Protein AF-A0A1V5PI95-F1 (afdb_monomer_lite)

Sequence (466 aa):
MKISHLKFEYKPSQKPQGKLAYKEPEDIFRPSEDRKYDDPVSNIKKLRQMSNSKKRETVKSINMDGYMIPANKGKITHLCLTYGISGYGPVKENYQKVFKTFLQNMPDARFTVLTSDDKNRKELQSIVDELASSGIKNNPERIKIVNTGQEVSIWAQDSTLVIGNKVIVPEREYIPDEGDKAVARKITRLNPSLKFENIEGLFIDGGNQLATEDKIFLGSDTVNFMMKDMKKYPSKYDRITGELNIKEAEKLSQEELCKLMLTRTFPHQKLVFIGDIGEGEKQPEAHIDLFMTPLGKVDPETGKEVITVGDPFLACKILDKLKENDPEKYAKYEEMIKNKIPNCHERHPLNTITNFIFEEIFLMGYKVNFDKAAKKLEEEGYKVERIPYLTHSSLNNLPNITYNNGLIDGDNFFMPAFNIPELDEIASEVYRKYGYNVIPVEMTSISSQRGALNCITKVLEREYES

Foldseek 3Di:
DDPDDDDDDDDDDDDDDDDDDDDDDPDDDDDDPDDPDPPLVNVVVVVVVCQPDPDFDKDKLLQQALAFPAQQAFFFQEKEFEAFPVDDPLLNVLVLLLVLLCCLPRQRHAYEYEYQDDVSLVVSVVSLVVCVVVVRNRPSVSYHYDHPVFGDDLQLQQLWTAGNQETEGADEPDDDGPNSVCSSVVVCVVPVSHHYDYDPLQHAGRLQWHDRQAAIEGELVRLQVSLVVCVVCVVSLVVLCVVLVPPPLVVDDSSRSSLVSVCSSRVNHHYDYAWDHDPPTGALAPGPLQFKAFNNFADPVQRFGEMEGEAAVVQLVLLVVCCVPPVPVSVVLQVVLQVSQPPDPDPRLVCVLSVVSVCCVPPVVSRVNRVVRQVVVVVVPHDYDYAHWRDHPPQASFAGDGQSNWGDGHQEIATEDAPPCSRRVRSVVVSVSRRHPYDYRHFSHVRSVVHGDNSSMDRSMGIHGD

Structure (mmCIF, N/CA/C/O backbone):
data_AF-A0A1V5PI95-F1
#
_entry.id   AF-A0A1V5PI95-F1
#
loop_
_atom_site.group_PDB
_atom_site.id
_atom_site.type_symbol
_atom_site.label_atom_id
_atom_site.label_alt_id
_atom_site.label_comp_id
_atom_site.label_asym_id
_atom_site.label_entity_id
_atom_site.label_seq_id
_atom_site.pdbx_PDB_ins_code
_atom_site.Cartn_x
_atom_site.Cartn_y
_atom_site.Cartn_z
_atom_site.occupancy
_atom_site.B_iso_or_equiv
_atom_site.auth_seq_id
_atom_site.auth_comp_id
_atom_site.auth_asym_id
_atom_site.auth_atom_id
_atom_site.pdbx_PDB_model_num
ATOM 1 N N . MET A 1 1 ? 30.296 -6.978 2.917 1.00 39.75 1 MET A N 1
ATOM 2 C CA . MET A 1 1 ? 31.017 -5.766 3.374 1.00 39.75 1 MET A CA 1
ATOM 3 C C . MET A 1 1 ? 30.449 -5.412 4.751 1.00 39.75 1 MET A C 1
ATOM 5 O O . MET A 1 1 ? 29.255 -5.176 4.826 1.00 39.75 1 MET A O 1
ATOM 9 N N . LYS A 1 2 ? 31.206 -5.518 5.858 1.00 26.95 2 LYS A N 1
ATOM 10 C CA . LYS A 1 2 ? 30.660 -5.314 7.222 1.00 26.95 2 LYS A CA 1
ATOM 11 C C . LYS A 1 2 ? 30.598 -3.817 7.561 1.00 26.95 2 LYS A C 1
ATOM 13 O O . LYS A 1 2 ? 31.636 -3.175 7.693 1.00 26.95 2 LYS A O 1
ATOM 18 N N . ILE A 1 3 ? 29.389 -3.273 7.701 1.00 35.72 3 ILE A N 1
ATOM 19 C CA . ILE A 1 3 ? 29.111 -1.870 8.055 1.00 35.72 3 ILE A CA 1
ATOM 20 C C . ILE A 1 3 ? 29.088 -1.737 9.589 1.00 35.72 3 ILE A C 1
ATOM 22 O O . ILE A 1 3 ? 28.030 -1.585 10.185 1.00 35.72 3 ILE A O 1
ATOM 26 N N . SER A 1 4 ? 30.236 -1.861 10.263 1.00 30.42 4 SER A N 1
ATOM 27 C CA . SER A 1 4 ? 30.283 -1.823 11.742 1.00 30.42 4 SER A CA 1
ATOM 28 C C . SER A 1 4 ? 31.185 -0.747 12.358 1.00 30.42 4 SER A C 1
ATOM 30 O O . SER A 1 4 ? 31.371 -0.757 13.571 1.00 30.42 4 SER A O 1
ATOM 32 N N . HIS A 1 5 ? 31.735 0.206 11.589 1.00 30.06 5 HIS A N 1
ATOM 33 C CA . HIS A 1 5 ? 32.756 1.134 12.123 1.00 30.06 5 HIS A CA 1
ATOM 34 C C . HIS A 1 5 ? 32.587 2.633 11.821 1.00 30.06 5 HIS A C 1
ATOM 36 O O . HIS A 1 5 ? 33.546 3.385 11.957 1.00 30.06 5 HIS A O 1
ATOM 42 N N . LEU A 1 6 ? 31.387 3.122 11.502 1.00 31.58 6 LEU A N 1
ATOM 43 C CA . LEU A 1 6 ? 31.155 4.572 11.408 1.00 31.58 6 LEU A CA 1
ATOM 44 C C . LEU A 1 6 ? 30.496 5.102 12.689 1.00 31.58 6 LEU A C 1
ATOM 46 O O . LEU A 1 6 ? 29.276 5.116 12.809 1.00 31.58 6 LEU A O 1
ATOM 50 N N . LYS A 1 7 ? 31.317 5.557 13.644 1.00 31.33 7 LYS A N 1
ATOM 51 C CA . LYS A 1 7 ? 30.894 6.508 14.684 1.00 31.33 7 LYS A CA 1
ATOM 52 C C . LYS A 1 7 ? 31.285 7.908 14.218 1.00 31.33 7 LYS A C 1
ATOM 54 O O . LYS A 1 7 ? 32.466 8.158 14.007 1.00 31.33 7 LYS A O 1
ATOM 59 N N . PHE A 1 8 ? 30.311 8.799 14.064 1.00 36.69 8 PHE A N 1
ATOM 60 C CA . PHE A 1 8 ? 30.561 10.225 13.859 1.00 36.69 8 PHE A CA 1
ATOM 61 C C . PHE A 1 8 ? 29.947 11.018 15.008 1.00 36.69 8 PHE A C 1
ATOM 63 O O . PHE A 1 8 ? 28.764 10.873 15.315 1.00 36.69 8 PHE A O 1
ATOM 70 N N . GLU A 1 9 ? 30.773 11.849 15.640 1.00 30.14 9 GLU A N 1
ATOM 71 C CA . GLU A 1 9 ? 30.340 12.844 16.613 1.00 30.14 9 GLU A CA 1
ATOM 72 C C . GLU A 1 9 ? 29.707 14.023 15.873 1.00 30.14 9 GLU A C 1
ATOM 74 O O . GLU A 1 9 ? 30.382 14.820 15.223 1.00 30.14 9 GLU A O 1
ATOM 79 N N . TYR A 1 10 ? 28.387 14.127 15.970 1.00 37.00 10 TYR A N 1
ATOM 80 C CA . TYR A 1 10 ? 27.649 15.311 15.559 1.00 37.00 10 TYR A CA 1
ATOM 81 C C . TYR A 1 10 ? 27.739 16.359 16.675 1.00 37.00 10 TYR A C 1
ATOM 83 O O . TYR A 1 10 ? 27.281 16.113 17.791 1.00 37.00 10 TYR A O 1
ATOM 91 N N . LYS A 1 11 ? 28.324 17.530 16.391 1.00 31.64 11 LYS A N 1
ATOM 92 C CA . LYS A 1 11 ? 28.243 18.702 17.276 1.00 31.64 11 LYS A CA 1
ATOM 93 C C . LYS A 1 11 ? 27.059 19.569 16.834 1.00 31.64 11 LYS A C 1
ATOM 95 O O . LYS A 1 11 ? 27.144 20.173 15.765 1.00 31.64 11 LYS A O 1
ATOM 100 N N . PRO A 1 12 ? 25.970 19.656 17.619 1.00 32.94 12 PRO A N 1
ATOM 101 C CA . PRO A 1 12 ? 24.851 20.521 17.281 1.00 32.94 12 PRO A CA 1
ATOM 102 C C . PRO A 1 12 ? 25.258 21.992 17.403 1.00 32.94 12 PRO A C 1
ATOM 104 O O . PRO A 1 12 ? 25.894 22.393 18.381 1.00 32.94 12 PRO A O 1
ATOM 107 N N . SER A 1 13 ? 24.846 22.812 16.436 1.00 32.88 13 SER A N 1
ATOM 108 C CA . SER A 1 13 ? 24.889 24.268 16.557 1.00 32.88 13 SER A CA 1
ATOM 109 C C . SER A 1 13 ? 23.978 24.723 17.700 1.00 32.88 13 SER A C 1
ATOM 111 O O . SER A 1 13 ? 22.841 24.258 17.822 1.00 32.88 13 SER A O 1
ATOM 113 N N . GLN A 1 14 ? 24.481 25.629 18.539 1.00 33.12 14 GLN A N 1
ATOM 114 C CA . GLN A 1 14 ? 23.783 26.159 19.710 1.00 33.12 14 GLN A CA 1
ATOM 115 C C . GLN A 1 14 ? 22.410 26.741 19.334 1.00 33.12 14 GLN A C 1
ATOM 117 O O . GLN A 1 14 ? 22.317 27.691 18.561 1.00 33.12 14 GLN A O 1
ATOM 122 N N . LYS A 1 15 ? 21.341 26.171 19.906 1.00 36.97 15 LYS A N 1
ATOM 123 C CA . LYS A 1 15 ? 19.991 26.749 19.871 1.00 36.97 15 LYS A CA 1
ATOM 124 C C . LYS A 1 15 ? 19.909 27.967 20.807 1.00 36.97 15 LYS A C 1
ATOM 126 O O . LYS A 1 15 ? 20.529 27.943 21.873 1.00 36.97 15 LYS A O 1
ATOM 131 N N . PRO A 1 16 ? 19.106 28.991 20.472 1.00 32.72 16 PRO A N 1
ATOM 132 C CA . PRO A 1 16 ? 18.822 30.094 21.382 1.00 32.72 16 PRO A CA 1
ATOM 133 C C . PRO A 1 16 ? 18.086 29.584 22.631 1.00 32.72 16 PRO A C 1
ATOM 135 O O . PRO A 1 16 ? 17.097 28.856 22.544 1.00 32.72 16 PRO A O 1
ATOM 138 N N . GLN A 1 17 ? 18.596 29.957 23.807 1.00 33.69 17 GLN A N 1
ATOM 139 C CA . GLN A 1 17 ? 17.990 29.656 25.103 1.00 33.69 17 GLN A CA 1
ATOM 140 C C . GLN A 1 17 ? 16.764 30.550 25.332 1.00 33.69 17 GLN A C 1
ATOM 142 O O . GLN A 1 17 ? 16.888 31.687 25.774 1.00 33.69 17 GLN A O 1
ATOM 147 N N . GLY A 1 18 ? 15.574 30.012 25.072 1.00 35.69 18 GLY A N 1
ATOM 148 C CA . GLY A 1 18 ? 14.311 30.519 25.606 1.00 35.69 18 GLY A CA 1
ATOM 149 C C . GLY A 1 18 ? 13.681 29.452 26.496 1.00 35.69 18 GLY A C 1
ATOM 150 O O . GLY A 1 18 ? 13.218 28.431 25.998 1.00 35.69 18 GLY A O 1
ATOM 151 N N . LYS A 1 19 ? 13.700 29.649 27.820 1.00 34.75 19 LYS A N 1
ATOM 152 C CA . LYS A 1 19 ? 13.011 28.772 28.779 1.00 34.75 19 LYS A CA 1
ATOM 153 C C . LYS A 1 19 ? 11.502 29.015 28.690 1.00 34.75 19 LYS A C 1
ATOM 155 O O . LYS A 1 19 ? 11.019 30.005 29.229 1.00 34.75 19 LYS A O 1
ATOM 160 N N . LEU A 1 20 ? 10.764 28.093 28.080 1.00 31.72 20 LEU A N 1
ATOM 161 C CA . LEU A 1 20 ? 9.333 27.918 28.331 1.00 31.72 20 LEU A CA 1
ATOM 162 C C . LEU A 1 20 ? 9.168 26.673 29.200 1.00 31.72 20 LEU A C 1
ATOM 164 O O . LEU A 1 20 ? 9.467 25.559 28.778 1.00 31.72 20 LEU A O 1
ATOM 168 N N . ALA A 1 21 ? 8.762 26.888 30.449 1.00 31.06 21 ALA A N 1
ATOM 169 C CA . ALA A 1 21 ? 8.417 25.822 31.373 1.00 31.06 21 ALA A CA 1
ATOM 170 C C . ALA A 1 21 ? 7.052 25.248 30.970 1.00 31.06 21 ALA A C 1
ATOM 172 O O . ALA A 1 21 ? 6.019 25.841 31.270 1.00 31.06 21 ALA A O 1
ATOM 173 N N . TYR A 1 22 ? 7.057 24.107 30.284 1.00 27.44 22 TYR A N 1
ATOM 174 C CA . TYR A 1 22 ? 5.869 23.275 30.137 1.00 27.44 22 TYR A CA 1
ATOM 175 C C . TYR A 1 22 ? 5.742 22.393 31.382 1.00 27.44 22 TYR A C 1
ATOM 177 O O . TYR A 1 22 ? 6.636 21.607 31.688 1.00 27.44 22 TYR A O 1
ATOM 185 N N . LYS A 1 23 ? 4.648 22.570 32.126 1.00 29.38 23 LYS A N 1
ATOM 186 C CA . LYS A 1 23 ? 4.162 21.571 33.081 1.00 29.38 23 LYS A CA 1
ATOM 187 C C . LYS A 1 23 ? 3.323 20.570 32.293 1.00 29.38 23 LYS A C 1
ATOM 189 O O . LYS A 1 23 ? 2.362 20.978 31.647 1.00 29.38 23 LYS A O 1
ATOM 194 N N . GLU A 1 24 ? 3.689 19.298 32.353 1.00 29.20 24 GLU A N 1
ATOM 195 C CA . GLU A 1 24 ? 2.832 18.206 31.888 1.00 29.20 24 GLU A CA 1
ATOM 196 C C . GLU A 1 24 ? 1.605 18.087 32.810 1.00 29.20 24 GLU A C 1
ATOM 198 O O . GLU A 1 24 ? 1.763 18.169 34.034 1.00 29.20 24 GLU A O 1
ATOM 203 N N . PRO A 1 25 ? 0.385 17.912 32.275 1.00 29.12 25 PRO A N 1
ATOM 204 C CA . PRO A 1 25 ? -0.729 17.406 33.056 1.00 29.12 25 PRO A CA 1
ATOM 205 C C . PRO A 1 25 ? -0.623 15.879 33.152 1.00 29.12 25 PRO A C 1
ATOM 207 O O . PRO A 1 25 ? -0.723 15.166 32.154 1.00 29.12 25 PRO A O 1
ATOM 210 N N . GLU A 1 26 ? -0.423 15.381 34.371 1.00 32.28 26 GLU A N 1
ATOM 211 C CA . GLU A 1 26 ? -0.622 13.976 34.722 1.00 32.28 26 GLU A CA 1
ATOM 212 C C . GLU A 1 26 ? -2.130 13.665 34.745 1.00 32.28 26 GLU A C 1
ATOM 214 O O . GLU A 1 26 ? -2.749 13.697 35.804 1.00 32.28 26 GLU A O 1
ATOM 219 N N . ASP A 1 27 ? -2.730 13.354 33.595 1.00 29.19 27 ASP A N 1
ATOM 220 C CA . ASP A 1 27 ? -4.070 12.753 33.546 1.00 29.19 27 ASP A CA 1
ATOM 221 C C . ASP A 1 27 ? -3.969 11.276 33.154 1.00 29.19 27 ASP A C 1
ATOM 223 O O . ASP A 1 27 ? -3.977 10.870 31.991 1.00 29.19 27 ASP A O 1
ATOM 227 N N . ILE A 1 28 ? -3.853 10.446 34.192 1.00 31.77 28 ILE A N 1
ATOM 228 C CA . ILE A 1 28 ? -3.978 8.992 34.117 1.00 31.77 28 ILE A CA 1
ATOM 229 C C . ILE A 1 28 ? -5.455 8.665 33.875 1.00 31.77 28 ILE A C 1
ATOM 231 O O . ILE A 1 28 ? -6.275 8.666 34.795 1.00 31.77 28 ILE A O 1
ATOM 235 N N . PHE A 1 29 ? -5.790 8.351 32.627 1.00 32.88 29 PHE A N 1
ATOM 236 C CA . PHE A 1 29 ? -7.097 7.831 32.238 1.00 32.88 29 PHE A CA 1
ATOM 237 C C . PHE A 1 29 ? -7.372 6.489 32.939 1.00 32.88 29 PHE A C 1
ATOM 239 O O . PHE A 1 29 ? -6.682 5.494 32.706 1.00 32.88 29 PHE A O 1
ATOM 246 N N . ARG A 1 30 ? -8.401 6.447 33.793 1.00 29.66 30 ARG A N 1
ATOM 247 C CA . ARG A 1 30 ? -8.999 5.201 34.296 1.00 29.66 30 ARG A CA 1
ATOM 248 C C . ARG A 1 30 ? -10.269 4.913 33.487 1.00 29.66 30 ARG A C 1
ATOM 250 O O . ARG A 1 30 ? -11.192 5.724 33.549 1.00 29.66 30 ARG A O 1
ATOM 257 N N . PRO A 1 31 ? -10.354 3.795 32.744 1.00 32.31 31 PRO A N 1
ATOM 258 C CA . PRO A 1 31 ? -11.584 3.415 32.059 1.00 32.31 31 PRO A CA 1
ATOM 259 C C . PRO A 1 31 ? -12.702 3.168 33.075 1.00 32.31 31 PRO A C 1
ATOM 261 O O . PRO A 1 31 ? -12.471 2.534 34.105 1.00 32.31 31 PRO A O 1
ATOM 264 N N . SER A 1 32 ? -13.910 3.649 32.781 1.00 35.12 32 SER A N 1
ATOM 265 C CA . SER A 1 32 ? -15.086 3.366 33.597 1.00 35.12 32 SER A CA 1
ATOM 266 C C . SER A 1 32 ? -15.500 1.899 33.456 1.00 35.12 32 SER A C 1
ATOM 268 O O . SER A 1 32 ? -15.834 1.403 32.376 1.00 35.12 32 SER A O 1
ATOM 270 N N . GLU A 1 33 ? -15.460 1.200 34.585 1.00 38.50 33 GLU A N 1
ATOM 271 C CA . GLU A 1 33 ? -16.100 -0.090 34.797 1.00 38.50 33 GLU A CA 1
ATOM 272 C C . GLU A 1 33 ? -17.614 0.115 34.692 1.00 38.50 33 GLU A C 1
ATOM 274 O O . GLU A 1 33 ? -18.209 0.646 35.615 1.00 38.50 33 GLU A O 1
ATOM 279 N N . ASP A 1 34 ? -18.221 -0.188 33.539 1.00 38.53 34 ASP A N 1
ATOM 280 C CA . ASP A 1 34 ? -19.590 -0.730 33.450 1.00 38.53 34 ASP A CA 1
ATOM 281 C C . ASP A 1 34 ? -20.055 -0.865 31.991 1.00 38.53 34 ASP A C 1
ATOM 283 O O . ASP A 1 34 ? -20.846 -0.081 31.455 1.00 38.53 34 ASP A O 1
ATOM 287 N N . ARG A 1 35 ? -19.563 -1.918 31.328 1.00 37.78 35 ARG A N 1
ATOM 288 C CA . ARG A 1 35 ? -20.328 -2.735 30.369 1.00 37.78 35 ARG A CA 1
ATOM 289 C C . ARG A 1 35 ? -19.506 -3.972 29.999 1.00 37.78 35 ARG A C 1
ATOM 291 O O . ARG A 1 35 ? -18.359 -3.846 29.584 1.00 37.78 35 ARG A O 1
ATOM 298 N N . LYS A 1 36 ? -20.110 -5.162 30.114 1.00 33.12 36 LYS A N 1
ATOM 299 C CA . LYS A 1 36 ? -19.559 -6.431 29.606 1.00 33.12 36 LYS A CA 1
ATOM 300 C C . LYS A 1 36 ? -19.543 -6.407 28.073 1.00 33.12 36 LYS A C 1
ATOM 302 O O . LYS A 1 36 ? -20.447 -6.930 27.433 1.00 33.12 36 LYS A O 1
ATOM 307 N N . TYR A 1 37 ? -18.550 -5.746 27.498 1.00 44.50 37 TYR A N 1
ATOM 308 C CA . TYR A 1 37 ? -18.040 -6.123 26.187 1.00 44.50 37 TYR A CA 1
ATOM 309 C C . TYR A 1 37 ? -17.169 -7.359 26.398 1.00 44.50 37 TYR A C 1
ATOM 311 O O . TYR A 1 37 ? -16.485 -7.443 27.422 1.00 44.50 37 TYR A O 1
ATOM 319 N N . ASP A 1 38 ? -17.227 -8.333 25.489 1.00 40.16 38 ASP A N 1
ATOM 320 C CA . ASP A 1 38 ? -16.274 -9.438 25.522 1.00 40.16 38 ASP A CA 1
ATOM 321 C C . ASP A 1 38 ? -14.867 -8.838 25.540 1.00 40.16 38 ASP A C 1
ATOM 323 O O . ASP A 1 38 ? -14.485 -8.095 24.637 1.00 40.16 38 ASP A O 1
ATOM 327 N N . ASP A 1 39 ? -14.142 -9.115 26.621 1.00 45.69 39 ASP A N 1
ATOM 328 C CA . ASP A 1 39 ? -12.777 -8.663 26.853 1.00 45.69 39 ASP A CA 1
ATOM 329 C C . ASP A 1 39 ? -11.950 -8.863 25.561 1.00 45.69 39 ASP A C 1
ATOM 331 O O . ASP A 1 39 ? -11.958 -9.961 25.001 1.00 45.69 39 ASP A O 1
ATOM 335 N N . PRO A 1 40 ? -11.233 -7.863 25.026 1.00 45.28 40 PRO A N 1
ATOM 336 C CA . PRO A 1 40 ? -10.304 -8.083 23.916 1.00 45.28 40 PRO A CA 1
ATOM 337 C C . PRO A 1 40 ? -9.337 -9.250 24.194 1.00 45.28 40 PRO A C 1
ATOM 339 O O . PRO A 1 40 ? -8.988 -10.008 23.287 1.00 45.28 40 PRO A O 1
ATOM 342 N N . VAL A 1 41 ? -8.999 -9.493 25.470 1.00 46.81 41 VAL A N 1
ATOM 343 C CA . VAL A 1 41 ? -8.240 -10.669 25.918 1.00 46.81 41 VAL A CA 1
ATOM 344 C C . VAL A 1 41 ? -9.028 -11.973 25.733 1.00 46.81 41 VAL A C 1
ATOM 346 O O . VAL A 1 41 ? -8.407 -12.998 25.476 1.00 46.81 41 VAL A O 1
ATOM 349 N N . SER A 1 42 ? -10.363 -11.975 25.805 1.00 47.56 42 SER A N 1
ATOM 350 C CA . SER A 1 42 ? -11.233 -13.110 25.442 1.00 47.56 42 SER A CA 1
ATOM 351 C C . SER A 1 42 ? -11.142 -13.444 23.946 1.00 47.56 42 SER A C 1
ATOM 353 O O . SER A 1 42 ? -11.018 -14.617 23.606 1.00 47.56 42 SER A O 1
ATOM 355 N N . ASN A 1 43 ? -11.074 -12.453 23.050 1.00 50.81 43 ASN A N 1
ATOM 356 C CA . ASN A 1 43 ? -10.944 -12.686 21.601 1.00 50.81 43 ASN A CA 1
ATOM 357 C C . ASN A 1 43 ? -9.525 -13.112 21.184 1.00 50.81 43 ASN A C 1
ATOM 359 O O . ASN A 1 43 ? -9.367 -14.056 20.409 1.00 50.81 43 ASN A O 1
ATOM 363 N N . ILE A 1 44 ? -8.488 -12.520 21.788 1.00 54.09 44 ILE A N 1
ATOM 364 C CA . ILE A 1 44 ? -7.099 -12.997 21.661 1.00 54.09 44 ILE A CA 1
ATOM 365 C C . ILE A 1 44 ? -6.965 -14.403 22.255 1.00 54.09 44 ILE A C 1
ATOM 367 O O . ILE A 1 44 ? -6.301 -15.260 21.673 1.00 54.09 44 ILE A O 1
ATOM 371 N N . LYS A 1 45 ? -7.623 -14.685 23.390 1.00 53.38 45 LYS A N 1
ATOM 372 C CA . LYS A 1 45 ? -7.734 -16.044 23.931 1.00 53.38 45 LYS A CA 1
ATOM 373 C C . LYS A 1 45 ? -8.499 -16.952 22.990 1.00 53.38 45 LYS A C 1
ATOM 375 O O . LYS A 1 45 ? -8.109 -18.096 22.928 1.00 53.38 45 LYS A O 1
ATOM 380 N N . LYS A 1 46 ? -9.504 -16.495 22.245 1.00 55.66 46 LYS A N 1
ATOM 381 C CA . LYS A 1 46 ? -10.252 -17.316 21.284 1.00 55.66 46 LYS A CA 1
ATOM 382 C C . LYS A 1 46 ? -9.375 -17.706 20.095 1.00 55.66 46 LYS A C 1
ATOM 384 O O . LYS A 1 46 ? -9.279 -18.891 19.810 1.00 55.66 46 LYS A O 1
ATOM 389 N N . LEU A 1 47 ? -8.624 -16.770 19.506 1.00 55.59 47 LEU A N 1
ATOM 390 C CA . LEU A 1 47 ? -7.608 -17.085 18.487 1.00 55.59 47 LEU A CA 1
ATOM 391 C C . LEU A 1 47 ? -6.500 -17.997 19.049 1.00 55.59 47 LEU A C 1
ATOM 393 O O . LEU A 1 47 ? -6.168 -19.016 18.447 1.00 55.59 47 LEU A O 1
ATOM 397 N N . ARG A 1 48 ? -5.987 -17.710 20.256 1.00 56.00 48 ARG A N 1
ATOM 398 C CA . ARG A 1 48 ? -4.999 -18.567 20.943 1.00 56.00 48 ARG A CA 1
ATOM 399 C C . ARG A 1 48 ? -5.566 -19.923 21.393 1.00 56.00 48 ARG A C 1
ATOM 401 O O . ARG A 1 48 ? -4.812 -20.879 21.502 1.00 56.00 48 ARG A O 1
ATOM 408 N N . GLN A 1 49 ? -6.854 -20.046 21.695 1.00 54.19 49 GLN A N 1
ATOM 409 C CA . GLN A 1 49 ? -7.514 -21.293 22.115 1.00 54.19 49 GLN A CA 1
ATOM 410 C C . GLN A 1 49 ? -7.862 -22.156 20.905 1.00 54.19 49 GLN A C 1
ATOM 412 O O . GLN A 1 49 ? -7.717 -23.371 20.992 1.00 54.19 49 GLN A O 1
ATOM 417 N N . MET A 1 50 ? -8.235 -21.541 19.780 1.00 50.28 50 MET A N 1
ATOM 418 C CA . MET A 1 50 ? -8.350 -22.217 18.484 1.00 50.28 50 MET A CA 1
ATOM 419 C C . MET A 1 50 ? -6.986 -22.787 18.048 1.00 50.28 50 MET A C 1
ATOM 421 O O . MET A 1 50 ? -6.910 -23.936 17.632 1.00 50.28 50 MET A O 1
ATOM 425 N N . SER A 1 51 ? -5.900 -22.041 18.287 1.00 46.34 51 SER A N 1
ATOM 426 C CA . SER A 1 51 ? -4.497 -22.464 18.098 1.00 46.34 51 SER A CA 1
ATOM 427 C C . SER A 1 51 ? -4.015 -23.573 19.041 1.00 46.34 51 SER A C 1
ATOM 429 O O . SER A 1 51 ? -3.282 -24.469 18.632 1.00 46.34 51 SER A O 1
ATOM 431 N N . ASN A 1 52 ? -4.463 -23.583 20.299 1.00 44.94 52 ASN A N 1
ATOM 432 C CA . ASN A 1 52 ? -4.049 -24.591 21.283 1.00 44.94 52 ASN A CA 1
ATOM 433 C C . ASN A 1 52 ? -4.848 -25.909 21.219 1.00 44.94 52 ASN A C 1
ATOM 435 O O . ASN A 1 52 ? -4.595 -26.826 22.010 1.00 44.94 52 ASN A O 1
ATOM 439 N N . SER A 1 53 ? -5.805 -26.041 20.297 1.00 48.06 53 SER A N 1
ATOM 440 C CA . SER A 1 53 ? -6.436 -27.328 20.016 1.00 48.06 53 SER A CA 1
ATOM 441 C C . SER A 1 53 ? -5.425 -28.217 19.271 1.00 48.06 53 SER A C 1
ATOM 443 O O . SER A 1 53 ? -4.765 -27.789 18.333 1.00 48.06 53 SER A O 1
ATOM 445 N N . LYS A 1 54 ? -5.261 -29.485 19.671 1.00 50.41 54 LYS A N 1
ATOM 446 C CA . LYS A 1 54 ? -4.275 -30.417 19.073 1.00 50.41 54 LYS A CA 1
ATOM 447 C C . LYS A 1 54 ? -4.517 -30.741 17.582 1.00 50.41 54 LYS A C 1
ATOM 449 O O . LYS A 1 54 ? -3.788 -31.554 17.014 1.00 50.41 54 LYS A O 1
ATOM 454 N N . LYS A 1 55 ? -5.526 -30.142 16.947 1.00 58.72 55 LYS A N 1
ATOM 455 C CA . LYS A 1 55 ? -5.700 -30.115 15.495 1.00 58.72 55 LYS A CA 1
ATOM 456 C C . LYS A 1 55 ? -5.387 -28.699 15.025 1.00 58.72 55 LYS A C 1
ATOM 458 O O . LYS A 1 55 ? -6.007 -27.766 15.512 1.00 58.72 55 LYS A O 1
ATOM 463 N N . ARG A 1 56 ? -4.464 -28.561 14.067 1.00 61.53 56 ARG A N 1
ATOM 464 C CA . ARG A 1 56 ? -4.278 -27.307 13.323 1.00 61.53 56 ARG A CA 1
ATOM 465 C C . ARG A 1 56 ? -5.628 -26.929 12.710 1.00 61.53 56 ARG A C 1
ATOM 467 O O . ARG A 1 56 ? -6.056 -27.583 11.759 1.00 61.53 56 ARG A O 1
ATOM 474 N N . GLU A 1 57 ? -6.317 -25.954 13.286 1.00 74.69 57 GLU A N 1
ATOM 475 C CA . GLU A 1 57 ? -7.572 -25.438 12.751 1.00 74.69 57 GLU A CA 1
ATOM 476 C C . GLU A 1 57 ? -7.252 -24.192 11.932 1.00 74.69 57 GLU A C 1
ATOM 478 O O . GLU A 1 57 ? -6.781 -23.185 12.444 1.00 74.69 57 GLU A O 1
ATOM 483 N N . THR A 1 58 ? -7.491 -24.250 10.629 1.00 83.31 58 THR A N 1
ATOM 484 C CA . THR A 1 58 ? -7.321 -23.092 9.750 1.00 83.31 58 THR A CA 1
ATOM 485 C C . THR A 1 58 ? -8.421 -22.066 10.016 1.00 83.31 58 THR A C 1
ATOM 487 O O . THR A 1 58 ? -9.609 -22.382 9.892 1.00 83.31 58 THR A O 1
ATOM 490 N N . VAL A 1 59 ? -8.045 -20.827 10.337 1.00 87.31 59 VAL A N 1
ATOM 491 C CA . VAL A 1 59 ? -8.994 -19.719 10.534 1.00 87.31 59 VAL A CA 1
ATOM 492 C C . VAL A 1 59 ? -9.061 -18.880 9.266 1.00 87.31 59 VAL A C 1
ATOM 494 O O . VAL A 1 59 ? -8.037 -18.426 8.765 1.00 87.31 59 VAL A O 1
ATOM 497 N N . LYS A 1 60 ? -10.271 -18.640 8.753 1.00 91.12 60 LYS A N 1
ATOM 498 C CA . LYS A 1 60 ? -10.498 -17.781 7.582 1.00 91.12 60 LYS A CA 1
ATOM 499 C C . LYS A 1 60 ? -10.961 -16.394 7.998 1.00 91.12 60 LYS A C 1
ATOM 501 O O . LYS A 1 60 ? -11.886 -16.277 8.801 1.00 91.12 60 LYS A O 1
ATOM 506 N N . SER A 1 61 ? -10.385 -15.355 7.397 1.00 89.88 61 SER A N 1
ATOM 507 C CA . SER A 1 61 ? -10.683 -13.958 7.742 1.00 89.88 61 SER A CA 1
ATOM 508 C C . SER A 1 61 ? -12.151 -13.579 7.533 1.00 89.88 61 SER A C 1
ATOM 510 O O . SER A 1 61 ? -12.698 -12.795 8.299 1.00 89.88 61 SER A O 1
ATOM 512 N N . ILE A 1 62 ? -12.832 -14.188 6.558 1.00 90.50 62 ILE A N 1
ATOM 513 C CA . ILE A 1 62 ? -14.269 -13.974 6.313 1.00 90.50 62 ILE A CA 1
ATOM 514 C C . ILE A 1 62 ? -15.159 -14.371 7.502 1.00 90.50 62 ILE A C 1
ATOM 516 O O . ILE A 1 62 ? -16.306 -13.940 7.578 1.00 90.50 62 ILE A O 1
ATOM 520 N N . ASN A 1 63 ? -14.643 -15.172 8.437 1.00 88.44 63 ASN A N 1
ATOM 521 C CA . ASN A 1 63 ? -15.354 -15.579 9.647 1.00 88.44 63 ASN A CA 1
ATOM 522 C C . ASN A 1 63 ? -15.016 -14.691 10.861 1.00 88.44 63 ASN A C 1
ATOM 524 O O . ASN A 1 63 ? -15.494 -14.963 11.961 1.00 88.44 63 ASN A O 1
ATOM 528 N N . MET A 1 64 ? -14.192 -13.653 10.685 1.00 87.81 64 MET A N 1
ATOM 529 C CA . MET A 1 64 ? -13.780 -12.724 11.739 1.00 87.81 64 MET A CA 1
ATOM 530 C C . MET A 1 64 ? -14.656 -11.465 11.692 1.00 87.81 64 MET A C 1
ATOM 532 O O . MET A 1 64 ? -14.259 -10.436 11.150 1.00 87.81 64 MET A O 1
ATOM 536 N N . ASP A 1 65 ? -15.881 -11.552 12.210 1.00 86.12 65 ASP A N 1
ATOM 537 C CA . ASP A 1 65 ? -16.773 -10.385 12.272 1.00 86.12 65 ASP A CA 1
ATOM 538 C C . ASP A 1 65 ? -16.149 -9.254 13.108 1.00 86.12 65 ASP A C 1
ATOM 540 O O . ASP A 1 65 ? -15.439 -9.513 14.078 1.00 86.12 65 ASP A O 1
ATOM 544 N N . GLY A 1 66 ? -16.360 -8.002 12.697 1.00 85.31 66 GLY A N 1
ATOM 545 C CA . GLY A 1 66 ? -15.791 -6.822 13.363 1.00 85.31 66 GLY A CA 1
ATOM 546 C C . GLY A 1 66 ? -14.258 -6.682 13.309 1.00 85.31 66 GLY A C 1
ATOM 547 O O . GLY A 1 66 ? -13.720 -5.793 13.968 1.00 85.31 66 GLY A O 1
ATOM 548 N N . TYR A 1 67 ? -13.550 -7.528 12.551 1.00 92.25 67 TYR A N 1
ATOM 549 C CA . TYR A 1 67 ? -12.098 -7.445 12.354 1.00 92.25 67 TYR A CA 1
ATOM 550 C C . TYR A 1 67 ? -11.744 -6.872 10.982 1.00 92.25 67 TYR A C 1
ATOM 552 O O . TYR A 1 67 ? -12.156 -7.412 9.955 1.00 92.25 67 TYR A O 1
ATOM 560 N N . MET A 1 68 ? -10.894 -5.847 10.947 1.00 94.62 68 MET A N 1
ATOM 561 C CA . MET A 1 68 ? -10.165 -5.491 9.729 1.00 94.62 68 MET A CA 1
ATOM 562 C C . MET A 1 68 ? -9.142 -6.593 9.447 1.00 94.62 68 MET A C 1
ATOM 564 O O . MET A 1 68 ? -8.375 -6.948 10.344 1.00 94.62 68 MET A O 1
ATOM 568 N N . ILE A 1 69 ? -9.126 -7.135 8.224 1.00 93.69 69 ILE A N 1
ATOM 569 C CA . ILE A 1 69 ? -8.289 -8.297 7.876 1.00 93.69 69 ILE A CA 1
ATOM 570 C C . ILE A 1 69 ? -6.808 -8.010 8.198 1.00 93.69 69 ILE A C 1
ATOM 572 O O . ILE A 1 69 ? -6.226 -7.132 7.556 1.00 93.69 69 ILE A O 1
ATOM 576 N N . PRO A 1 70 ? -6.170 -8.763 9.122 1.00 92.44 70 PRO A N 1
ATOM 577 C CA . PRO A 1 70 ? -4.744 -8.617 9.408 1.00 92.44 70 PRO A CA 1
ATOM 578 C C . PRO A 1 70 ? -3.896 -8.743 8.140 1.00 92.44 70 PRO A C 1
ATOM 580 O O . PRO A 1 70 ? -3.922 -9.779 7.474 1.00 92.44 70 PRO A O 1
ATOM 583 N N . ALA A 1 71 ? -3.147 -7.695 7.804 1.00 92.12 71 ALA A N 1
ATOM 584 C CA . ALA A 1 71 ? -2.361 -7.597 6.576 1.00 92.12 71 ALA A CA 1
ATOM 585 C C . ALA A 1 71 ? -0.947 -8.183 6.717 1.00 92.12 71 ALA A C 1
ATOM 587 O O . ALA A 1 71 ? -0.308 -8.488 5.715 1.00 92.12 71 ALA A O 1
ATOM 588 N N . ASN A 1 72 ? -0.471 -8.358 7.950 1.00 91.06 72 ASN A N 1
ATOM 589 C CA . ASN A 1 72 ? 0.907 -8.723 8.278 1.00 91.06 72 ASN A CA 1
ATOM 590 C C . ASN A 1 72 ? 1.145 -10.228 8.508 1.00 91.06 72 ASN A C 1
ATOM 592 O O . ASN A 1 72 ? 2.239 -10.617 8.910 1.00 91.06 72 ASN A O 1
ATOM 596 N N . LYS A 1 73 ? 0.125 -11.074 8.323 1.00 92.50 73 LYS A N 1
ATOM 597 C CA . LYS A 1 73 ? 0.203 -12.523 8.557 1.00 92.50 73 LYS A CA 1
ATOM 598 C C . LYS A 1 73 ? -0.820 -13.278 7.706 1.00 92.50 73 LYS A C 1
ATOM 600 O O . LYS A 1 73 ? -1.742 -12.686 7.145 1.00 92.50 73 LYS A O 1
ATOM 605 N N . GLY A 1 74 ? -0.670 -14.599 7.645 1.00 94.44 74 GLY A N 1
ATOM 606 C CA . GLY A 1 74 ? -1.581 -15.503 6.947 1.00 94.44 74 GLY A CA 1
ATOM 607 C C . GLY A 1 74 ? -1.363 -15.502 5.437 1.00 94.44 74 GLY A C 1
ATOM 608 O O . GLY A 1 74 ? -0.721 -14.606 4.884 1.00 94.44 74 GLY A O 1
ATOM 609 N N . LYS A 1 75 ? -1.902 -16.522 4.776 1.00 97.06 75 LYS A N 1
ATOM 610 C CA . LYS A 1 75 ? -1.857 -16.665 3.319 1.00 97.06 75 LYS A CA 1
ATOM 611 C C . LYS A 1 75 ? -3.061 -15.986 2.692 1.00 97.06 75 LYS A C 1
ATOM 613 O O . LYS A 1 75 ? -4.174 -16.107 3.201 1.00 97.06 75 LYS A O 1
ATOM 618 N N . ILE A 1 76 ? -2.851 -15.275 1.596 1.00 97.94 76 ILE A N 1
ATOM 619 C CA . ILE A 1 76 ? -3.917 -14.671 0.805 1.00 97.94 76 ILE A CA 1
ATOM 620 C C . ILE A 1 76 ? -4.631 -15.789 0.049 1.00 97.94 76 ILE A C 1
ATOM 622 O O . ILE A 1 76 ? -4.035 -16.494 -0.757 1.00 97.94 76 ILE A O 1
ATOM 626 N N . THR A 1 77 ? -5.934 -15.930 0.274 1.00 97.25 77 THR A N 1
ATOM 627 C CA . THR A 1 77 ? -6.771 -16.902 -0.448 1.00 97.25 77 THR A CA 1
ATOM 628 C C . THR A 1 77 ? -7.692 -16.225 -1.458 1.00 97.25 77 THR A C 1
ATOM 630 O O . THR A 1 77 ? -8.220 -16.880 -2.362 1.00 97.25 77 THR A O 1
ATOM 633 N N . HIS A 1 78 ? -7.865 -14.902 -1.358 1.00 98.06 78 HIS A N 1
ATOM 634 C CA . HIS A 1 78 ? -8.618 -14.120 -2.331 1.00 98.06 78 HIS A CA 1
ATOM 635 C C . HIS A 1 78 ? -8.094 -12.688 -2.445 1.00 98.06 78 HIS A C 1
ATOM 637 O O . HIS A 1 78 ? -8.149 -11.915 -1.487 1.00 98.06 78 HIS A O 1
ATOM 643 N N . LEU A 1 79 ? -7.631 -12.328 -3.640 1.00 98.19 79 LEU A N 1
ATOM 644 C CA . LEU A 1 79 ? -7.160 -10.993 -3.992 1.00 98.19 79 LEU A CA 1
ATOM 645 C C . LEU A 1 79 ? -8.109 -10.331 -4.998 1.00 98.19 79 LEU A C 1
ATOM 647 O O . LEU A 1 79 ? -8.640 -10.977 -5.905 1.00 98.19 79 LEU A O 1
ATOM 651 N N . CYS A 1 80 ? -8.310 -9.029 -4.852 1.00 98.31 80 CYS A N 1
ATOM 652 C CA . CYS A 1 80 ? -9.013 -8.184 -5.800 1.00 98.31 80 CYS A CA 1
ATOM 653 C C . CYS A 1 80 ? -8.066 -7.162 -6.423 1.00 98.31 80 CYS A C 1
ATOM 655 O O . CYS A 1 80 ? -7.216 -6.590 -5.743 1.00 98.31 80 CYS A O 1
ATOM 657 N N . LEU A 1 81 ? -8.259 -6.924 -7.715 1.00 97.75 81 LEU A N 1
ATOM 658 C CA . LEU A 1 81 ? -7.527 -5.968 -8.533 1.00 97.75 81 LEU A CA 1
ATOM 659 C C . LEU A 1 81 ? -8.524 -5.156 -9.366 1.00 97.75 81 LEU A C 1
ATOM 661 O O . LEU A 1 81 ? -9.553 -5.683 -9.803 1.00 97.75 81 LEU A O 1
ATOM 665 N N . THR A 1 82 ? -8.212 -3.892 -9.622 1.00 96.44 82 THR A N 1
ATOM 666 C CA . THR A 1 82 ? -8.943 -3.054 -10.577 1.00 96.44 82 THR A CA 1
ATOM 667 C C . THR A 1 82 ? -8.007 -2.656 -11.714 1.00 96.44 82 THR A C 1
ATOM 669 O O . THR A 1 82 ? -6.856 -2.287 -11.491 1.00 96.44 82 THR A O 1
ATOM 672 N N . TYR A 1 83 ? -8.481 -2.782 -12.950 1.00 94.31 83 TYR A N 1
ATOM 673 C CA . TYR A 1 83 ? -7.705 -2.548 -14.163 1.00 94.31 83 TYR A CA 1
ATOM 674 C C . TYR A 1 83 ? -8.407 -1.504 -15.031 1.00 94.31 83 TYR A C 1
ATOM 676 O O . TYR A 1 83 ? -9.307 -1.801 -15.827 1.00 94.31 83 TYR A O 1
ATOM 684 N N . GLY A 1 84 ? -8.012 -0.262 -14.762 1.00 86.56 84 GLY A N 1
ATOM 685 C CA . GLY A 1 84 ? -8.643 0.969 -15.210 1.00 86.56 84 GLY A CA 1
ATOM 686 C C . GLY A 1 84 ? -8.050 1.635 -16.448 1.00 86.56 8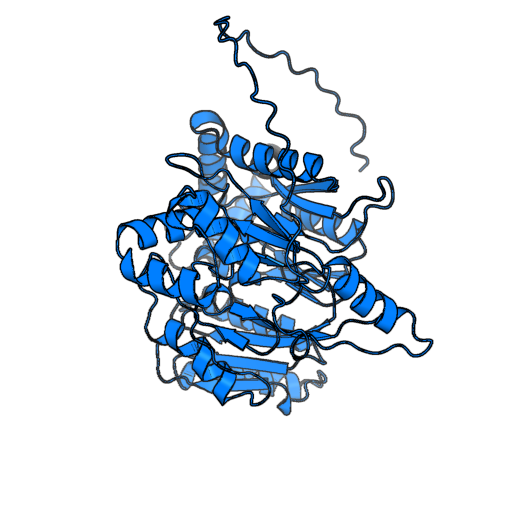4 GLY A C 1
ATOM 687 O O . GLY A 1 84 ? -7.081 1.155 -17.033 1.00 86.56 84 GLY A O 1
ATOM 688 N N . ILE A 1 85 ? -8.607 2.799 -16.810 1.00 67.12 85 ILE A N 1
ATOM 689 C CA . ILE A 1 85 ? -8.149 3.630 -17.946 1.00 67.12 85 ILE A CA 1
ATOM 690 C C . ILE A 1 85 ? -6.858 4.404 -17.615 1.00 67.12 85 ILE A C 1
ATOM 692 O O . ILE A 1 85 ? -6.162 4.858 -18.523 1.00 67.12 85 ILE A O 1
ATOM 696 N N . SER A 1 86 ? -6.448 4.465 -16.343 1.00 58.31 86 SER A N 1
ATOM 697 C CA . SER A 1 86 ? -5.233 5.162 -15.888 1.00 58.31 86 SER A CA 1
ATOM 698 C C . SER A 1 86 ? -3.901 4.578 -16.400 1.00 58.31 86 SER A C 1
ATOM 700 O O . SER A 1 86 ? -2.834 5.032 -15.994 1.00 58.31 86 SER A O 1
ATOM 702 N N . GLY A 1 87 ? -3.919 3.612 -17.322 1.00 55.31 87 GLY A N 1
ATOM 703 C CA . GLY A 1 87 ? -2.725 3.100 -17.984 1.00 55.31 87 GLY A CA 1
ATOM 704 C C . GLY A 1 87 ? -2.898 3.008 -19.494 1.00 55.31 87 GLY A C 1
ATOM 705 O O . GLY A 1 87 ? -3.298 1.969 -20.013 1.00 55.31 87 GLY A O 1
ATOM 706 N N . TYR A 1 88 ? -2.519 4.057 -20.220 1.00 66.44 88 TYR A N 1
ATOM 707 C CA . TYR A 1 88 ? -2.029 3.894 -21.590 1.00 66.44 88 TYR A CA 1
ATOM 708 C C . TYR A 1 88 ? -0.499 3.795 -21.556 1.00 66.44 88 TYR A C 1
ATOM 710 O O . TYR A 1 88 ? 0.160 4.439 -20.739 1.00 66.44 88 TYR A O 1
ATOM 718 N N . GLY A 1 89 ? 0.074 2.977 -22.439 1.00 85.56 89 GLY A N 1
ATOM 719 C CA . GLY A 1 89 ? 1.526 2.837 -22.563 1.00 85.56 89 GLY A CA 1
ATOM 720 C C . GLY A 1 89 ? 2.182 2.112 -21.372 1.00 85.56 89 GLY A C 1
ATOM 721 O O . GLY A 1 89 ? 1.634 1.108 -20.910 1.00 85.56 89 GLY A O 1
ATOM 722 N N . PRO A 1 90 ? 3.337 2.588 -20.865 1.00 91.00 90 PRO A N 1
ATOM 723 C CA . PRO A 1 90 ? 4.177 1.848 -19.914 1.00 91.00 90 PRO A CA 1
ATOM 724 C C . PRO A 1 90 ? 3.475 1.354 -18.640 1.00 91.00 90 PRO A C 1
ATOM 726 O O . PRO A 1 90 ? 3.718 0.227 -18.212 1.00 91.00 90 PRO A O 1
ATOM 729 N N . VAL A 1 91 ? 2.557 2.146 -18.070 1.00 92.62 91 VAL A N 1
ATOM 730 C CA . VAL A 1 91 ? 1.796 1.776 -16.855 1.00 92.62 91 VAL A CA 1
ATOM 731 C C . VAL A 1 91 ? 0.988 0.503 -17.079 1.00 92.62 91 VAL A C 1
ATOM 733 O O . VAL A 1 91 ? 0.942 -0.379 -16.222 1.00 92.62 91 VAL A O 1
ATOM 736 N N . LYS A 1 92 ? 0.383 0.377 -18.263 1.00 93.06 92 LYS A N 1
ATOM 737 C CA . LYS A 1 92 ? -0.430 -0.776 -18.644 1.00 93.06 92 LYS A CA 1
ATOM 738 C C . LYS A 1 92 ? 0.396 -2.052 -18.708 1.00 93.06 92 LYS A C 1
ATOM 740 O O . LYS A 1 92 ? 0.006 -3.075 -18.147 1.00 93.06 92 LYS A O 1
ATOM 745 N N . GLU A 1 93 ? 1.533 -1.976 -19.392 1.00 94.38 93 GLU A N 1
ATOM 746 C CA . GLU A 1 93 ? 2.460 -3.095 -19.564 1.00 94.38 93 GLU A CA 1
ATOM 747 C C . GLU A 1 93 ? 3.060 -3.516 -18.223 1.00 94.38 93 GLU A C 1
ATOM 749 O O . GLU A 1 93 ? 3.178 -4.706 -17.927 1.00 94.38 93 GLU A O 1
ATOM 754 N N . ASN A 1 94 ? 3.413 -2.545 -17.381 1.00 95.44 94 ASN A N 1
ATOM 755 C CA . ASN A 1 94 ? 3.899 -2.812 -16.040 1.00 95.44 94 ASN A CA 1
ATOM 756 C C . ASN A 1 94 ? 2.822 -3.500 -15.195 1.00 95.44 94 ASN A C 1
ATOM 758 O O . ASN A 1 94 ? 3.129 -4.514 -14.575 1.00 95.44 94 ASN A O 1
ATOM 762 N N . TYR A 1 95 ? 1.570 -3.035 -15.227 1.00 96.31 95 TYR A N 1
ATOM 763 C CA . TYR A 1 95 ? 0.470 -3.668 -14.494 1.00 96.31 95 TYR A CA 1
ATOM 764 C C . TYR A 1 95 ? 0.258 -5.122 -14.927 1.00 96.31 95 TYR A C 1
ATOM 766 O O . TYR A 1 95 ? 0.114 -6.013 -14.093 1.00 96.31 95 TYR A O 1
ATOM 774 N N . GLN A 1 96 ? 0.294 -5.394 -16.233 1.00 96.12 96 GLN A N 1
ATOM 775 C CA . GLN A 1 96 ? 0.193 -6.753 -16.770 1.00 96.12 96 GLN A CA 1
ATOM 776 C C . GLN A 1 96 ? 1.322 -7.663 -16.259 1.00 96.12 96 GLN A C 1
ATOM 778 O O . GLN A 1 96 ? 1.072 -8.823 -15.924 1.00 96.12 96 GLN A O 1
ATOM 783 N N . LYS A 1 97 ? 2.550 -7.138 -16.134 1.00 97.06 97 LYS A N 1
ATOM 784 C CA . LYS A 1 97 ? 3.675 -7.862 -15.518 1.00 97.06 97 LYS A CA 1
ATOM 785 C C . LYS A 1 97 ? 3.420 -8.141 -14.038 1.00 97.06 97 LYS A C 1
ATOM 787 O O . LYS A 1 97 ? 3.624 -9.273 -13.615 1.00 97.06 97 LYS A O 1
ATOM 792 N N . VAL A 1 98 ? 2.921 -7.163 -13.275 1.00 97.56 98 VAL A N 1
ATOM 793 C CA . VAL A 1 98 ? 2.541 -7.367 -11.864 1.00 97.56 98 VAL A CA 1
ATOM 794 C C . VAL A 1 98 ? 1.487 -8.467 -11.738 1.00 97.56 98 VAL A C 1
ATOM 796 O O . VAL A 1 98 ? 1.646 -9.395 -10.945 1.00 97.56 98 VAL A O 1
ATOM 799 N N . PHE A 1 99 ? 0.443 -8.414 -12.567 1.00 97.25 99 PHE A N 1
ATOM 800 C CA . PHE A 1 99 ? -0.608 -9.425 -12.586 1.00 97.25 99 PHE A CA 1
ATOM 801 C C . PHE A 1 99 ? -0.043 -10.824 -12.876 1.00 97.25 99 PHE A C 1
ATOM 803 O O . PHE A 1 99 ? -0.331 -11.766 -12.138 1.00 97.25 99 PHE A O 1
ATOM 810 N N . LYS A 1 100 ? 0.840 -10.959 -13.878 1.00 96.56 100 LYS A N 1
ATOM 811 C CA . LYS A 1 100 ? 1.550 -12.214 -14.180 1.00 96.56 100 LYS A CA 1
ATOM 812 C C . LYS A 1 100 ? 2.374 -12.709 -12.986 1.00 96.56 100 LYS A C 1
ATOM 814 O O . LYS A 1 100 ? 2.284 -13.892 -12.656 1.00 96.56 100 LYS A O 1
ATOM 819 N N . THR A 1 101 ? 3.094 -11.822 -12.296 1.00 97.12 101 THR A N 1
ATOM 820 C CA . THR A 1 101 ? 3.860 -12.162 -11.086 1.00 97.12 101 THR A CA 1
ATOM 821 C C . THR A 1 101 ? 2.965 -12.727 -9.984 1.00 97.12 101 THR A C 1
ATOM 823 O O . THR A 1 101 ? 3.311 -13.756 -9.401 1.00 97.12 101 THR A O 1
ATOM 826 N N . PHE A 1 102 ? 1.799 -12.126 -9.721 1.00 97.06 102 PHE A N 1
ATOM 827 C CA . PHE A 1 102 ? 0.859 -12.666 -8.733 1.00 97.06 102 PHE A CA 1
ATOM 828 C C . PHE A 1 102 ? 0.330 -14.041 -9.128 1.00 97.06 102 PHE A C 1
ATOM 830 O O . PHE A 1 102 ? 0.334 -14.955 -8.306 1.00 97.06 102 PHE A O 1
ATOM 837 N N . LEU A 1 103 ? -0.064 -14.231 -10.390 1.00 95.25 103 LEU A N 1
ATOM 838 C CA . LEU A 1 103 ? -0.561 -15.530 -10.842 1.00 95.25 103 LEU A CA 1
ATOM 839 C C . LEU A 1 103 ? 0.488 -16.639 -10.677 1.00 95.25 103 LEU A C 1
ATOM 841 O O . LEU A 1 103 ? 0.134 -17.746 -10.283 1.00 95.25 103 LEU A O 1
ATOM 845 N N . GLN A 1 104 ? 1.763 -16.340 -10.929 1.00 93.69 104 GLN A N 1
ATOM 846 C CA . GLN A 1 104 ? 2.861 -17.305 -10.819 1.00 93.69 104 GLN A CA 1
ATOM 847 C C . GLN A 1 104 ? 3.244 -17.645 -9.373 1.00 93.69 104 GLN A C 1
ATOM 849 O O . GLN A 1 104 ? 3.660 -18.771 -9.111 1.00 93.69 104 GLN A O 1
ATOM 854 N N . ASN A 1 105 ? 3.114 -16.693 -8.446 1.00 95.50 105 ASN A N 1
ATOM 855 C CA . ASN A 1 105 ? 3.603 -16.844 -7.071 1.00 95.50 105 ASN A CA 1
ATOM 856 C C . ASN A 1 105 ? 2.493 -17.087 -6.036 1.00 95.50 105 ASN A C 1
ATOM 858 O O . ASN A 1 105 ? 2.799 -17.430 -4.900 1.00 95.50 105 ASN A O 1
ATOM 862 N N . MET A 1 106 ? 1.221 -16.955 -6.423 1.00 95.19 106 MET A N 1
ATOM 863 C CA . MET A 1 106 ? 0.055 -17.235 -5.576 1.00 95.19 106 MET A CA 1
ATOM 864 C C . MET A 1 106 ? -0.833 -18.313 -6.224 1.00 95.19 106 MET A C 1
ATOM 866 O O . MET A 1 106 ? -1.943 -18.002 -6.668 1.00 95.19 106 MET A O 1
ATOM 870 N N . PRO A 1 107 ? -0.371 -19.571 -6.357 1.00 92.12 107 PRO A N 1
ATOM 871 C CA . PRO A 1 107 ? -1.098 -20.607 -7.099 1.00 92.12 107 PRO A CA 1
ATOM 872 C C . PRO A 1 107 ? -2.456 -20.969 -6.474 1.00 92.12 107 PRO A C 1
ATOM 874 O O . PRO A 1 107 ? -3.391 -21.298 -7.204 1.00 92.12 107 PRO A O 1
ATOM 877 N N . ASP A 1 108 ? -2.580 -20.841 -5.151 1.00 92.38 108 ASP A N 1
ATOM 878 C CA . ASP A 1 108 ? -3.779 -21.229 -4.395 1.00 92.38 108 ASP A CA 1
ATOM 879 C C . ASP A 1 108 ? -4.784 -20.078 -4.214 1.00 92.38 108 ASP A C 1
ATOM 881 O O . ASP A 1 108 ? -5.940 -20.301 -3.847 1.00 92.38 108 ASP A O 1
ATOM 885 N N . ALA A 1 109 ? -4.373 -18.837 -4.491 1.00 95.88 109 ALA A N 1
ATOM 886 C CA . ALA A 1 109 ? -5.236 -17.675 -4.332 1.00 95.88 109 ALA A CA 1
ATOM 887 C C . ALA A 1 109 ? -6.264 -17.569 -5.468 1.00 95.88 109 ALA A C 1
ATOM 889 O O . ALA A 1 109 ? -5.987 -17.851 -6.640 1.00 95.88 109 ALA A O 1
ATOM 890 N N . ARG A 1 110 ? -7.460 -17.092 -5.126 1.00 96.75 110 ARG A N 1
ATOM 891 C CA . ARG A 1 110 ? -8.475 -16.653 -6.088 1.00 96.75 110 ARG A CA 1
ATOM 892 C C . ARG A 1 110 ? -8.271 -15.184 -6.438 1.00 96.75 110 ARG A C 1
ATOM 894 O O . ARG A 1 110 ? -7.829 -14.400 -5.603 1.00 96.75 110 ARG A O 1
ATOM 901 N N . PHE A 1 111 ? -8.666 -14.799 -7.644 1.00 98.06 111 PHE A N 1
ATOM 902 C CA . PHE A 1 111 ? -8.520 -13.445 -8.165 1.00 98.06 111 PHE A CA 1
ATOM 903 C C . PHE A 1 111 ? -9.869 -12.917 -8.655 1.00 98.06 111 PHE A C 1
ATOM 905 O O . PHE A 1 111 ? -10.478 -13.507 -9.543 1.00 98.06 111 PHE A O 1
ATOM 912 N N . THR A 1 112 ? -10.324 -11.788 -8.110 1.00 98.31 112 THR A N 1
ATOM 913 C CA . THR A 1 112 ? -11.388 -10.970 -8.716 1.00 98.31 112 THR A CA 1
ATOM 914 C C . THR A 1 112 ? -10.728 -9.784 -9.404 1.00 98.31 112 THR A C 1
ATOM 916 O O . THR A 1 112 ? -10.106 -8.967 -8.736 1.00 98.31 112 THR A O 1
ATOM 919 N N . VAL A 1 113 ? -10.866 -9.658 -10.720 1.00 98.00 113 VAL A N 1
ATOM 920 C CA . VAL A 1 113 ? -10.308 -8.527 -11.466 1.00 98.00 113 VAL A CA 1
ATOM 921 C C . VAL A 1 113 ? -11.436 -7.752 -12.125 1.00 98.00 113 VAL A C 1
ATOM 923 O O . VAL A 1 113 ? -12.188 -8.304 -12.929 1.00 98.00 113 VAL A O 1
ATOM 926 N N . LEU A 1 114 ? -11.575 -6.480 -11.770 1.00 97.62 114 LEU A N 1
ATOM 927 C CA . LEU A 1 114 ? -12.581 -5.589 -12.337 1.00 97.62 114 LEU A CA 1
ATOM 928 C C . LEU A 1 114 ? -11.937 -4.703 -13.401 1.00 97.62 114 LEU A C 1
ATOM 930 O O . LEU A 1 114 ? -10.982 -3.996 -13.100 1.00 97.62 114 LEU A O 1
ATOM 934 N N . THR A 1 115 ? -12.449 -4.726 -14.628 1.00 96.44 115 THR A N 1
ATOM 935 C CA . THR A 1 115 ? -11.927 -3.920 -15.743 1.00 96.44 115 THR A CA 1
ATOM 936 C C . THR A 1 115 ? -12.932 -2.861 -16.171 1.00 96.44 115 THR A C 1
ATOM 938 O O . THR A 1 115 ? -14.138 -3.098 -16.081 1.00 96.44 115 THR A O 1
ATOM 941 N N . SER A 1 116 ? -12.459 -1.720 -16.682 1.00 94.25 116 SER A N 1
ATOM 942 C CA . SER A 1 116 ? -13.367 -0.655 -17.146 1.00 94.25 116 SER A CA 1
ATOM 943 C C . SER A 1 116 ? -14.207 -1.051 -18.362 1.00 94.25 116 SER A C 1
ATOM 945 O O . SER A 1 116 ? -15.353 -0.627 -18.504 1.00 94.25 116 SER A O 1
ATOM 947 N N . ASP A 1 117 ? -13.628 -1.864 -19.249 1.00 93.94 117 ASP A N 1
ATOM 948 C CA . ASP A 1 117 ? -14.229 -2.246 -20.523 1.00 93.94 117 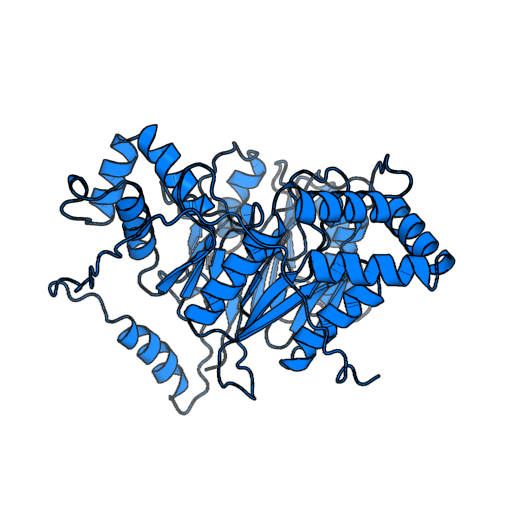ASP A CA 1
ATOM 949 C C . ASP A 1 117 ? -13.848 -3.676 -20.949 1.00 93.94 117 ASP A C 1
ATOM 951 O O . ASP A 1 117 ? -13.059 -4.379 -20.302 1.00 93.94 117 ASP A O 1
ATOM 955 N N . ASP A 1 118 ? -14.439 -4.113 -22.063 1.00 95.31 118 ASP A N 1
ATOM 956 C CA . ASP A 1 118 ? -14.300 -5.469 -22.590 1.00 95.31 118 ASP A CA 1
ATOM 957 C C . ASP A 1 118 ? -12.974 -5.709 -23.321 1.00 95.31 118 ASP A C 1
ATOM 959 O O . ASP A 1 118 ? -12.544 -6.856 -23.449 1.00 95.31 118 ASP A O 1
ATOM 963 N N . LYS A 1 119 ? -12.306 -4.648 -23.789 1.00 94.38 119 LYS A N 1
ATOM 964 C CA . LYS A 1 119 ? -10.972 -4.743 -24.390 1.00 94.38 119 LYS A CA 1
ATOM 965 C C . LYS A 1 119 ? -9.956 -5.078 -23.301 1.00 94.38 119 LYS A C 1
ATOM 967 O O . LYS A 1 119 ? -9.260 -6.082 -23.414 1.00 94.38 119 LYS A O 1
ATOM 972 N N . ASN A 1 120 ? -9.959 -4.308 -22.219 1.00 93.94 120 ASN A N 1
ATOM 973 C CA . ASN A 1 120 ? -9.128 -4.522 -21.039 1.00 93.94 120 ASN A CA 1
ATOM 974 C C . ASN A 1 120 ? -9.380 -5.907 -20.410 1.00 93.94 120 ASN A C 1
ATOM 976 O O . ASN A 1 120 ? -8.435 -6.609 -20.050 1.00 93.94 120 ASN A O 1
ATOM 980 N N . ARG A 1 121 ? -10.645 -6.360 -20.366 1.00 96.12 121 ARG A N 1
ATOM 981 C CA . ARG A 1 121 ? -10.998 -7.732 -19.949 1.00 96.12 121 ARG A CA 1
ATOM 982 C C . ARG A 1 121 ? -10.311 -8.793 -20.811 1.00 96.12 121 ARG A C 1
ATOM 984 O O . ARG A 1 121 ? -9.722 -9.726 -20.272 1.00 96.12 121 ARG A O 1
ATOM 991 N N . LYS A 1 122 ? -10.408 -8.673 -22.140 1.00 96.12 122 LYS A N 1
ATOM 992 C CA . LYS A 1 122 ? -9.837 -9.642 -23.093 1.00 96.12 122 LYS A CA 1
ATOM 993 C C . LYS A 1 122 ? -8.314 -9.677 -23.039 1.00 96.12 122 LYS A C 1
ATOM 995 O O . LYS A 1 122 ? -7.736 -10.753 -23.128 1.00 96.12 122 LYS A O 1
ATOM 1000 N N . GLU A 1 123 ? -7.674 -8.527 -22.869 1.00 95.12 123 GLU A N 1
ATOM 1001 C CA . GLU A 1 123 ? -6.220 -8.452 -22.725 1.00 95.12 123 GLU A CA 1
ATOM 1002 C C . GLU A 1 123 ? -5.746 -9.198 -21.474 1.00 95.12 123 GLU A C 1
ATOM 1004 O O . GLU A 1 123 ? -4.893 -10.074 -21.585 1.00 95.12 123 GLU A O 1
ATOM 1009 N N . LEU A 1 124 ? -6.334 -8.945 -20.298 1.00 95.88 124 LEU A N 1
ATOM 1010 C CA . LEU A 1 124 ? -5.956 -9.700 -19.100 1.00 95.88 124 LEU A CA 1
ATOM 1011 C C . LEU A 1 124 ? -6.303 -11.189 -19.209 1.00 95.88 124 LEU A C 1
ATOM 1013 O O . LEU A 1 124 ? -5.531 -12.022 -18.738 1.00 95.88 124 LEU A O 1
ATOM 1017 N N . GLN A 1 125 ? -7.415 -11.538 -19.864 1.00 96.44 125 GLN A N 1
ATOM 1018 C CA . GLN A 1 125 ? -7.762 -12.937 -20.122 1.00 96.44 125 GLN A CA 1
ATOM 1019 C C . GLN A 1 125 ? -6.700 -13.637 -20.979 1.00 96.44 125 GLN A C 1
ATOM 1021 O O . GLN A 1 125 ? -6.303 -14.748 -20.648 1.00 96.44 125 GLN A O 1
ATOM 1026 N N . SER A 1 126 ? -6.162 -12.975 -22.010 1.00 95.62 126 SER A N 1
ATOM 1027 C CA . SER A 1 126 ? -5.095 -13.562 -22.833 1.00 95.62 126 SER A CA 1
ATOM 1028 C C . SER A 1 126 ? -3.830 -13.898 -22.037 1.00 95.62 126 SER A C 1
ATOM 1030 O O . SER A 1 126 ? -3.199 -14.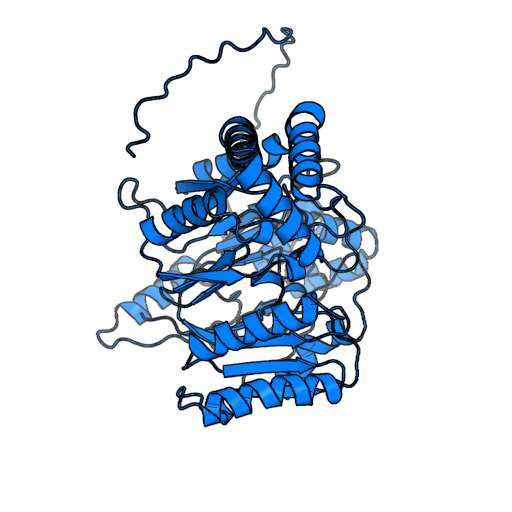913 -22.313 1.00 95.62 126 SER A O 1
ATOM 1032 N N . ILE A 1 127 ? -3.500 -13.118 -20.999 1.00 95.31 127 ILE A N 1
ATOM 1033 C CA . ILE A 1 127 ? -2.384 -13.429 -20.088 1.00 95.31 127 ILE A CA 1
ATOM 1034 C C . ILE A 1 127 ? -2.680 -14.709 -19.300 1.00 95.31 127 ILE A C 1
ATOM 1036 O O . ILE A 1 127 ? -1.804 -15.559 -19.149 1.00 95.31 127 ILE A O 1
ATOM 1040 N N . VAL A 1 128 ? -3.910 -14.867 -18.801 1.00 94.75 128 VAL A N 1
ATOM 1041 C CA . VAL A 1 128 ? -4.330 -16.087 -18.094 1.00 94.75 128 VAL A CA 1
ATOM 1042 C C . VAL A 1 128 ? -4.225 -17.306 -19.011 1.00 94.75 128 VAL A C 1
ATOM 1044 O O . VAL A 1 128 ? -3.655 -18.323 -18.608 1.00 94.75 128 VAL A O 1
ATOM 1047 N N . ASP A 1 129 ? -4.716 -17.182 -20.244 1.00 93.69 129 ASP A N 1
ATOM 1048 C CA . ASP A 1 129 ? -4.735 -18.257 -21.239 1.00 93.69 129 ASP A CA 1
ATOM 1049 C C . ASP A 1 129 ? -3.312 -18.642 -21.696 1.00 93.69 129 ASP A C 1
ATOM 1051 O O . ASP A 1 129 ? -2.994 -19.831 -21.810 1.00 93.69 129 ASP A O 1
ATOM 1055 N N . GLU A 1 130 ? -2.424 -17.658 -21.896 1.00 92.62 130 GLU A N 1
ATOM 1056 C CA . GLU A 1 130 ? -0.998 -17.866 -22.195 1.00 92.62 130 GLU A CA 1
ATOM 1057 C C . GLU A 1 130 ? -0.319 -18.656 -21.071 1.00 92.62 130 GLU A C 1
ATOM 1059 O O . GLU A 1 130 ? 0.337 -19.672 -21.317 1.00 92.62 130 GLU A O 1
ATOM 1064 N N . LEU A 1 131 ? -0.504 -18.220 -19.820 1.00 90.44 131 LEU A N 1
ATOM 1065 C CA . LEU A 1 131 ? 0.110 -18.877 -18.672 1.00 90.44 131 LEU A CA 1
ATOM 1066 C C . LEU A 1 131 ? -0.391 -20.315 -18.505 1.00 90.44 131 LEU A C 1
ATOM 1068 O O . LEU A 1 131 ? 0.423 -21.210 -18.281 1.00 90.44 131 LEU A O 1
ATOM 1072 N N . ALA A 1 132 ? -1.696 -20.548 -18.659 1.00 88.12 132 ALA A N 1
ATOM 1073 C CA . ALA A 1 132 ? -2.272 -21.891 -18.626 1.00 88.12 132 ALA A CA 1
ATOM 1074 C C . ALA A 1 132 ? -1.683 -22.795 -19.726 1.00 88.12 132 ALA A C 1
ATOM 1076 O O . ALA A 1 132 ? -1.315 -23.940 -19.460 1.00 88.12 132 ALA A O 1
ATOM 1077 N N . SER A 1 133 ? -1.512 -22.262 -20.940 1.00 87.75 133 SER A N 1
ATOM 1078 C CA . SER A 1 133 ? -0.932 -22.993 -22.077 1.00 87.75 133 SER A CA 1
ATOM 1079 C C . SER A 1 133 ? 0.552 -23.329 -21.880 1.00 87.75 133 SER A C 1
ATOM 1081 O O . SER A 1 133 ? 1.034 -24.335 -22.394 1.00 87.75 133 SER A O 1
ATOM 1083 N N . SER A 1 134 ? 1.281 -22.517 -21.108 1.00 85.62 134 SER A N 1
ATOM 1084 C CA . SER A 1 134 ? 2.706 -22.719 -20.803 1.00 85.62 134 SER A CA 1
ATOM 1085 C C . SER A 1 134 ? 2.996 -23.768 -19.714 1.00 85.62 134 SER A C 1
ATOM 1087 O O . SER A 1 134 ? 4.151 -23.965 -19.341 1.00 85.62 134 SER A O 1
ATOM 1089 N N . GLY A 1 135 ? 1.972 -24.447 -19.183 1.00 74.19 135 GLY A N 1
ATOM 1090 C CA . GLY A 1 135 ? 2.136 -25.492 -18.165 1.00 74.19 135 GLY A CA 1
ATOM 1091 C C . GLY A 1 135 ? 2.415 -24.972 -16.751 1.00 74.19 135 GLY A C 1
ATOM 1092 O O . GLY A 1 135 ? 2.600 -25.770 -15.829 1.00 74.19 135 GLY A O 1
ATOM 1093 N N . ILE A 1 136 ? 2.396 -23.650 -16.542 1.00 73.19 136 ILE A N 1
ATOM 1094 C CA . ILE A 1 136 ? 2.275 -23.087 -15.195 1.00 73.19 136 ILE A CA 1
ATOM 1095 C C . ILE A 1 136 ? 0.917 -23.546 -14.669 1.00 73.19 136 ILE A C 1
ATOM 1097 O O . ILE A 1 136 ? -0.095 -23.295 -15.322 1.00 73.19 136 ILE A O 1
ATOM 1101 N N . LYS A 1 137 ? 0.899 -24.250 -13.524 1.00 62.50 137 LYS A N 1
ATOM 1102 C CA . LYS A 1 137 ? -0.317 -24.725 -12.838 1.00 62.50 137 LYS A CA 1
ATOM 1103 C C . LYS A 1 137 ? -1.193 -23.540 -12.409 1.00 62.50 137 LYS A C 1
ATOM 1105 O O . LYS A 1 137 ? -1.301 -23.213 -11.235 1.00 62.50 137 LYS A O 1
ATOM 1110 N N . ASN A 1 138 ? -1.830 -22.899 -13.371 1.00 64.69 138 ASN A N 1
ATOM 1111 C CA . ASN A 1 138 ? -2.892 -21.946 -13.170 1.00 64.69 138 ASN A CA 1
ATOM 1112 C C . ASN A 1 138 ? -4.181 -22.714 -13.383 1.00 64.69 138 ASN A C 1
ATOM 1114 O O . ASN A 1 138 ? -4.479 -23.092 -14.507 1.00 64.69 138 ASN A O 1
ATOM 1118 N N . ASN A 1 139 ? -4.929 -22.960 -12.308 1.00 77.00 139 ASN A N 1
ATOM 1119 C CA . ASN A 1 139 ? -6.335 -23.320 -12.432 1.00 77.00 139 ASN A CA 1
ATOM 1120 C C . ASN A 1 139 ? -7.083 -22.058 -12.901 1.00 77.00 139 ASN A C 1
ATOM 1122 O O . ASN A 1 139 ? -7.268 -21.168 -12.069 1.00 77.00 139 ASN A O 1
ATOM 1126 N N . PRO A 1 140 ? -7.483 -21.912 -14.181 1.00 80.81 140 PRO A N 1
ATOM 1127 C CA . PRO A 1 140 ? -8.060 -20.660 -14.672 1.00 80.81 140 PRO A CA 1
ATOM 1128 C C . PRO A 1 140 ? -9.369 -20.309 -13.956 1.00 80.81 140 PRO A C 1
ATOM 1130 O O . PRO A 1 140 ? -9.700 -19.136 -13.825 1.00 80.81 140 PRO A O 1
ATOM 1133 N N . GLU A 1 141 ? -10.066 -21.308 -13.402 1.00 85.25 141 GLU A N 1
ATOM 1134 C CA . GLU A 1 141 ? -11.307 -21.136 -12.640 1.00 85.25 141 GLU A CA 1
ATOM 1135 C C . GLU A 1 141 ? -11.120 -20.305 -11.362 1.00 85.25 141 GLU A C 1
ATOM 1137 O O . GLU A 1 141 ? -12.083 -19.744 -10.837 1.00 85.25 141 GLU A O 1
ATOM 1142 N N . ARG A 1 142 ? -9.881 -20.176 -10.861 1.00 92.88 142 ARG A N 1
ATOM 1143 C CA . ARG A 1 142 ? -9.573 -19.318 -9.708 1.00 92.88 142 ARG A CA 1
ATOM 1144 C C . ARG A 1 142 ? -9.551 -17.829 -10.069 1.00 92.88 142 ARG A C 1
ATOM 1146 O O . ARG A 1 142 ? -9.493 -17.003 -9.162 1.00 92.88 142 ARG A O 1
ATOM 1153 N N . ILE A 1 143 ? -9.566 -17.471 -11.357 1.00 95.69 143 ILE A N 1
ATOM 1154 C CA . ILE A 1 143 ? -9.438 -16.092 -11.840 1.00 95.69 143 ILE A CA 1
ATOM 1155 C C . ILE A 1 143 ? -10.748 -15.659 -12.493 1.00 95.69 143 ILE A C 1
ATOM 1157 O O . ILE A 1 143 ? -11.216 -16.242 -13.466 1.00 95.69 143 ILE A O 1
ATOM 1161 N N . LYS A 1 144 ? -11.331 -14.581 -11.976 1.00 96.81 144 LYS A N 1
ATOM 1162 C CA . LYS A 1 144 ? -12.589 -14.016 -12.451 1.00 96.81 144 LYS A CA 1
ATOM 1163 C C . LYS A 1 144 ? -12.374 -12.580 -12.908 1.00 96.81 144 LYS A C 1
ATOM 1165 O O . LYS A 1 144 ? -12.318 -11.670 -12.085 1.00 96.81 144 LYS A O 1
ATOM 1170 N N . ILE A 1 145 ? -12.276 -12.388 -14.223 1.00 97.44 145 ILE A N 1
ATOM 1171 C CA . ILE A 1 145 ? -12.077 -11.076 -14.855 1.00 97.44 145 ILE A CA 1
ATOM 1172 C C . ILE A 1 145 ? -13.415 -10.579 -15.403 1.00 97.44 145 ILE A C 1
ATOM 1174 O O . ILE A 1 145 ? -14.021 -11.219 -16.265 1.00 97.44 145 ILE A O 1
ATOM 1178 N N . VAL A 1 146 ? -13.897 -9.443 -14.901 1.00 96.94 146 VAL A N 1
ATOM 1179 C CA . VAL A 1 146 ? -15.226 -8.912 -15.222 1.00 96.94 146 VAL A CA 1
ATOM 1180 C C . VAL A 1 146 ? -15.135 -7.455 -15.642 1.00 96.94 146 VAL A C 1
ATOM 1182 O O . VAL A 1 146 ? -14.573 -6.625 -14.936 1.00 96.94 146 VAL A O 1
ATOM 1185 N N . ASN A 1 147 ? -15.774 -7.149 -16.766 1.00 95.38 147 ASN A N 1
ATOM 1186 C CA . ASN A 1 147 ? -16.007 -5.788 -17.221 1.00 95.38 147 ASN A CA 1
ATOM 1187 C C . ASN A 1 147 ? -17.117 -5.141 -16.374 1.00 95.38 147 ASN A C 1
ATOM 1189 O O . ASN A 1 147 ? -18.225 -5.677 -16.259 1.00 95.38 147 ASN A O 1
ATOM 1193 N N . THR A 1 148 ? -16.825 -3.998 -15.761 1.00 94.50 148 THR A N 1
ATOM 1194 C CA . THR A 1 148 ? -17.774 -3.263 -14.918 1.00 94.50 148 THR A CA 1
ATOM 1195 C C . THR A 1 148 ? -18.753 -2.417 -15.730 1.00 94.50 148 THR A C 1
ATOM 1197 O O . THR A 1 148 ? -19.854 -2.158 -15.225 1.00 94.50 148 THR A O 1
ATOM 1200 N N . GLY A 1 149 ? -18.375 -2.029 -16.955 1.00 92.81 149 GLY A N 1
ATOM 1201 C CA . GLY A 1 149 ? -19.036 -1.029 -17.792 1.00 92.81 149 GLY A CA 1
ATOM 1202 C C . GLY A 1 149 ? -18.842 0.407 -17.294 1.00 92.81 149 GLY A C 1
ATOM 1203 O O . GLY A 1 149 ? -19.601 1.288 -17.687 1.00 92.81 149 GLY A O 1
ATOM 1204 N N . GLN A 1 150 ? -17.900 0.627 -16.374 1.00 92.69 150 GLN A N 1
ATOM 1205 C CA . GLN A 1 150 ? -17.649 1.899 -15.698 1.00 92.69 150 GLN A CA 1
ATOM 1206 C C . GLN A 1 150 ? -16.146 2.125 -15.585 1.00 92.69 150 GLN A C 1
ATOM 1208 O O . GLN A 1 150 ? -15.395 1.178 -15.373 1.00 92.69 150 GLN A O 1
ATOM 1213 N N . GLU A 1 151 ? -15.709 3.375 -15.663 1.00 92.19 151 GLU A N 1
ATOM 1214 C CA . GLU A 1 151 ? -14.303 3.717 -15.470 1.00 92.19 151 GLU A CA 1
ATOM 1215 C C . GLU A 1 151 ? -13.885 3.479 -14.015 1.00 92.19 151 GLU A C 1
ATOM 1217 O O . GLU A 1 151 ? -14.307 4.202 -13.117 1.00 92.19 151 GLU A O 1
ATOM 1222 N N . VAL A 1 152 ? -13.098 2.425 -13.788 1.00 93.12 152 VAL A N 1
ATOM 1223 C CA . VAL A 1 152 ? -12.441 2.148 -12.504 1.00 93.12 152 VAL A CA 1
ATOM 1224 C C . VAL A 1 152 ? -11.012 2.679 -12.551 1.00 93.12 152 VAL A C 1
ATOM 1226 O O . VAL A 1 152 ? -10.387 2.657 -13.613 1.00 93.12 152 VAL A O 1
ATOM 1229 N N . SER A 1 153 ? -10.473 3.128 -11.422 1.00 93.38 153 SER A N 1
ATOM 1230 C CA . SER A 1 153 ? -9.042 3.385 -11.267 1.00 93.38 153 SER A CA 1
ATOM 1231 C C . SER A 1 153 ? -8.280 2.071 -11.059 1.00 93.38 153 SER A C 1
ATOM 1233 O O . SER A 1 153 ? -8.872 0.994 -10.942 1.00 93.38 153 SER A O 1
ATOM 1235 N N . ILE A 1 154 ? -6.947 2.124 -11.001 1.00 94.38 154 ILE A N 1
ATOM 1236 C CA . ILE A 1 154 ? -6.128 0.961 -10.611 1.00 94.38 154 ILE A CA 1
ATOM 1237 C C . ILE A 1 154 ? -6.032 0.774 -9.087 1.00 94.38 154 ILE A C 1
ATOM 1239 O O . ILE A 1 154 ? -5.436 -0.200 -8.641 1.00 94.38 154 ILE A O 1
ATOM 1243 N N . TRP A 1 155 ? -6.620 1.671 -8.286 1.00 94.50 155 TRP A N 1
ATOM 1244 C CA . TRP A 1 155 ? -6.442 1.741 -6.831 1.00 94.50 155 TRP A CA 1
ATOM 1245 C C . TRP A 1 155 ? -7.482 0.906 -6.079 1.00 94.50 155 TRP A C 1
ATOM 1247 O O . TRP A 1 155 ? -8.373 1.414 -5.385 1.00 94.50 155 TRP A O 1
ATOM 1257 N N . ALA A 1 156 ? -7.386 -0.416 -6.231 1.00 95.44 156 ALA A N 1
ATOM 1258 C CA . ALA A 1 156 ? -8.283 -1.356 -5.562 1.00 95.44 156 ALA A CA 1
ATOM 1259 C C . ALA A 1 156 ? -8.232 -1.226 -4.030 1.00 95.44 156 ALA A C 1
ATOM 1261 O O . ALA A 1 156 ? -9.262 -1.415 -3.369 1.00 95.44 156 ALA A O 1
ATOM 1262 N N . GLN A 1 157 ? -7.060 -0.886 -3.474 1.00 96.00 157 GLN A N 1
ATOM 1263 C CA . GLN A 1 157 ? -6.872 -0.720 -2.037 1.00 96.00 157 GLN A CA 1
ATOM 1264 C C . GLN A 1 157 ? -7.776 0.379 -1.496 1.00 96.00 157 GLN A C 1
ATOM 1266 O O . GLN A 1 157 ? -8.510 0.147 -0.541 1.00 96.00 157 GLN A O 1
ATOM 1271 N N . ASP A 1 158 ? -7.788 1.545 -2.128 1.00 92.81 158 ASP A N 1
ATOM 1272 C CA . ASP A 1 158 ? -8.540 2.683 -1.607 1.00 92.81 158 ASP A CA 1
ATOM 1273 C C . ASP A 1 158 ? -10.028 2.555 -1.892 1.00 92.81 158 ASP A C 1
ATOM 1275 O O . ASP A 1 158 ? -10.858 3.018 -1.112 1.00 92.81 158 ASP A O 1
ATOM 1279 N N . SER A 1 159 ? -10.391 1.892 -2.994 1.00 92.50 159 SER A N 1
ATOM 1280 C CA . SER A 1 159 ? -11.779 1.694 -3.442 1.00 92.50 159 SER A CA 1
ATOM 1281 C C . SER A 1 159 ? -12.675 0.989 -2.429 1.00 92.50 159 SER A C 1
ATOM 1283 O O . SER A 1 159 ? -13.895 1.137 -2.494 1.00 92.50 159 SER A O 1
ATOM 1285 N N . THR A 1 160 ? -12.105 0.216 -1.500 1.00 93.44 160 THR A N 1
ATOM 1286 C CA . THR A 1 160 ? -12.887 -0.591 -0.558 1.00 93.44 160 THR A CA 1
ATOM 1287 C C . THR A 1 160 ? -12.195 -0.782 0.790 1.00 93.44 160 THR A C 1
ATOM 1289 O O . THR A 1 160 ? -10.974 -0.744 0.894 1.00 93.44 160 THR A O 1
ATOM 1292 N N . LEU A 1 161 ? -12.977 -1.081 1.823 1.00 94.94 161 LEU A N 1
ATOM 1293 C CA . LEU A 1 161 ? -12.510 -1.660 3.086 1.00 94.94 161 LEU A CA 1
ATOM 1294 C C . LEU A 1 161 ? -13.083 -3.065 3.244 1.00 94.94 161 LEU A C 1
ATOM 1296 O O . LEU A 1 161 ? -14.157 -3.356 2.714 1.00 94.94 161 LEU A O 1
ATOM 1300 N N . VAL A 1 162 ? -12.381 -3.928 3.981 1.00 95.94 162 VAL A N 1
ATOM 1301 C CA . VAL A 1 162 ? -12.846 -5.293 4.253 1.00 95.94 162 VAL A CA 1
ATOM 1302 C C . VAL A 1 162 ? -12.792 -5.574 5.749 1.00 95.94 162 VAL A C 1
ATOM 1304 O O . VAL A 1 162 ? -11.714 -5.612 6.341 1.00 95.94 162 VAL A O 1
ATOM 1307 N N . ILE A 1 163 ? -13.969 -5.780 6.341 1.00 94.62 163 ILE A N 1
ATOM 1308 C CA . ILE A 1 163 ? -14.153 -6.084 7.764 1.00 94.62 163 ILE A CA 1
ATOM 1309 C C . ILE A 1 163 ? -14.848 -7.443 7.863 1.00 94.62 163 ILE A C 1
ATOM 1311 O O . ILE A 1 163 ? -16.035 -7.565 7.559 1.00 94.62 163 ILE A O 1
ATOM 1315 N N . GLY A 1 164 ? -14.110 -8.486 8.235 1.00 92.56 164 GLY A N 1
ATOM 1316 C CA . GLY A 1 164 ? -14.593 -9.863 8.171 1.00 92.56 164 GLY A CA 1
ATOM 1317 C C . GLY A 1 164 ? -15.017 -10.242 6.750 1.00 92.56 164 GLY A C 1
ATOM 1318 O O . GLY A 1 164 ? -14.202 -10.257 5.830 1.00 92.56 164 GLY A O 1
ATOM 1319 N N . ASN A 1 165 ? -16.307 -10.531 6.554 1.00 95.12 165 ASN A N 1
ATOM 1320 C CA . ASN A 1 165 ? -16.894 -10.765 5.228 1.00 95.12 165 ASN A CA 1
ATOM 1321 C C . ASN A 1 165 ? -17.570 -9.532 4.606 1.00 95.12 165 ASN A C 1
ATOM 1323 O O . ASN A 1 165 ? -18.168 -9.645 3.533 1.00 95.12 165 ASN A O 1
ATOM 1327 N N . LYS A 1 166 ? -17.522 -8.373 5.262 1.00 96.88 166 LYS A N 1
ATOM 1328 C CA . LYS A 1 166 ? -18.153 -7.138 4.792 1.00 96.88 166 LYS A CA 1
ATOM 1329 C C . LYS A 1 166 ? -17.184 -6.373 3.901 1.00 96.88 166 LYS A C 1
ATOM 1331 O O . LYS A 1 166 ? -16.053 -6.117 4.300 1.00 96.88 166 LYS A O 1
ATOM 1336 N N . VAL A 1 167 ? -17.637 -5.980 2.715 1.00 97.00 167 VAL A N 1
ATOM 1337 C CA . VAL A 1 167 ? -16.913 -5.098 1.791 1.00 97.00 167 VAL A CA 1
ATOM 1338 C C . VAL A 1 167 ? -17.624 -3.754 1.771 1.00 97.00 167 VAL A C 1
ATOM 1340 O O . VAL A 1 167 ? -18.797 -3.668 1.392 1.00 97.00 167 VAL A O 1
ATOM 1343 N N . ILE A 1 168 ? -16.906 -2.720 2.189 1.00 94.81 168 ILE A N 1
ATOM 1344 C CA . ILE A 1 168 ? -17.441 -1.388 2.474 1.00 94.81 168 ILE A CA 1
ATOM 1345 C C . ILE A 1 168 ? -16.848 -0.379 1.495 1.00 94.81 168 ILE A C 1
ATOM 1347 O O . ILE A 1 168 ? -15.686 -0.498 1.107 1.00 94.81 168 ILE A O 1
ATOM 1351 N N . VAL A 1 169 ? -17.646 0.609 1.091 1.00 92.75 169 VAL A N 1
ATOM 1352 C CA . VAL A 1 169 ? -17.144 1.800 0.390 1.00 92.75 169 VAL A CA 1
ATOM 1353 C C . VAL A 1 169 ? -16.754 2.818 1.456 1.00 92.75 169 VAL A C 1
ATOM 1355 O O . VAL A 1 169 ? -17.639 3.226 2.208 1.00 92.75 169 VAL A O 1
ATOM 1358 N N . PRO A 1 170 ? -15.472 3.202 1.567 1.00 90.44 170 PRO A N 1
ATOM 1359 C CA . PRO A 1 170 ? -15.080 4.235 2.511 1.00 90.44 170 PRO A CA 1
ATOM 1360 C C . PRO A 1 170 ? -15.621 5.598 2.079 1.00 90.44 170 PRO A C 1
ATOM 1362 O O . PRO A 1 170 ? -15.749 5.884 0.883 1.00 90.44 170 PRO A O 1
ATOM 1365 N N . GLU A 1 171 ? -15.909 6.453 3.054 1.00 89.88 171 GLU A N 1
ATOM 1366 C CA . GLU A 1 171 ? -16.125 7.867 2.775 1.00 89.88 171 GLU A CA 1
ATOM 1367 C C . GLU A 1 171 ? -14.790 8.571 2.527 1.00 89.88 171 GLU A C 1
ATOM 1369 O O . GLU A 1 171 ? -13.755 8.173 3.061 1.00 89.88 171 GLU A O 1
ATOM 1374 N N . ARG A 1 172 ? -14.806 9.616 1.694 1.00 85.31 172 ARG A N 1
ATOM 1375 C CA . ARG A 1 172 ? -13.597 10.319 1.254 1.00 85.31 172 ARG A CA 1
ATOM 1376 C C . ARG A 1 172 ? -13.804 11.822 1.227 1.00 85.31 172 ARG A C 1
ATOM 1378 O O . ARG A 1 172 ? -14.915 12.302 1.012 1.00 85.31 172 ARG A O 1
ATOM 1385 N N . GLU A 1 173 ? -12.714 12.564 1.407 1.00 79.75 173 GLU A N 1
ATOM 1386 C CA . GLU A 1 173 ? -12.729 14.027 1.291 1.00 79.75 173 GLU A CA 1
ATOM 1387 C C . GLU A 1 173 ? -12.875 14.492 -0.170 1.00 79.75 173 GLU A C 1
ATOM 1389 O O . GLU A 1 173 ? -13.452 15.546 -0.445 1.00 79.75 173 GLU A O 1
ATOM 1394 N N . TYR A 1 174 ? -12.389 13.691 -1.119 1.00 79.25 174 TYR A N 1
ATOM 1395 C CA . TYR A 1 174 ? -12.583 13.907 -2.549 1.00 79.25 174 TYR A CA 1
ATOM 1396 C C . TYR A 1 174 ? -13.763 13.088 -3.073 1.00 79.25 174 TYR A C 1
ATOM 1398 O O . TYR A 1 174 ? -14.186 12.114 -2.457 1.00 79.25 174 TYR A O 1
ATOM 1406 N N . ILE A 1 175 ? -14.302 13.477 -4.228 1.00 70.50 175 ILE A N 1
ATOM 1407 C CA . ILE A 1 175 ? -15.362 12.725 -4.903 1.00 70.50 175 ILE A CA 1
ATOM 1408 C C . ILE A 1 175 ? -14.678 11.631 -5.731 1.00 70.50 175 ILE A C 1
ATOM 1410 O O . ILE A 1 175 ? -14.057 11.975 -6.735 1.00 70.50 175 ILE A O 1
ATOM 1414 N N . PRO A 1 176 ? -14.745 10.343 -5.339 1.00 77.31 176 PRO A N 1
ATOM 1415 C CA . PRO A 1 176 ? -14.219 9.284 -6.186 1.00 77.31 176 PRO A CA 1
ATOM 1416 C C . PRO A 1 176 ? -15.078 9.144 -7.442 1.00 77.31 176 PRO A C 1
ATOM 1418 O O . PRO A 1 176 ? -16.278 9.451 -7.424 1.00 77.31 176 PRO A O 1
ATOM 1421 N N . ASP A 1 177 ? -14.475 8.631 -8.509 1.00 83.62 177 ASP A N 1
ATOM 1422 C CA . ASP A 1 177 ? -15.197 8.320 -9.736 1.00 83.62 177 ASP A CA 1
ATOM 1423 C C . ASP A 1 177 ? -16.278 7.260 -9.482 1.00 83.62 177 ASP A C 1
ATOM 1425 O O . ASP A 1 177 ? -16.179 6.410 -8.589 1.00 83.62 177 ASP A O 1
ATOM 1429 N N . GLU A 1 178 ? -17.348 7.296 -10.278 1.00 88.00 178 GLU A N 1
ATOM 1430 C CA . GLU A 1 178 ? -18.491 6.391 -10.100 1.00 88.00 178 GLU A CA 1
ATOM 1431 C C . GLU A 1 178 ? -18.108 4.909 -10.232 1.00 88.00 178 GLU A C 1
ATOM 1433 O O . GLU A 1 178 ? -18.733 4.057 -9.593 1.00 88.00 178 GLU A O 1
ATOM 1438 N N . GLY A 1 179 ? -17.074 4.580 -11.016 1.00 90.81 179 GLY A N 1
ATOM 1439 C CA . GLY A 1 179 ? -16.579 3.207 -11.088 1.00 90.81 179 GLY A CA 1
ATOM 1440 C C . GLY A 1 179 ? -15.886 2.760 -9.803 1.00 90.81 179 GLY A C 1
ATOM 1441 O O . GLY A 1 179 ? -16.163 1.649 -9.348 1.00 90.81 179 GLY A O 1
ATOM 1442 N N . ASP A 1 180 ? -15.092 3.619 -9.157 1.00 91.44 180 ASP A N 1
ATOM 1443 C CA . ASP A 1 180 ? -14.440 3.307 -7.876 1.00 91.44 180 ASP A CA 1
ATOM 1444 C C . ASP A 1 180 ? -15.472 3.088 -6.762 1.00 91.44 180 ASP A C 1
ATOM 1446 O O . ASP A 1 180 ? -15.394 2.106 -6.019 1.00 91.44 180 ASP A O 1
ATOM 1450 N N . LYS A 1 181 ? -16.531 3.910 -6.715 1.00 90.62 181 LYS A N 1
ATOM 1451 C CA . LYS A 1 181 ? -17.669 3.701 -5.793 1.00 90.62 181 LYS A CA 1
ATOM 1452 C C . LYS A 1 181 ? -18.377 2.364 -6.016 1.00 90.62 181 LYS A C 1
ATOM 1454 O O . LYS A 1 181 ? -18.968 1.798 -5.092 1.00 90.62 181 LYS A O 1
ATOM 1459 N N . ALA A 1 182 ? -18.366 1.850 -7.245 1.00 92.44 182 ALA A N 1
ATOM 1460 C CA . ALA A 1 182 ? -19.045 0.610 -7.591 1.00 92.44 182 ALA A CA 1
ATOM 1461 C C . ALA A 1 182 ? -18.238 -0.651 -7.240 1.00 92.44 182 ALA A C 1
ATOM 1463 O O . ALA A 1 182 ? -18.837 -1.732 -7.161 1.00 92.44 182 ALA A O 1
ATOM 1464 N N . VAL A 1 183 ? -16.925 -0.538 -6.998 1.00 95.31 183 VAL A N 1
ATOM 1465 C CA . VAL A 1 183 ? -16.013 -1.675 -6.775 1.00 95.31 183 VAL A CA 1
ATOM 1466 C C . VAL A 1 183 ? -16.534 -2.614 -5.680 1.00 95.31 183 VAL A C 1
ATOM 1468 O O . VAL A 1 183 ? -16.734 -3.799 -5.950 1.00 95.31 183 VAL A O 1
ATOM 1471 N N . ALA A 1 184 ? -16.870 -2.105 -4.488 1.00 95.69 184 ALA A N 1
ATOM 1472 C CA . ALA A 1 184 ? -17.373 -2.926 -3.374 1.00 95.69 184 ALA A CA 1
ATOM 1473 C C . ALA A 1 184 ? -18.627 -3.745 -3.740 1.00 95.69 184 ALA A C 1
ATOM 1475 O O . ALA A 1 184 ? -18.729 -4.946 -3.461 1.00 95.69 184 ALA A O 1
ATOM 1476 N N . ARG A 1 185 ? -19.596 -3.110 -4.412 1.00 95.81 185 ARG A N 1
ATOM 1477 C CA . ARG A 1 185 ? -20.840 -3.772 -4.845 1.00 95.81 185 ARG A CA 1
ATOM 1478 C C . ARG A 1 185 ? -20.581 -4.807 -5.932 1.00 95.81 185 ARG A C 1
ATOM 1480 O O . ARG A 1 185 ? -21.249 -5.838 -5.973 1.00 95.81 185 ARG A O 1
ATOM 1487 N N . LYS A 1 186 ? -19.640 -4.543 -6.841 1.00 96.88 186 LYS A N 1
ATOM 1488 C CA . LYS A 1 186 ? -19.266 -5.497 -7.891 1.00 96.88 186 LYS A CA 1
ATOM 1489 C C . LYS A 1 186 ? -18.567 -6.708 -7.276 1.00 96.88 186 LYS A C 1
ATOM 1491 O O . LYS A 1 186 ? -18.986 -7.823 -7.563 1.00 96.88 186 LYS A O 1
ATOM 1496 N N . ILE A 1 187 ? -17.605 -6.510 -6.372 1.00 97.25 187 ILE A N 1
ATOM 1497 C CA . ILE A 1 187 ? -16.916 -7.599 -5.658 1.00 97.25 187 ILE A CA 1
ATOM 1498 C C . ILE A 1 187 ? -17.921 -8.540 -4.991 1.00 97.25 187 ILE A C 1
ATOM 1500 O O . ILE A 1 187 ? -17.874 -9.746 -5.218 1.00 97.25 187 ILE A O 1
ATOM 1504 N N . THR A 1 188 ? -18.854 -8.004 -4.209 1.00 97.12 188 THR A N 1
ATOM 1505 C CA . THR A 1 188 ? -19.812 -8.804 -3.422 1.00 97.12 188 THR A CA 1
ATOM 1506 C C . THR A 1 188 ? -20.822 -9.549 -4.294 1.00 97.12 188 THR A C 1
ATOM 1508 O O . THR A 1 188 ? -21.119 -10.711 -4.038 1.00 97.12 188 THR A O 1
ATOM 1511 N N . ARG A 1 189 ? -21.278 -8.956 -5.407 1.00 96.88 189 ARG A N 1
ATOM 1512 C CA . ARG A 1 189 ? -22.109 -9.666 -6.402 1.00 96.88 189 ARG A CA 1
ATOM 1513 C C . ARG A 1 189 ? -21.390 -10.848 -7.041 1.00 96.88 189 ARG A C 1
ATOM 1515 O O . ARG A 1 189 ? -22.024 -11.841 -7.388 1.00 96.88 189 ARG A O 1
ATOM 1522 N N . LEU A 1 190 ? -20.081 -10.731 -7.248 1.00 96.38 190 LEU A N 1
ATOM 1523 C CA . LEU A 1 190 ? -19.288 -11.788 -7.866 1.00 96.38 190 LEU A CA 1
ATOM 1524 C C . LEU A 1 190 ? -18.880 -12.878 -6.872 1.00 96.38 190 LEU A C 1
ATOM 1526 O O . LEU A 1 190 ? -18.501 -13.954 -7.336 1.00 96.38 190 LEU A O 1
ATOM 1530 N N . ASN A 1 191 ? -18.971 -12.607 -5.567 1.00 96.12 191 ASN A N 1
ATOM 1531 C CA . ASN A 1 191 ? -18.431 -13.432 -4.492 1.00 96.12 191 ASN A CA 1
ATOM 1532 C C . ASN A 1 191 ? -19.458 -13.572 -3.352 1.00 96.12 191 ASN A C 1
ATOM 1534 O O . ASN A 1 191 ? -19.425 -12.788 -2.407 1.00 96.12 191 ASN A O 1
ATOM 1538 N N . PRO A 1 192 ? -20.352 -14.580 -3.410 1.00 94.00 192 PRO A N 1
ATOM 1539 C CA . PRO A 1 192 ? -21.490 -14.709 -2.489 1.00 94.00 192 PRO A CA 1
ATOM 1540 C C . PRO A 1 192 ? -21.139 -14.886 -1.005 1.00 94.00 192 PRO A C 1
ATOM 1542 O O . PRO A 1 192 ? -22.003 -14.719 -0.150 1.00 94.00 192 PRO A O 1
ATOM 1545 N N . SER A 1 193 ? -19.891 -15.243 -0.683 1.00 94.44 193 SER A N 1
ATOM 1546 C CA . SER A 1 193 ? -19.399 -15.310 0.699 1.00 94.44 193 SER A CA 1
ATOM 1547 C C . SER A 1 193 ? -19.169 -13.930 1.322 1.00 94.44 193 SER A C 1
ATOM 1549 O O . SER A 1 193 ? -19.017 -13.838 2.537 1.00 94.44 193 SER A O 1
ATOM 1551 N N . LEU A 1 194 ? -19.128 -12.875 0.504 1.00 96.81 194 LEU A N 1
ATOM 1552 C CA . LEU A 1 194 ? -18.920 -11.494 0.919 1.00 96.81 194 LEU A CA 1
ATOM 1553 C C . LEU A 1 194 ? -20.240 -10.719 0.896 1.00 96.81 194 LEU A C 1
ATOM 1555 O O . LEU A 1 194 ? -21.111 -10.959 0.059 1.00 96.81 194 LEU A O 1
ATOM 1559 N N . LYS A 1 195 ? -20.373 -9.745 1.793 1.00 97.12 195 LYS A N 1
ATOM 1560 C CA . LYS A 1 195 ? -21.563 -8.902 1.935 1.00 97.12 195 LYS A CA 1
ATOM 1561 C C . LYS A 1 195 ? -21.210 -7.448 1.688 1.00 97.12 195 LYS A C 1
ATOM 1563 O O . LYS A 1 195 ? -20.189 -6.965 2.160 1.00 97.12 195 LYS A O 1
ATOM 1568 N N . PHE A 1 196 ? -22.055 -6.751 0.941 1.00 96.88 196 PHE A N 1
ATOM 1569 C CA . PHE A 1 196 ? -21.920 -5.309 0.786 1.00 96.88 196 PHE A CA 1
ATOM 1570 C C . PHE A 1 196 ? -22.506 -4.609 2.007 1.00 96.88 196 PHE A C 1
ATOM 1572 O O . PHE A 1 196 ? -23.631 -4.920 2.399 1.00 96.88 196 PHE A O 1
ATOM 1579 N N . GLU A 1 197 ? -21.779 -3.641 2.549 1.00 94.12 197 GLU A N 1
ATOM 1580 C CA . GLU A 1 197 ? -22.262 -2.787 3.629 1.00 94.12 197 GLU A CA 1
ATOM 1581 C C . GLU A 1 197 ? -21.867 -1.338 3.354 1.00 94.12 197 GLU A C 1
ATOM 1583 O O . GLU A 1 197 ? -20.793 -1.062 2.820 1.00 94.12 197 GLU A O 1
ATOM 1588 N N . ASN A 1 198 ? -22.759 -0.410 3.685 1.00 90.25 198 ASN A N 1
ATOM 1589 C CA . ASN A 1 198 ? -22.468 1.014 3.635 1.00 90.25 198 ASN A CA 1
ATOM 1590 C C . ASN A 1 198 ? -22.402 1.520 5.073 1.00 90.25 198 ASN A C 1
ATOM 1592 O O . ASN A 1 198 ? -23.420 1.474 5.762 1.00 90.25 198 ASN A O 1
ATOM 1596 N N . ILE A 1 199 ? -21.224 1.959 5.513 1.00 89.88 199 ILE A N 1
ATOM 1597 C CA . ILE A 1 199 ? -21.013 2.487 6.863 1.00 89.88 199 ILE A CA 1
ATOM 1598 C C . ILE A 1 199 ? -20.730 3.975 6.733 1.00 89.88 199 ILE A C 1
ATOM 1600 O O . ILE A 1 199 ? -19.728 4.373 6.144 1.00 89.88 199 ILE A O 1
ATOM 1604 N N . GLU A 1 200 ? -21.627 4.788 7.274 1.00 90.88 200 GLU A N 1
ATOM 1605 C CA . GLU A 1 200 ? -21.481 6.236 7.227 1.00 90.88 200 GLU A CA 1
ATOM 1606 C C . GLU A 1 200 ? -20.453 6.755 8.235 1.00 90.88 200 GLU A C 1
ATOM 1608 O O . GLU A 1 200 ? -20.246 6.184 9.306 1.00 90.88 200 GLU A O 1
ATOM 1613 N N . GLY A 1 201 ? -19.825 7.877 7.889 1.00 90.25 201 GLY A N 1
ATOM 1614 C CA . GLY A 1 201 ? -18.831 8.567 8.711 1.00 90.25 201 GLY A CA 1
ATOM 1615 C C . GLY A 1 201 ? -17.498 7.831 8.850 1.00 90.25 201 GLY A C 1
ATOM 1616 O O . GLY A 1 201 ? -16.674 8.235 9.670 1.00 90.25 201 GLY A O 1
ATOM 1617 N N . LEU A 1 202 ? -17.265 6.771 8.068 1.00 91.56 202 LEU A N 1
ATOM 1618 C CA . LEU A 1 202 ? -16.020 6.005 8.077 1.00 91.56 202 LEU A CA 1
ATOM 1619 C C . LEU A 1 202 ? -15.054 6.516 6.994 1.00 91.56 202 LEU A C 1
ATOM 1621 O O . LEU A 1 202 ? -15.034 6.005 5.874 1.00 91.56 202 LEU A O 1
ATOM 1625 N N . PHE A 1 203 ? -14.233 7.510 7.346 1.00 93.19 203 PHE A N 1
ATOM 1626 C CA . PHE A 1 203 ? -13.219 8.110 6.463 1.00 93.19 203 PHE A CA 1
ATOM 1627 C C . PHE A 1 203 ? -11.874 7.381 6.531 1.00 93.19 203 PHE A C 1
ATOM 1629 O O . PHE A 1 203 ? -10.856 7.960 6.902 1.00 93.19 203 PHE A O 1
ATOM 1636 N N . ILE A 1 204 ? -11.869 6.088 6.210 1.00 93.06 204 ILE A N 1
ATOM 1637 C CA . ILE A 1 204 ? -10.635 5.297 6.151 1.00 93.06 204 ILE A CA 1
ATOM 1638 C C . ILE A 1 204 ? -10.377 4.922 4.698 1.00 93.06 204 ILE A C 1
ATOM 1640 O O . ILE A 1 204 ? -10.962 3.970 4.186 1.00 93.06 204 ILE A O 1
ATOM 1644 N N . ASP A 1 205 ? -9.470 5.637 4.042 1.00 89.62 205 ASP A N 1
ATOM 1645 C CA . ASP A 1 205 ? -8.899 5.147 2.790 1.00 89.62 205 ASP A CA 1
ATOM 1646 C C . ASP A 1 205 ? -8.125 3.852 3.060 1.00 89.62 205 ASP A C 1
ATOM 1648 O O . ASP A 1 205 ? -7.491 3.687 4.106 1.00 89.62 205 ASP A O 1
ATOM 1652 N N . GLY A 1 206 ? -8.161 2.913 2.116 1.00 87.69 206 GLY A N 1
ATOM 1653 C CA . GLY A 1 206 ? -7.508 1.620 2.294 1.00 87.69 206 GLY A CA 1
ATOM 1654 C C . GLY A 1 206 ? -6.003 1.727 2.539 1.00 87.69 206 GLY A C 1
ATOM 1655 O O . GLY A 1 206 ? -5.484 0.951 3.344 1.00 87.69 206 GLY A O 1
ATOM 1656 N N . GLY A 1 207 ? -5.313 2.666 1.886 1.00 92.81 207 GLY A N 1
ATOM 1657 C CA . GLY A 1 207 ? -3.897 2.949 2.131 1.00 92.81 207 GLY A CA 1
ATOM 1658 C C . GLY A 1 207 ? -3.627 3.616 3.484 1.00 92.81 207 GLY A C 1
ATOM 1659 O O . GLY A 1 207 ? -2.512 3.570 4.006 1.00 92.81 207 GLY A O 1
ATOM 1660 N N . ASN A 1 208 ? -4.658 4.177 4.125 1.00 94.88 208 ASN A N 1
ATOM 1661 C CA . ASN A 1 208 ? -4.537 4.834 5.423 1.00 94.88 208 ASN A CA 1
ATOM 1662 C C . ASN A 1 208 ? -4.798 3.915 6.628 1.00 94.88 208 ASN A C 1
ATOM 1664 O O . ASN A 1 208 ? -4.965 4.397 7.753 1.00 94.88 208 ASN A O 1
ATOM 1668 N N . GLN A 1 209 ? -4.810 2.598 6.404 1.00 95.69 209 GLN A N 1
ATOM 1669 C CA . GLN A 1 209 ? -4.909 1.592 7.454 1.00 95.69 209 GLN A CA 1
ATOM 1670 C C . GLN A 1 209 ? -3.931 0.436 7.237 1.00 95.69 209 GLN A C 1
ATOM 1672 O O . GLN A 1 209 ? -3.728 -0.027 6.115 1.00 95.69 209 GLN A O 1
ATOM 1677 N N . LEU A 1 210 ? -3.359 -0.064 8.331 1.00 97.50 210 LEU A N 1
ATOM 1678 C CA . LEU A 1 210 ? -2.542 -1.276 8.357 1.00 97.50 210 LEU A CA 1
ATOM 1679 C C . LEU A 1 210 ? -2.972 -2.117 9.561 1.00 97.50 210 LEU A C 1
ATOM 1681 O O . LEU A 1 210 ? -2.668 -1.788 10.706 1.00 97.50 210 LEU A O 1
ATOM 1685 N N . ALA A 1 211 ? -3.715 -3.192 9.312 1.00 96.56 211 ALA A N 1
ATOM 1686 C CA . ALA A 1 211 ? -4.218 -4.071 10.363 1.00 96.56 211 ALA A CA 1
ATOM 1687 C C . ALA A 1 211 ? -3.232 -5.199 10.714 1.00 96.56 211 ALA A C 1
ATOM 1689 O O . ALA A 1 211 ? -2.633 -5.821 9.833 1.00 96.56 211 ALA A O 1
ATOM 1690 N N . THR A 1 212 ? -3.120 -5.504 12.004 1.00 95.38 212 THR A N 1
ATOM 1691 C CA . THR A 1 212 ? -2.495 -6.710 12.568 1.00 95.38 212 THR A CA 1
ATOM 1692 C C . THR A 1 212 ? -3.554 -7.558 13.274 1.00 95.38 212 THR A C 1
ATOM 1694 O O . THR A 1 212 ? -4.728 -7.192 13.312 1.00 95.38 212 THR A O 1
ATOM 1697 N N . GLU A 1 213 ? -3.168 -8.706 13.838 1.00 91.06 213 GLU A N 1
ATOM 1698 C CA . GLU A 1 213 ? -4.099 -9.570 14.582 1.00 91.06 213 GLU A CA 1
ATOM 1699 C C . GLU A 1 213 ? -4.777 -8.860 15.762 1.00 91.06 213 GLU A C 1
ATOM 1701 O O . GLU A 1 213 ? -5.914 -9.177 16.095 1.00 91.06 213 GLU A O 1
ATOM 1706 N N . ASP A 1 214 ? -4.099 -7.906 16.393 1.00 92.31 214 ASP A N 1
ATOM 1707 C CA . ASP A 1 214 ? -4.540 -7.266 17.630 1.00 92.31 214 ASP A CA 1
ATOM 1708 C C . ASP A 1 214 ? -4.656 -5.740 17.528 1.00 92.31 214 ASP A C 1
ATOM 1710 O O . ASP A 1 214 ? -5.143 -5.105 18.467 1.00 92.31 214 ASP A O 1
ATOM 1714 N N . LYS A 1 215 ? -4.221 -5.133 16.417 1.00 96.56 215 LYS A N 1
ATOM 1715 C CA . LYS A 1 215 ? -4.192 -3.678 16.238 1.00 96.56 215 LYS A CA 1
ATOM 1716 C C . LYS A 1 215 ? -4.622 -3.247 14.843 1.00 96.56 215 LYS A C 1
ATOM 1718 O O . LYS A 1 215 ? -4.536 -4.006 13.883 1.00 96.56 215 LYS A O 1
ATOM 1723 N N . ILE A 1 216 ? -5.040 -1.992 14.729 1.00 97.56 216 ILE A N 1
ATOM 1724 C CA . ILE A 1 216 ? -5.154 -1.288 13.451 1.00 97.56 216 ILE A CA 1
ATOM 1725 C C . ILE A 1 216 ? -4.361 0.004 13.582 1.00 97.56 216 ILE A C 1
ATOM 1727 O O . ILE A 1 216 ? -4.696 0.868 14.396 1.00 97.56 216 ILE A O 1
ATOM 1731 N N . PHE A 1 217 ? -3.311 0.136 12.779 1.00 97.69 217 PHE A N 1
ATOM 1732 C CA . PHE A 1 217 ? -2.649 1.417 12.592 1.00 97.69 217 PHE A CA 1
ATOM 1733 C C . PHE A 1 217 ? -3.497 2.254 11.641 1.00 97.69 217 PHE A C 1
ATOM 1735 O O . PHE A 1 217 ? -3.846 1.779 10.562 1.00 97.69 217 PHE A O 1
ATOM 1742 N N . LEU A 1 218 ? -3.842 3.471 12.048 1.00 96.69 218 LEU A N 1
ATOM 1743 C CA . LEU A 1 218 ? -4.635 4.415 11.265 1.00 96.69 218 LEU A CA 1
ATOM 1744 C C . LEU A 1 218 ? -3.861 5.715 11.117 1.00 96.69 218 LEU A C 1
ATOM 1746 O O . LEU A 1 218 ? -3.363 6.250 12.107 1.00 96.69 218 LEU A O 1
ATOM 1750 N N . GLY A 1 219 ? -3.779 6.243 9.903 1.00 95.69 219 GLY A N 1
ATOM 1751 C CA . GLY A 1 219 ? -3.221 7.574 9.696 1.00 95.69 219 GLY A CA 1
ATOM 1752 C C . GLY A 1 219 ? -4.105 8.659 10.315 1.00 95.69 219 GLY A C 1
ATOM 1753 O O . GLY A 1 219 ? -5.337 8.541 10.309 1.00 95.69 219 GLY A O 1
ATOM 1754 N N . SER A 1 220 ? -3.491 9.710 10.864 1.00 94.00 220 SER A N 1
ATOM 1755 C CA . SER A 1 220 ? -4.194 10.821 11.515 1.00 94.00 220 SER A CA 1
ATOM 1756 C C . SER A 1 220 ? -5.155 11.560 10.580 1.00 94.00 220 SER A C 1
ATOM 1758 O O . SER A 1 220 ? -6.164 12.090 11.054 1.00 94.00 220 SER A O 1
ATOM 1760 N N . ASP A 1 221 ? -4.937 11.489 9.263 1.00 92.50 221 ASP A N 1
ATOM 1761 C CA . ASP A 1 221 ? -5.846 12.047 8.256 1.00 92.50 221 ASP A CA 1
ATOM 1762 C C . ASP A 1 221 ? -7.258 11.456 8.350 1.00 92.50 221 ASP A C 1
ATOM 1764 O O . ASP A 1 221 ? -8.235 12.178 8.173 1.00 92.50 221 ASP A O 1
ATOM 1768 N N . THR A 1 222 ? -7.389 10.191 8.767 1.00 93.88 222 THR A N 1
ATOM 1769 C CA . THR A 1 222 ? -8.687 9.555 9.059 1.00 93.88 222 THR A CA 1
ATOM 1770 C C . THR A 1 222 ? -9.506 10.398 10.039 1.00 93.88 222 THR A C 1
ATOM 1772 O O . THR A 1 222 ? -10.670 10.715 9.798 1.00 93.88 222 THR A O 1
ATOM 1775 N N . VAL A 1 223 ? -8.888 10.794 11.156 1.00 94.69 223 VAL A N 1
ATOM 1776 C CA . VAL A 1 223 ? -9.556 11.559 12.217 1.00 94.69 223 VAL A CA 1
ATOM 1777 C C . VAL A 1 223 ? -9.788 12.997 11.762 1.00 94.69 223 VAL A C 1
ATOM 1779 O O . VAL A 1 223 ? -10.873 13.536 11.972 1.00 94.69 223 VAL A O 1
ATOM 1782 N N . ASN A 1 224 ? -8.812 13.602 11.080 1.00 92.94 224 ASN A N 1
ATOM 1783 C CA . ASN A 1 224 ? -8.931 14.959 10.547 1.00 92.94 224 ASN A CA 1
ATOM 1784 C C . ASN A 1 224 ? -10.110 15.091 9.566 1.00 92.94 224 ASN A C 1
ATOM 1786 O O . ASN A 1 224 ? -10.893 16.041 9.664 1.00 92.94 224 ASN A O 1
ATOM 1790 N N . PHE A 1 225 ? -10.288 14.122 8.664 1.00 93.25 225 PHE A N 1
ATOM 1791 C CA . PHE A 1 225 ? -11.398 14.116 7.712 1.00 93.25 225 PHE A CA 1
ATOM 1792 C C . PHE A 1 225 ? -12.743 13.892 8.396 1.00 93.25 225 PHE A C 1
ATOM 1794 O O . PHE A 1 225 ? -13.685 14.634 8.116 1.00 93.25 225 PHE A O 1
ATOM 1801 N N . MET A 1 226 ? -12.823 12.964 9.358 1.00 95.12 226 MET A N 1
ATOM 1802 C CA . MET A 1 226 ? -14.037 12.783 10.160 1.00 95.12 226 MET A CA 1
ATOM 1803 C C . MET A 1 226 ? -14.423 14.063 10.908 1.00 95.12 226 MET A C 1
ATOM 1805 O O . MET A 1 226 ? -15.587 14.450 10.887 1.00 95.12 226 MET A O 1
ATOM 1809 N N . MET A 1 227 ? -13.469 14.761 11.533 1.00 94.50 227 MET A N 1
ATOM 1810 C CA . MET A 1 227 ? -13.748 16.022 12.230 1.00 94.50 227 MET A CA 1
ATOM 1811 C C . MET A 1 227 ? -14.244 17.107 11.266 1.00 94.50 227 MET A C 1
ATOM 1813 O O . MET A 1 227 ? -15.165 17.860 11.591 1.00 94.50 227 MET A O 1
ATOM 1817 N N . LYS A 1 228 ? -13.658 17.197 10.066 1.00 93.81 228 LYS A N 1
ATOM 1818 C CA . LYS A 1 228 ? -14.090 18.149 9.036 1.00 93.81 228 LYS A CA 1
ATOM 1819 C C . LYS A 1 228 ? -15.507 17.847 8.540 1.00 93.81 228 LYS A C 1
ATOM 1821 O O . LYS A 1 228 ? -16.310 18.773 8.416 1.00 93.81 228 LYS A O 1
ATOM 1826 N N . ASP A 1 229 ? -15.823 16.580 8.289 1.00 94.94 229 ASP A N 1
ATOM 1827 C CA . ASP A 1 229 ? -17.160 16.152 7.870 1.00 94.94 229 ASP A CA 1
ATOM 1828 C C . ASP A 1 229 ? -18.192 16.352 8.989 1.00 94.94 229 ASP A C 1
ATOM 1830 O O . ASP A 1 229 ? -19.271 16.886 8.743 1.00 94.94 229 ASP A O 1
ATOM 1834 N N . MET A 1 230 ? -17.822 16.065 10.241 1.00 95.38 230 MET A N 1
ATOM 1835 C CA . MET A 1 230 ? -18.650 16.300 11.429 1.00 95.38 230 MET A CA 1
ATOM 1836 C C . MET A 1 230 ? -19.031 17.768 11.599 1.00 95.38 230 MET A C 1
ATOM 1838 O O . MET A 1 230 ? -20.190 18.072 11.877 1.00 95.38 230 MET A O 1
ATOM 1842 N N . LYS A 1 231 ? -18.094 18.696 11.368 1.00 94.62 231 LYS A N 1
ATOM 1843 C CA . LYS A 1 231 ? -18.394 20.139 11.359 1.00 94.62 231 LYS A CA 1
ATOM 1844 C C . LYS A 1 231 ? -19.405 20.510 10.270 1.00 94.62 231 LYS A C 1
ATOM 1846 O O . LYS A 1 231 ? -20.200 21.426 10.466 1.00 94.62 231 LYS A O 1
ATOM 1851 N N . LYS A 1 232 ? -19.370 19.828 9.122 1.00 95.25 232 LYS A N 1
ATOM 1852 C CA . LYS A 1 232 ? -20.239 20.110 7.972 1.00 95.25 232 LYS A CA 1
ATOM 1853 C C . LYS A 1 232 ? -21.627 19.474 8.107 1.00 95.25 232 LYS A C 1
ATOM 1855 O O . LYS A 1 232 ? -22.604 20.070 7.655 1.00 95.25 232 LYS A O 1
ATOM 1860 N N . TYR A 1 233 ? -21.721 18.299 8.727 1.00 95.75 233 TYR A N 1
ATOM 1861 C CA . TYR A 1 233 ? -22.950 17.509 8.826 1.00 95.75 233 TYR A CA 1
ATOM 1862 C C . TYR A 1 233 ? -23.194 16.989 10.256 1.00 95.75 233 TYR A C 1
ATOM 1864 O O . TYR A 1 233 ? -23.199 15.779 10.477 1.00 95.75 233 TYR A O 1
ATOM 1872 N N . PRO A 1 234 ? -23.445 17.861 11.246 1.00 94.94 234 PRO A N 1
ATOM 1873 C CA . PRO A 1 234 ? -23.581 17.447 12.648 1.00 94.94 234 PRO A CA 1
ATOM 1874 C C . PRO A 1 234 ? -24.684 16.397 12.875 1.00 94.94 234 PRO A C 1
ATOM 1876 O O . PRO A 1 234 ? -24.449 15.396 13.546 1.00 94.94 234 PRO A O 1
ATOM 1879 N N . SER A 1 235 ? -25.842 16.534 12.217 1.00 95.94 235 SER A N 1
ATOM 1880 C CA . SER A 1 235 ? -26.966 15.590 12.356 1.00 95.94 235 SER A CA 1
ATOM 1881 C C . SER A 1 235 ? -26.647 14.164 11.891 1.00 95.94 235 SER A C 1
ATOM 1883 O O . SER A 1 235 ? -27.230 13.199 12.386 1.00 95.94 235 SER A O 1
ATOM 1885 N N . LYS A 1 236 ? -25.708 14.009 10.948 1.00 95.44 236 LYS A N 1
ATOM 1886 C CA . LYS A 1 236 ? -25.198 12.699 10.531 1.00 95.44 236 LYS A CA 1
ATOM 1887 C C . LYS A 1 236 ? -24.467 12.022 11.691 1.00 95.44 236 LYS A C 1
ATOM 1889 O O . LYS A 1 236 ? -24.691 10.843 11.947 1.00 95.44 236 LYS A O 1
ATOM 1894 N N . TYR A 1 237 ? -23.642 12.768 12.421 1.00 95.38 237 TYR A N 1
ATOM 1895 C CA . TYR A 1 237 ? -22.869 12.242 13.545 1.00 95.38 237 TYR A CA 1
ATOM 1896 C C . TYR A 1 237 ? -23.722 12.028 14.798 1.00 95.38 237 TYR A C 1
ATOM 1898 O O . TYR A 1 237 ? -23.490 11.053 15.509 1.00 95.38 237 TYR A O 1
ATOM 1906 N N . ASP A 1 238 ? -24.773 12.820 15.019 1.00 94.19 238 ASP A N 1
ATOM 1907 C CA . ASP A 1 238 ? -25.775 12.529 16.058 1.00 94.19 238 ASP A CA 1
ATOM 1908 C C . ASP A 1 238 ? -26.419 11.150 15.840 1.00 94.19 238 ASP A C 1
ATOM 1910 O O . ASP A 1 238 ? -26.576 10.356 16.769 1.00 94.19 238 ASP A O 1
ATOM 1914 N N . ARG A 1 239 ? -26.737 10.815 14.582 1.00 95.88 239 ARG A N 1
ATOM 1915 C CA . ARG A 1 239 ? -27.255 9.488 14.237 1.00 95.88 239 ARG A CA 1
ATOM 1916 C C . ARG A 1 239 ? -26.220 8.389 14.468 1.00 95.88 239 ARG A C 1
ATOM 1918 O O . ARG A 1 239 ? -26.535 7.412 15.143 1.00 95.88 239 ARG A O 1
ATOM 1925 N N . ILE A 1 240 ? -25.002 8.545 13.941 1.00 94.44 240 ILE A N 1
ATOM 1926 C CA . ILE A 1 240 ? -23.954 7.516 14.062 1.00 94.44 240 ILE A CA 1
ATOM 1927 C C . ILE A 1 240 ? -23.615 7.256 15.537 1.00 94.44 240 ILE A C 1
ATOM 1929 O O . ILE A 1 240 ? -23.482 6.110 15.959 1.00 94.44 240 ILE A O 1
ATOM 1933 N N . THR A 1 241 ? -23.506 8.303 16.354 1.00 94.56 241 THR A N 1
ATOM 1934 C CA . THR A 1 241 ? -23.229 8.161 17.793 1.00 94.56 241 THR A CA 1
ATOM 1935 C C . THR A 1 241 ? -24.360 7.448 18.534 1.00 94.56 241 THR A C 1
ATOM 1937 O O . THR A 1 241 ? -24.081 6.614 19.402 1.00 94.56 241 THR A O 1
ATOM 1940 N N . GLY A 1 242 ? -25.616 7.695 18.145 1.00 92.94 242 GLY A N 1
ATOM 1941 C CA . GLY A 1 242 ? -26.780 6.936 18.602 1.00 92.94 242 GLY A CA 1
ATOM 1942 C C . GLY A 1 242 ? -26.709 5.452 18.226 1.00 92.94 242 GLY A C 1
ATOM 1943 O O . GLY A 1 242 ? -26.854 4.595 19.098 1.00 92.94 242 GLY A O 1
ATOM 1944 N N . GLU A 1 243 ? -26.413 5.136 16.961 1.00 93.56 243 GLU A N 1
ATOM 1945 C CA . GLU A 1 243 ? -26.250 3.759 16.462 1.00 93.56 243 GLU A CA 1
ATOM 1946 C C . GLU A 1 243 ? -25.112 3.015 17.192 1.00 93.56 243 GLU A C 1
ATOM 1948 O O . GLU A 1 243 ? -25.258 1.851 17.576 1.00 93.56 243 GLU A O 1
ATOM 1953 N N . LEU A 1 244 ? -24.004 3.708 17.479 1.00 92.69 244 LEU A N 1
ATOM 1954 C CA . LEU A 1 244 ? -22.857 3.181 18.230 1.00 92.69 244 LEU A CA 1
ATOM 1955 C C . LEU A 1 244 ? -23.050 3.191 19.758 1.00 92.69 244 LEU A C 1
ATOM 1957 O O . LEU A 1 244 ? -22.161 2.758 20.497 1.00 92.69 244 LEU A O 1
ATOM 1961 N N . ASN A 1 245 ? -24.206 3.646 20.253 1.00 94.94 245 ASN A N 1
ATOM 1962 C CA . ASN A 1 245 ? -24.544 3.730 21.677 1.00 94.94 245 ASN A CA 1
ATOM 1963 C C . ASN A 1 245 ? -23.510 4.508 22.522 1.00 94.94 245 ASN A C 1
ATOM 1965 O O . ASN A 1 245 ? -23.219 4.132 23.672 1.00 94.94 245 ASN A O 1
ATOM 1969 N N . ILE A 1 246 ? -22.951 5.585 21.961 1.00 94.44 246 ILE A N 1
ATOM 1970 C CA . ILE A 1 246 ? -22.017 6.482 22.648 1.00 94.44 246 ILE A CA 1
ATOM 1971 C C . ILE A 1 246 ? -22.829 7.419 23.547 1.00 94.44 246 ILE A C 1
ATOM 1973 O O . ILE A 1 246 ? -23.521 8.316 23.077 1.00 94.44 246 ILE A O 1
ATOM 1977 N N . LYS A 1 247 ? -22.772 7.178 24.860 1.00 94.25 247 LYS A N 1
ATOM 1978 C CA . LYS A 1 247 ? -23.414 8.041 25.858 1.00 94.25 247 LYS A CA 1
ATOM 1979 C C . LYS A 1 247 ? -22.560 9.285 26.088 1.00 94.25 247 LYS A C 1
ATOM 1981 O O . LYS A 1 247 ? -21.339 9.170 26.096 1.00 94.25 247 LYS A O 1
ATOM 1986 N N . GLU A 1 248 ? -23.215 10.412 26.349 1.00 93.88 248 GLU A N 1
ATOM 1987 C CA . GLU A 1 248 ? -22.565 11.690 26.671 1.00 93.88 248 GLU A CA 1
ATOM 1988 C C . GLU A 1 248 ? -21.622 12.199 25.563 1.00 93.88 248 GLU A C 1
ATOM 1990 O O . GLU A 1 248 ? -20.592 12.813 25.842 1.00 93.88 248 GLU A O 1
ATOM 1995 N N . ALA A 1 249 ? -21.956 11.921 24.295 1.00 94.19 249 ALA A N 1
ATOM 1996 C CA . ALA A 1 249 ? -21.168 12.345 23.137 1.00 94.19 249 ALA A CA 1
ATOM 1997 C C . ALA A 1 249 ? -20.956 13.869 23.105 1.00 94.19 249 ALA A C 1
ATOM 1999 O O . ALA A 1 249 ? -19.909 14.336 22.669 1.00 94.19 249 ALA A O 1
ATOM 2000 N N . GLU A 1 250 ? -21.914 14.634 23.632 1.00 94.12 250 GLU A N 1
ATOM 2001 C CA . GLU A 1 250 ? -21.870 16.091 23.753 1.00 94.12 250 GLU A CA 1
ATOM 2002 C C . GLU A 1 250 ? -20.783 16.616 24.704 1.00 94.12 250 GLU A C 1
ATOM 2004 O O . GLU A 1 250 ? -20.458 17.802 24.659 1.00 94.12 250 GLU A O 1
ATOM 2009 N N . LYS A 1 251 ? -20.230 15.760 25.575 1.00 96.50 251 LYS A N 1
ATOM 2010 C CA . LYS A 1 251 ? -19.156 16.125 26.513 1.00 96.50 251 LYS A CA 1
ATOM 2011 C C . LYS A 1 251 ? -17.757 15.873 25.954 1.00 96.50 251 LYS A C 1
ATOM 2013 O O . LYS A 1 251 ? -16.784 16.293 26.574 1.00 96.50 251 LYS A O 1
ATOM 2018 N N . LEU A 1 252 ? -17.650 15.166 24.831 1.00 96.50 252 LEU A N 1
ATOM 2019 C CA . LEU A 1 252 ? -16.378 14.823 24.204 1.00 96.50 252 LEU A CA 1
ATOM 2020 C C . LEU A 1 252 ? -15.954 15.920 23.227 1.00 96.50 252 LEU A C 1
ATOM 2022 O O . LEU A 1 252 ? -16.783 16.522 22.541 1.00 96.50 252 LEU A O 1
ATOM 2026 N N . SER A 1 253 ? -14.647 16.145 23.102 1.00 95.50 253 SER A N 1
ATOM 2027 C CA . SER A 1 253 ? -14.123 16.883 21.954 1.00 95.50 253 SER A CA 1
ATOM 2028 C C . SER A 1 253 ? -14.404 16.122 20.650 1.00 95.50 253 SER A C 1
ATOM 2030 O O . SER A 1 253 ? -14.601 14.904 20.641 1.00 95.50 253 SER A O 1
ATOM 2032 N N . GLN A 1 254 ? -14.395 16.826 19.513 1.00 94.38 254 GLN A N 1
ATOM 2033 C CA . GLN A 1 254 ? -14.622 16.193 18.205 1.00 94.38 254 GLN A CA 1
ATOM 2034 C C . GLN A 1 254 ? -13.603 15.087 17.912 1.00 94.38 254 GLN A C 1
ATOM 2036 O O . GLN A 1 254 ? -13.959 14.052 17.350 1.00 94.38 254 GLN A O 1
ATOM 2041 N N . GLU A 1 255 ? -12.350 15.290 18.318 1.00 95.00 255 GLU A N 1
ATOM 2042 C CA . GLU A 1 255 ? -11.289 14.299 18.171 1.00 95.00 255 GLU A CA 1
ATOM 2043 C C . GLU A 1 255 ? -11.574 13.044 19.004 1.00 95.00 255 GLU A C 1
ATOM 2045 O O . GLU A 1 255 ? -11.544 11.931 18.473 1.00 95.00 255 GLU A O 1
ATOM 2050 N N . GLU A 1 256 ? -11.882 13.210 20.294 1.00 95.88 256 GLU A N 1
ATOM 2051 C CA . GLU A 1 256 ? -12.218 12.098 21.191 1.00 95.88 256 GLU A CA 1
ATOM 2052 C C . GLU A 1 256 ? -13.435 11.327 20.685 1.00 95.88 256 GLU A C 1
ATOM 2054 O O . GLU A 1 256 ? -13.429 10.095 20.686 1.00 95.88 256 GLU A O 1
ATOM 2059 N N . LEU A 1 257 ? -14.451 12.039 20.190 1.00 96.62 257 LEU A N 1
ATOM 2060 C CA . LEU A 1 257 ? -15.641 11.430 19.619 1.00 96.62 257 LEU A CA 1
ATOM 2061 C C . LEU A 1 257 ? -15.304 10.603 18.372 1.00 96.62 257 LEU A C 1
ATOM 2063 O O . LEU A 1 257 ? -15.709 9.446 18.291 1.00 96.62 257 LEU A O 1
ATOM 2067 N N . CYS A 1 258 ? -14.510 11.139 17.438 1.00 96.12 258 CYS A N 1
ATOM 2068 C CA . CYS A 1 258 ? -14.074 10.403 16.246 1.00 96.12 258 CYS A CA 1
ATOM 2069 C C . CYS A 1 258 ? -13.273 9.144 16.616 1.00 96.12 258 CYS A C 1
ATOM 2071 O O . CYS A 1 258 ? -13.552 8.055 16.108 1.00 96.12 258 CYS A O 1
ATOM 2073 N N . LYS A 1 259 ? -12.312 9.260 17.542 1.00 96.06 259 LYS A N 1
ATOM 2074 C CA . LYS A 1 259 ? -11.516 8.121 18.029 1.00 96.06 259 LYS A CA 1
ATOM 2075 C C . LYS A 1 259 ? -12.383 7.063 18.708 1.00 96.06 259 LYS A C 1
ATOM 2077 O O . LYS A 1 259 ? -12.183 5.866 18.486 1.00 96.06 259 LYS A O 1
ATOM 2082 N N . LEU A 1 260 ? -13.356 7.484 19.515 1.00 96.25 260 LEU A N 1
ATOM 2083 C CA . LEU A 1 260 ? -14.287 6.580 20.181 1.00 96.25 260 LEU A CA 1
ATOM 2084 C C . LEU A 1 260 ? -15.198 5.879 19.172 1.00 96.25 260 LEU A C 1
ATOM 2086 O O . LEU A 1 260 ? -15.380 4.669 19.278 1.00 96.25 260 LEU A O 1
ATOM 2090 N N . MET A 1 261 ? -15.717 6.597 18.173 1.00 95.94 261 MET A N 1
ATOM 2091 C CA . MET A 1 261 ? -16.503 6.015 17.083 1.00 95.94 261 MET A CA 1
ATOM 2092 C C . MET A 1 261 ? -15.717 4.921 16.358 1.00 95.94 261 MET A C 1
ATOM 2094 O O . MET A 1 261 ? -16.201 3.798 16.253 1.00 95.94 261 MET A O 1
ATOM 2098 N N . LEU A 1 262 ? -14.475 5.203 15.951 1.00 95.62 262 LEU A N 1
ATOM 2099 C CA . LEU A 1 262 ? -13.603 4.208 15.322 1.00 95.62 262 LEU A CA 1
ATOM 2100 C C . LEU A 1 262 ? -13.372 2.999 16.239 1.00 95.62 262 LEU A C 1
ATOM 2102 O O . LEU A 1 262 ? -13.469 1.858 15.799 1.00 95.62 262 LEU A O 1
ATOM 2106 N N . THR A 1 263 ? -13.122 3.232 17.529 1.00 94.56 263 THR A N 1
ATOM 2107 C CA . THR A 1 263 ? -12.907 2.152 18.508 1.00 94.56 263 THR A CA 1
ATOM 2108 C C . THR A 1 263 ? -14.145 1.258 18.646 1.00 94.56 263 THR A C 1
ATOM 2110 O O . THR A 1 263 ? -14.023 0.046 18.802 1.00 94.56 263 THR A O 1
ATOM 2113 N N . ARG A 1 264 ? -15.352 1.833 18.560 1.00 92.94 264 ARG A N 1
ATOM 2114 C CA . ARG A 1 264 ? -16.616 1.077 18.560 1.00 92.94 264 ARG A CA 1
ATOM 2115 C C . ARG A 1 264 ? -16.827 0.291 17.268 1.00 92.94 264 ARG A C 1
ATOM 2117 O O . ARG A 1 264 ? -17.385 -0.800 17.331 1.00 92.94 264 ARG A O 1
ATOM 2124 N N . THR A 1 265 ? -16.373 0.823 16.135 1.00 91.38 265 THR A N 1
ATOM 2125 C CA . THR A 1 265 ? -16.427 0.149 14.829 1.00 91.38 265 THR A CA 1
ATOM 2126 C C . THR A 1 265 ? -15.492 -1.062 14.762 1.00 91.38 265 THR A C 1
ATOM 2128 O O . THR A 1 265 ? -15.840 -2.057 14.130 1.00 91.38 265 THR A O 1
ATOM 2131 N N . PHE A 1 266 ? -14.340 -1.011 15.439 1.00 93.44 266 PHE A N 1
ATOM 2132 C CA . PHE A 1 266 ? -13.333 -2.081 15.455 1.00 93.44 266 PHE A CA 1
ATOM 2133 C C . PHE A 1 266 ? -13.132 -2.654 16.867 1.00 93.44 266 PHE A C 1
ATOM 2135 O O . PHE A 1 266 ? -12.066 -2.489 17.462 1.00 93.44 266 PHE A O 1
ATOM 2142 N N . PRO A 1 267 ? -14.133 -3.350 17.435 1.00 91.62 267 PRO A N 1
ATOM 2143 C CA . PRO A 1 267 ? -14.122 -3.743 18.846 1.00 91.62 267 PRO A CA 1
ATOM 2144 C C . PRO A 1 267 ? -13.050 -4.784 19.197 1.00 91.62 267 PRO A C 1
ATOM 2146 O O . PRO A 1 267 ? -12.805 -5.041 20.376 1.00 91.62 267 PRO A O 1
ATOM 2149 N N . HIS A 1 268 ? -12.424 -5.406 18.197 1.00 92.38 268 HIS A N 1
ATOM 2150 C CA . HIS A 1 268 ? -11.501 -6.514 18.401 1.00 92.38 268 HIS A CA 1
ATOM 2151 C C . HIS A 1 268 ? -10.024 -6.182 18.153 1.00 92.38 268 HIS A C 1
ATOM 2153 O O . HIS A 1 268 ? -9.170 -7.051 18.336 1.00 92.38 268 HIS A O 1
ATOM 2159 N N . GLN A 1 269 ? -9.711 -4.946 17.756 1.00 94.56 269 GLN A N 1
ATOM 2160 C CA . GLN A 1 269 ? -8.344 -4.499 17.495 1.00 94.56 269 GLN A CA 1
ATOM 2161 C C . GLN A 1 269 ? -8.097 -3.142 18.162 1.00 94.56 269 GLN A C 1
ATOM 2163 O O . GLN A 1 269 ? -8.894 -2.215 18.032 1.00 94.56 269 GLN A O 1
ATOM 2168 N N . LYS A 1 270 ? -6.969 -2.998 18.868 1.00 95.50 270 LYS A N 1
ATOM 2169 C CA . LYS A 1 270 ? -6.549 -1.712 19.444 1.00 95.50 270 LYS A CA 1
ATOM 2170 C C . LYS A 1 270 ? -6.185 -0.751 18.311 1.00 95.50 270 LYS A C 1
ATOM 2172 O O . LYS A 1 270 ? -5.349 -1.060 17.464 1.00 95.50 270 LYS A O 1
ATOM 2177 N N . LEU A 1 271 ? -6.759 0.445 18.326 1.00 95.94 271 LEU A N 1
ATOM 2178 C CA . LEU A 1 271 ? -6.404 1.481 17.361 1.00 95.94 271 LEU A CA 1
ATOM 2179 C C . LEU A 1 271 ? -5.105 2.184 17.766 1.00 95.94 271 LEU A C 1
ATOM 2181 O O . LEU A 1 271 ? -4.931 2.568 18.925 1.00 95.94 271 LEU A O 1
ATOM 2185 N N . VAL A 1 272 ? -4.206 2.370 16.801 1.00 95.50 272 VAL A N 1
ATOM 2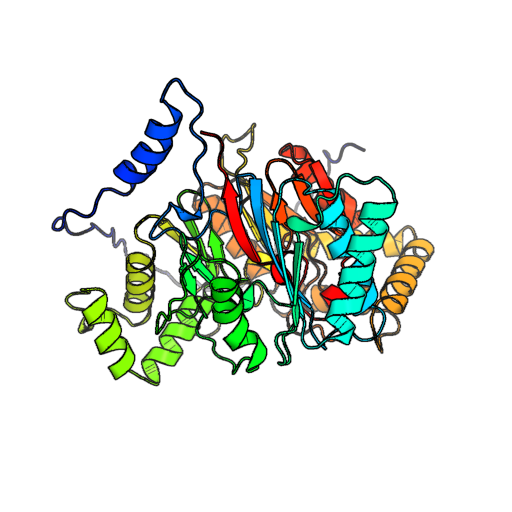186 C CA . VAL A 1 272 ? -2.958 3.126 16.954 1.00 95.50 272 VAL A CA 1
ATOM 2187 C C . VAL A 1 272 ? -2.924 4.215 15.889 1.00 95.50 272 VAL A C 1
ATOM 2189 O O . VAL A 1 272 ? -2.851 3.927 14.699 1.00 95.50 272 VAL A O 1
ATOM 2192 N N . PHE A 1 273 ? -2.975 5.476 16.308 1.00 94.12 273 PHE A N 1
ATOM 2193 C CA . PHE A 1 273 ? -2.991 6.610 15.382 1.00 94.12 273 PHE A CA 1
ATOM 2194 C C . PHE A 1 273 ? -1.567 7.046 15.024 1.00 94.12 273 PHE A C 1
ATOM 2196 O O . PHE A 1 273 ? -0.759 7.330 15.915 1.00 94.12 273 PHE A O 1
ATOM 2203 N N . ILE A 1 274 ? -1.264 7.112 13.730 1.00 94.75 274 ILE A N 1
ATOM 2204 C CA . ILE A 1 274 ? 0.041 7.475 13.177 1.00 94.75 274 ILE A CA 1
ATOM 2205 C C . ILE A 1 274 ? -0.015 8.887 12.604 1.00 94.75 274 ILE A C 1
ATOM 2207 O O . ILE A 1 274 ? -0.881 9.200 11.795 1.00 94.75 274 ILE A O 1
ATOM 2211 N N . GLY A 1 275 ? 0.943 9.718 13.008 1.00 90.62 275 GLY A N 1
ATOM 2212 C CA . GLY A 1 275 ? 0.884 11.160 12.802 1.00 90.62 275 GLY A CA 1
ATOM 2213 C C . GLY A 1 275 ? 0.210 11.874 13.971 1.00 90.62 275 GLY A C 1
ATOM 2214 O O . GLY A 1 275 ? -0.368 11.249 14.870 1.00 90.62 275 GLY A O 1
ATOM 2215 N N . ASP A 1 276 ? 0.337 13.191 13.949 1.00 85.75 276 ASP A N 1
ATOM 2216 C CA . ASP A 1 276 ? -0.291 14.090 14.906 1.00 85.75 276 ASP A CA 1
ATOM 2217 C C . ASP A 1 276 ? -1.682 14.506 14.369 1.00 85.75 276 ASP A C 1
ATOM 2219 O O . ASP A 1 276 ? -1.926 14.464 13.156 1.00 85.75 276 ASP A O 1
ATOM 2223 N N . ILE A 1 277 ? -2.621 14.825 15.264 1.00 82.69 277 ILE A N 1
ATOM 2224 C CA . ILE A 1 277 ? -4.003 15.216 14.933 1.00 82.69 277 ILE A CA 1
ATOM 2225 C C . ILE A 1 277 ? -4.162 16.702 15.252 1.00 82.69 277 ILE A C 1
ATOM 2227 O O . ILE A 1 277 ? -3.769 17.140 16.330 1.00 82.69 277 ILE A O 1
ATOM 2231 N N . GLY A 1 278 ? -4.746 17.472 14.331 1.00 70.81 278 GLY A N 1
ATOM 2232 C CA . GLY A 1 278 ? -4.923 18.916 14.494 1.00 70.81 278 GLY A CA 1
ATOM 2233 C C . GLY A 1 278 ? -4.526 19.729 13.262 1.00 70.81 278 GLY A C 1
ATOM 2234 O O . GLY A 1 278 ? -4.130 19.198 12.226 1.00 70.81 278 GLY A O 1
ATOM 2235 N N . GLU A 1 279 ? -4.670 21.052 13.355 1.00 58.88 279 GLU A N 1
ATOM 2236 C CA . GLU A 1 279 ? -4.326 21.960 12.259 1.00 58.88 279 GLU A CA 1
ATOM 2237 C C . GLU A 1 279 ? -2.804 22.111 12.121 1.00 58.88 279 GLU A C 1
ATOM 2239 O O . GLU A 1 279 ? -2.122 22.551 13.041 1.00 58.88 279 GLU A O 1
ATOM 2244 N N . GLY A 1 280 ? -2.273 21.780 10.940 1.00 61.38 280 GLY A N 1
ATOM 2245 C CA . GLY A 1 280 ? -0.866 22.001 10.582 1.00 61.38 280 GLY A CA 1
ATOM 2246 C C . GLY A 1 280 ? 0.077 20.831 10.871 1.00 61.38 280 GLY A C 1
ATOM 2247 O O . GLY A 1 280 ? 1.175 20.807 10.318 1.00 61.38 280 GLY A O 1
ATOM 2248 N N . GLU A 1 281 ? -0.354 19.835 11.644 1.00 63.19 281 GLU A N 1
ATOM 2249 C CA . GLU A 1 281 ? 0.411 18.610 11.875 1.00 63.19 281 GLU A CA 1
ATOM 2250 C C . GLU A 1 281 ? -0.188 17.450 11.070 1.00 63.19 281 GLU A C 1
ATOM 2252 O O . GLU A 1 281 ? -1.404 17.272 11.015 1.00 63.19 281 GLU A O 1
ATOM 2257 N N . LYS A 1 282 ? 0.664 16.699 10.366 1.00 78.81 282 LYS A N 1
ATOM 2258 C CA . LYS A 1 282 ? 0.234 15.681 9.403 1.00 78.81 282 LYS A CA 1
ATOM 2259 C C . LYS A 1 282 ? 1.045 14.410 9.562 1.00 78.81 282 LYS A C 1
ATOM 2261 O O . LYS A 1 282 ? 2.216 14.440 9.950 1.00 78.81 282 LYS A O 1
ATOM 2266 N N . GLN A 1 283 ? 0.425 13.291 9.216 1.00 88.06 283 GLN A N 1
ATOM 2267 C CA . GLN A 1 283 ? 1.165 12.077 8.902 1.00 88.06 283 GLN A CA 1
ATOM 2268 C C . GLN A 1 283 ? 2.218 12.348 7.797 1.00 88.06 283 GLN A C 1
ATOM 2270 O O . GLN A 1 283 ? 2.026 13.252 6.982 1.00 88.06 283 GLN A O 1
ATOM 2275 N N . PRO A 1 284 ? 3.344 11.606 7.778 1.00 86.00 284 PRO A N 1
ATOM 2276 C CA . PRO A 1 284 ? 4.461 11.855 6.861 1.00 86.00 284 PRO A CA 1
ATOM 2277 C C . PRO A 1 284 ? 4.106 11.885 5.369 1.00 86.00 284 PRO A C 1
ATOM 2279 O O . PRO A 1 284 ? 4.705 12.646 4.621 1.00 86.00 284 PRO A O 1
ATOM 2282 N N . GLU A 1 285 ? 3.141 11.070 4.950 1.00 88.75 285 GLU A N 1
ATOM 2283 C CA . GLU A 1 285 ? 2.649 10.973 3.574 1.00 88.75 285 GLU A CA 1
ATOM 2284 C C . GLU A 1 285 ? 1.124 10.831 3.595 1.00 88.75 285 GLU A C 1
ATOM 2286 O O . GLU A 1 285 ? 0.566 10.438 4.620 1.00 88.75 285 GLU A O 1
ATOM 2291 N N . ALA A 1 286 ? 0.457 11.085 2.465 1.00 85.81 286 ALA A N 1
ATOM 2292 C CA . ALA A 1 286 ? -1.000 10.976 2.333 1.00 85.81 286 ALA A CA 1
ATOM 2293 C C . ALA A 1 286 ? -1.583 9.640 2.841 1.00 85.81 286 ALA A C 1
ATOM 2295 O O . ALA A 1 286 ? -2.656 9.628 3.435 1.00 85.81 286 ALA A O 1
ATOM 2296 N N . HIS A 1 287 ? -0.869 8.523 2.663 1.00 94.06 287 HIS A N 1
ATOM 2297 C CA . HIS A 1 287 ? -1.268 7.202 3.159 1.00 94.06 287 HIS A CA 1
ATOM 2298 C C . HIS A 1 287 ? -0.143 6.555 3.969 1.00 94.06 287 HIS A C 1
ATOM 2300 O O . HIS A 1 287 ? 1.030 6.627 3.594 1.00 94.06 287 HIS A O 1
ATOM 2306 N N . ILE A 1 288 ? -0.490 5.905 5.085 1.00 96.69 288 ILE A N 1
ATOM 2307 C CA . ILE A 1 288 ? 0.510 5.279 5.963 1.00 96.69 288 ILE A CA 1
ATOM 2308 C C . ILE A 1 288 ? 1.165 4.038 5.357 1.00 96.69 288 ILE A C 1
ATOM 2310 O O . ILE A 1 288 ? 2.323 3.754 5.657 1.00 96.69 288 ILE A O 1
ATOM 2314 N N . ASP A 1 289 ? 0.472 3.326 4.468 1.00 97.12 289 ASP A N 1
ATOM 2315 C CA . ASP A 1 289 ? 1.023 2.167 3.761 1.00 97.12 289 ASP A CA 1
ATOM 2316 C C . ASP A 1 289 ? 2.131 2.535 2.762 1.00 97.12 289 ASP A C 1
ATOM 2318 O O . ASP A 1 289 ? 2.851 1.661 2.274 1.00 97.12 289 ASP A O 1
ATOM 2322 N N . LEU A 1 290 ? 2.303 3.823 2.451 1.00 96.69 290 LEU A N 1
ATOM 2323 C CA . LEU A 1 290 ? 3.425 4.299 1.659 1.00 96.69 290 LEU A CA 1
ATOM 2324 C C . LEU A 1 290 ? 4.699 4.347 2.493 1.00 96.69 290 LEU A C 1
ATOM 2326 O O . LEU A 1 290 ? 5.751 4.015 1.962 1.00 96.69 290 LEU A O 1
ATOM 2330 N N . PHE A 1 291 ? 4.659 4.701 3.779 1.00 97.00 291 PHE A N 1
ATOM 2331 C CA . PHE A 1 291 ? 5.883 4.901 4.565 1.00 97.00 291 PHE A CA 1
ATOM 2332 C C . PHE A 1 291 ? 6.103 3.908 5.703 1.00 97.00 291 PHE A C 1
ATOM 2334 O O . PHE A 1 291 ? 7.168 3.971 6.317 1.00 97.00 291 PHE A O 1
ATOM 2341 N N . MET A 1 292 ? 5.171 3.005 6.003 1.00 98.00 292 MET A N 1
ATOM 2342 C CA . MET A 1 292 ? 5.400 1.981 7.022 1.00 98.00 292 MET A CA 1
ATOM 2343 C C . MET A 1 292 ? 4.745 0.634 6.716 1.00 98.00 292 MET A C 1
ATOM 2345 O O . MET A 1 292 ? 3.729 0.565 6.030 1.00 98.00 292 MET A O 1
ATOM 2349 N N . THR A 1 293 ? 5.310 -0.440 7.276 1.00 98.31 293 THR A N 1
ATOM 2350 C CA . THR A 1 293 ? 4.763 -1.804 7.164 1.00 98.31 293 THR A CA 1
ATOM 2351 C C . THR A 1 293 ? 4.975 -2.583 8.464 1.00 98.31 293 THR A C 1
ATOM 2353 O O . THR A 1 293 ? 6.114 -2.889 8.823 1.00 98.31 293 THR A O 1
ATOM 2356 N N . PRO A 1 294 ? 3.907 -2.964 9.186 1.00 98.19 294 PRO A N 1
ATOM 2357 C CA . PRO A 1 294 ? 4.004 -3.961 10.242 1.00 98.19 294 PRO A CA 1
ATOM 2358 C C . PRO A 1 294 ? 4.357 -5.323 9.655 1.00 98.19 294 PRO A C 1
ATOM 2360 O O . PRO A 1 294 ? 3.640 -5.838 8.801 1.00 98.19 294 PRO A O 1
ATOM 2363 N N . LEU A 1 295 ? 5.446 -5.929 10.126 1.00 97.56 295 LEU A N 1
ATOM 2364 C CA . LEU A 1 295 ? 5.949 -7.165 9.535 1.00 97.56 295 LEU A CA 1
ATOM 2365 C C . LEU A 1 295 ? 5.294 -8.419 10.105 1.00 97.56 295 LEU A C 1
ATOM 2367 O O . LEU A 1 295 ? 5.482 -9.476 9.531 1.00 97.56 295 LEU A O 1
ATOM 2371 N N . GLY A 1 296 ? 4.604 -8.369 11.249 1.00 94.38 296 GLY A N 1
ATOM 2372 C CA . GLY A 1 296 ? 4.063 -9.593 11.876 1.00 94.38 296 GLY A CA 1
ATOM 2373 C C . GLY A 1 296 ? 5.138 -10.623 12.255 1.00 94.38 296 GLY A C 1
ATOM 2374 O O . GLY A 1 296 ? 4.848 -11.801 12.456 1.00 94.38 296 GLY A O 1
ATOM 2375 N N . LYS A 1 297 ? 6.392 -10.169 12.339 1.00 96.38 297 LYS A N 1
ATOM 2376 C CA . LYS A 1 297 ? 7.564 -10.922 12.777 1.00 96.38 297 LYS A CA 1
ATOM 2377 C C . LYS A 1 297 ? 8.118 -10.257 14.035 1.00 96.38 297 LYS A C 1
ATOM 2379 O O . LYS A 1 297 ? 7.908 -9.063 14.268 1.00 96.38 297 LYS A O 1
ATOM 2384 N N . VAL A 1 298 ? 8.824 -11.045 14.833 1.00 97.12 298 VAL A N 1
ATOM 2385 C CA . VAL A 1 298 ? 9.485 -10.592 16.057 1.00 97.12 298 VAL A CA 1
ATOM 2386 C C . VAL A 1 298 ? 10.981 -10.525 15.799 1.00 97.12 298 VAL A C 1
ATOM 2388 O O . VAL A 1 298 ? 11.556 -11.436 15.202 1.00 97.12 298 VAL A O 1
ATOM 2391 N N . ASP A 1 299 ? 11.609 -9.446 16.244 1.00 98.12 299 ASP A N 1
ATOM 2392 C CA . ASP A 1 299 ? 13.049 -9.300 16.169 1.00 98.12 299 ASP A CA 1
ATOM 2393 C C . ASP A 1 299 ? 13.735 -10.227 17.183 1.00 98.12 299 ASP A C 1
ATOM 2395 O O . ASP A 1 299 ? 13.436 -10.148 18.377 1.00 98.12 299 ASP A O 1
ATOM 2399 N N . PRO A 1 300 ? 14.637 -11.122 16.739 1.00 95.31 300 PRO A N 1
ATOM 2400 C CA . PRO A 1 300 ? 15.184 -12.168 17.600 1.00 95.31 300 PRO A CA 1
ATOM 2401 C C . PRO A 1 300 ? 16.106 -11.627 18.699 1.00 95.31 300 PRO A C 1
ATOM 2403 O O . PRO A 1 300 ? 16.320 -12.311 19.696 1.00 95.31 300 PRO A O 1
ATOM 2406 N N . GLU A 1 301 ? 16.653 -10.421 18.532 1.00 97.06 301 GLU A N 1
ATOM 2407 C CA . GLU A 1 301 ? 17.551 -9.801 19.511 1.00 97.06 301 GLU A CA 1
ATOM 2408 C C . GLU A 1 301 ? 16.771 -9.079 20.612 1.00 97.06 301 GLU A C 1
ATOM 2410 O O . GLU A 1 301 ? 17.128 -9.153 21.786 1.00 97.06 301 GLU A O 1
ATOM 2415 N N . THR A 1 302 ? 15.700 -8.378 20.238 1.00 97.56 302 THR A N 1
ATOM 2416 C CA . THR A 1 302 ? 14.937 -7.528 21.163 1.00 97.56 302 THR A CA 1
ATOM 2417 C C . THR A 1 302 ? 13.648 -8.165 21.677 1.00 97.56 302 THR A C 1
ATOM 2419 O O . THR A 1 302 ? 13.090 -7.685 22.662 1.00 97.56 302 THR A O 1
ATOM 2422 N N . GLY A 1 303 ? 13.149 -9.218 21.022 1.00 97.50 303 GLY A N 1
ATOM 2423 C CA . GLY A 1 303 ? 11.853 -9.832 21.323 1.00 97.50 303 GLY A CA 1
ATOM 2424 C C . GLY A 1 303 ? 10.647 -8.952 20.973 1.00 97.50 303 GLY A C 1
ATOM 2425 O O . GLY A 1 303 ? 9.526 -9.279 21.358 1.00 97.50 303 GLY A O 1
ATOM 2426 N N . LYS A 1 304 ? 10.858 -7.837 20.261 1.00 98.00 304 LYS A N 1
ATOM 2427 C CA . LYS A 1 304 ? 9.819 -6.865 19.894 1.00 98.00 304 LYS A CA 1
ATOM 2428 C C . LYS A 1 304 ? 9.235 -7.155 18.514 1.00 98.00 304 LYS A C 1
ATOM 2430 O O . LYS A 1 304 ? 9.948 -7.606 17.620 1.00 98.00 304 LYS A O 1
ATOM 2435 N N . GLU A 1 305 ? 7.954 -6.849 18.319 1.00 97.56 305 GLU A N 1
ATOM 2436 C CA . GLU A 1 305 ? 7.337 -6.858 16.986 1.00 97.56 305 GLU A CA 1
ATOM 2437 C C . GLU A 1 305 ? 8.000 -5.815 16.077 1.00 97.56 305 GLU A C 1
ATOM 2439 O O . GLU A 1 305 ? 8.369 -4.730 16.535 1.00 97.56 305 GLU A O 1
ATOM 2444 N N . VAL A 1 306 ? 8.151 -6.142 14.794 1.00 98.50 306 VAL A N 1
ATOM 2445 C CA . VAL A 1 306 ? 8.903 -5.315 13.843 1.00 98.50 306 VAL A CA 1
ATOM 2446 C C . VAL A 1 306 ? 7.983 -4.505 12.945 1.00 98.50 306 VAL A C 1
ATOM 2448 O O . VAL A 1 306 ? 7.022 -5.032 12.377 1.00 98.50 306 VAL A O 1
ATOM 2451 N N . ILE A 1 307 ? 8.328 -3.232 12.767 1.00 98.62 307 ILE A N 1
ATOM 2452 C CA . ILE A 1 307 ? 7.714 -2.332 11.794 1.00 98.62 307 ILE A CA 1
ATOM 2453 C C . ILE A 1 307 ? 8.821 -1.683 10.965 1.00 98.62 307 ILE A C 1
ATOM 2455 O O . ILE A 1 307 ? 9.787 -1.154 11.517 1.00 98.62 307 ILE A O 1
ATOM 2459 N N . THR A 1 308 ? 8.679 -1.689 9.642 1.00 98.69 308 THR A N 1
ATOM 2460 C CA . THR A 1 308 ? 9.529 -0.870 8.774 1.00 98.69 308 THR A CA 1
ATOM 2461 C C . THR A 1 308 ? 8.971 0.541 8.672 1.00 98.69 308 THR A C 1
ATOM 2463 O O . THR A 1 308 ? 7.757 0.728 8.624 1.00 98.69 308 THR A O 1
ATOM 2466 N N . VAL A 1 309 ? 9.854 1.539 8.647 1.00 98.56 309 VAL A N 1
ATOM 2467 C CA . VAL A 1 309 ? 9.516 2.949 8.420 1.00 98.56 309 VAL A CA 1
ATOM 2468 C C . VAL A 1 309 ? 10.464 3.515 7.365 1.00 98.56 309 VAL A C 1
ATOM 2470 O O . VAL A 1 309 ? 11.673 3.285 7.416 1.00 98.56 309 VAL A O 1
ATOM 2473 N N . GLY A 1 310 ? 9.921 4.255 6.401 1.00 97.88 310 GLY A N 1
ATOM 2474 C CA . GLY A 1 310 ? 10.690 4.926 5.359 1.00 97.88 310 GLY A CA 1
ATOM 2475 C C . GLY A 1 310 ? 11.709 5.920 5.923 1.00 97.88 310 GLY A C 1
ATOM 2476 O O . GLY A 1 310 ? 11.487 6.560 6.950 1.00 97.88 310 GLY A O 1
ATOM 2477 N N . ASP A 1 311 ? 12.837 6.056 5.237 1.00 97.50 311 ASP A N 1
ATOM 2478 C CA . ASP A 1 311 ? 13.907 6.986 5.570 1.00 97.50 311 ASP A CA 1
ATOM 2479 C C . ASP A 1 311 ? 14.348 7.770 4.322 1.00 97.50 311 ASP A C 1
ATOM 2481 O O . ASP A 1 311 ? 15.174 7.288 3.533 1.00 97.50 311 ASP A O 1
ATOM 2485 N N . PRO A 1 312 ? 13.804 8.990 4.144 1.00 96.00 312 PRO A N 1
ATOM 2486 C CA . PRO A 1 312 ? 14.182 9.884 3.055 1.00 96.00 312 PRO A CA 1
ATOM 2487 C C . PRO A 1 312 ? 15.680 10.182 2.985 1.00 96.00 312 PRO A C 1
ATOM 2489 O O . PRO A 1 312 ? 16.292 10.158 1.917 1.00 96.00 312 PRO A O 1
ATOM 2492 N N . PHE A 1 313 ? 16.301 10.409 4.143 1.00 95.56 313 PHE A N 1
ATOM 2493 C CA . PHE A 1 313 ? 17.707 10.787 4.213 1.00 95.56 313 PHE A CA 1
ATOM 2494 C C . PHE A 1 313 ? 18.632 9.626 3.843 1.00 95.56 313 PHE A C 1
ATOM 2496 O O . PHE A 1 313 ? 19.645 9.835 3.173 1.00 95.56 313 PHE A O 1
ATOM 2503 N N . LEU A 1 314 ? 18.284 8.400 4.249 1.00 97.06 314 LEU A N 1
ATOM 2504 C CA . LEU A 1 314 ? 19.013 7.197 3.853 1.00 97.06 314 LEU A CA 1
ATOM 2505 C C . LEU A 1 314 ? 19.077 7.073 2.327 1.00 97.06 314 LEU A C 1
ATOM 2507 O O . LEU A 1 314 ? 20.160 6.854 1.784 1.00 97.06 314 LEU A O 1
ATOM 2511 N N . ALA A 1 315 ? 17.945 7.255 1.645 1.00 97.31 315 ALA A N 1
ATOM 2512 C CA . ALA A 1 315 ? 17.876 7.144 0.194 1.00 97.31 315 ALA A CA 1
ATOM 2513 C C . ALA A 1 315 ? 18.691 8.235 -0.518 1.00 97.31 315 ALA A C 1
ATOM 2515 O O . ALA A 1 315 ? 19.528 7.894 -1.356 1.00 97.31 315 ALA A O 1
ATOM 2516 N N . CYS A 1 316 ? 18.530 9.512 -0.136 1.00 96.88 316 CYS A N 1
ATOM 2517 C CA . CYS A 1 316 ? 19.334 10.609 -0.693 1.00 96.88 316 CYS A CA 1
ATOM 2518 C C . CYS A 1 316 ? 20.833 10.334 -0.526 1.00 96.88 316 CYS A C 1
ATOM 2520 O O . CYS A 1 316 ? 21.581 10.370 -1.495 1.00 96.88 316 CYS A O 1
ATOM 2522 N N . LYS A 1 317 ? 21.268 9.935 0.676 1.00 96.62 317 LYS A N 1
ATOM 2523 C CA . LYS A 1 317 ? 22.680 9.642 0.957 1.00 96.62 317 LYS A CA 1
ATOM 2524 C C . LYS A 1 317 ? 23.246 8.521 0.079 1.00 96.62 317 LYS A C 1
ATOM 2526 O O . LYS A 1 317 ? 24.406 8.592 -0.330 1.00 96.62 317 LYS A O 1
ATOM 2531 N N . ILE A 1 318 ? 22.473 7.461 -0.163 1.00 98.25 318 ILE A N 1
ATOM 2532 C CA . ILE A 1 318 ? 22.899 6.353 -1.030 1.00 98.25 318 ILE A CA 1
ATOM 2533 C C . ILE A 1 318 ? 23.052 6.845 -2.471 1.00 98.25 318 ILE A C 1
ATOM 2535 O O . ILE A 1 318 ? 24.065 6.555 -3.108 1.00 98.25 318 ILE A O 1
ATOM 2539 N N . LEU A 1 319 ? 22.074 7.606 -2.962 1.00 98.12 319 LEU A N 1
ATOM 2540 C CA . LEU A 1 319 ? 22.059 8.121 -4.327 1.00 98.12 319 LEU A CA 1
ATOM 2541 C C . LEU A 1 319 ? 23.143 9.172 -4.580 1.00 98.12 319 LEU A C 1
ATOM 2543 O O . LEU A 1 319 ? 23.814 9.089 -5.606 1.00 98.12 319 LEU A O 1
ATOM 2547 N N . ASP A 1 320 ? 23.378 10.088 -3.642 1.00 97.31 320 ASP A N 1
ATOM 2548 C CA . ASP A 1 320 ? 24.457 11.079 -3.723 1.00 97.31 320 ASP A CA 1
ATOM 2549 C C . ASP A 1 320 ? 25.815 10.384 -3.802 1.00 97.31 320 ASP A C 1
ATOM 2551 O O . ASP A 1 320 ? 26.610 10.628 -4.710 1.00 97.31 320 ASP A O 1
ATOM 2555 N N . LYS A 1 321 ? 26.046 9.412 -2.911 1.00 97.94 321 LYS A N 1
ATOM 2556 C CA . LYS A 1 321 ? 27.273 8.617 -2.921 1.00 97.94 321 LYS A CA 1
ATOM 2557 C C . LYS A 1 321 ? 27.430 7.826 -4.223 1.00 97.94 321 LYS A C 1
ATOM 2559 O O . LYS A 1 321 ? 28.550 7.690 -4.717 1.00 97.94 321 LYS A O 1
ATOM 2564 N N . LEU A 1 322 ? 26.351 7.263 -4.767 1.00 98.19 322 LEU A N 1
ATOM 2565 C CA . LEU A 1 322 ? 26.390 6.559 -6.048 1.00 98.19 322 LEU A CA 1
ATOM 2566 C C . LEU A 1 322 ? 26.766 7.517 -7.182 1.00 98.19 322 LEU A C 1
ATOM 2568 O O . LEU A 1 322 ? 27.647 7.202 -7.973 1.00 98.19 322 LEU A O 1
ATOM 2572 N N . LYS A 1 323 ? 26.144 8.696 -7.227 1.00 97.69 323 LYS A N 1
ATOM 2573 C CA . LYS A 1 323 ? 26.411 9.729 -8.229 1.00 97.69 323 LYS A CA 1
ATOM 2574 C C . LYS A 1 323 ? 27.859 10.222 -8.188 1.00 97.69 323 LYS A C 1
ATOM 2576 O O . LYS A 1 323 ? 28.442 10.456 -9.240 1.00 97.69 323 LYS A O 1
ATOM 2581 N N . GLU A 1 324 ? 28.439 10.355 -6.997 1.00 98.00 324 GLU A N 1
ATOM 2582 C CA . GLU A 1 324 ? 29.845 10.737 -6.814 1.00 98.00 324 GLU A CA 1
ATOM 2583 C C . GLU A 1 324 ? 30.823 9.637 -7.250 1.00 98.00 324 GLU A C 1
ATOM 2585 O O . GLU A 1 324 ? 31.824 9.928 -7.902 1.00 98.00 324 GLU A O 1
ATOM 2590 N N . ASN A 1 325 ? 30.558 8.378 -6.882 1.00 98.38 325 ASN A N 1
ATOM 2591 C CA . ASN A 1 325 ? 31.505 7.278 -7.099 1.00 98.38 325 ASN A CA 1
ATOM 2592 C C . ASN A 1 325 ? 31.376 6.610 -8.476 1.00 98.38 325 ASN A C 1
ATOM 2594 O O . ASN A 1 325 ? 32.363 6.086 -8.985 1.00 98.38 325 ASN A O 1
ATOM 2598 N N . ASP A 1 326 ? 30.175 6.587 -9.053 1.00 98.38 326 ASP A N 1
ATOM 2599 C CA . ASP A 1 326 ? 29.872 5.953 -10.339 1.00 98.38 326 ASP A CA 1
ATOM 2600 C C . ASP A 1 326 ? 28.787 6.752 -11.098 1.00 98.38 326 ASP A C 1
ATOM 2602 O O . ASP A 1 326 ? 27.623 6.336 -11.205 1.00 98.38 326 ASP A O 1
ATOM 2606 N N . PRO A 1 327 ? 29.140 7.944 -11.619 1.00 98.06 327 PRO A N 1
ATOM 2607 C CA . PRO A 1 327 ? 28.192 8.827 -12.298 1.00 98.06 327 PRO A CA 1
ATOM 2608 C C . PRO A 1 327 ? 27.597 8.207 -13.571 1.00 98.06 327 PRO A C 1
ATOM 2610 O O . PRO A 1 327 ? 26.457 8.512 -13.922 1.00 98.06 327 PRO A O 1
ATOM 2613 N N . GLU A 1 328 ? 28.328 7.323 -14.259 1.00 98.44 328 GLU A N 1
ATOM 2614 C CA . GLU A 1 328 ? 27.824 6.628 -15.448 1.00 98.44 328 GLU A CA 1
ATOM 2615 C C . GLU A 1 328 ? 26.709 5.647 -15.092 1.00 98.44 328 GLU A C 1
ATOM 2617 O O . GLU A 1 328 ? 25.681 5.591 -15.772 1.00 98.44 328 GLU A O 1
ATOM 2622 N N . LYS A 1 329 ? 26.881 4.880 -14.010 1.00 98.38 329 LYS A N 1
ATOM 2623 C CA . LYS A 1 329 ? 25.839 3.985 -13.507 1.00 98.38 329 LYS A CA 1
ATOM 2624 C C . LYS A 1 329 ? 24.611 4.756 -13.039 1.00 98.38 329 LYS A C 1
ATOM 2626 O O . LYS A 1 329 ? 23.497 4.377 -13.397 1.00 98.38 329 LYS A O 1
ATOM 2631 N N . TYR A 1 330 ? 24.803 5.867 -12.329 1.00 98.44 330 TYR A N 1
ATOM 2632 C CA . TYR A 1 330 ? 23.704 6.756 -11.949 1.00 98.44 330 TYR A CA 1
ATOM 2633 C C . TYR A 1 330 ? 22.941 7.278 -13.182 1.00 98.44 330 TYR A C 1
ATOM 2635 O O . TYR A 1 330 ? 21.712 7.227 -13.224 1.00 98.44 330 TYR A O 1
ATOM 2643 N N . ALA A 1 331 ? 23.652 7.715 -14.229 1.00 98.19 331 ALA A N 1
ATOM 2644 C CA . ALA A 1 331 ? 23.040 8.189 -15.472 1.00 98.19 331 ALA A CA 1
ATOM 2645 C C . ALA A 1 331 ? 22.235 7.099 -16.206 1.00 98.19 331 ALA A C 1
ATOM 2647 O O . ALA A 1 331 ? 21.200 7.395 -16.803 1.00 98.19 331 ALA A O 1
ATOM 2648 N N . LYS A 1 332 ? 22.654 5.829 -16.127 1.00 98.38 332 LYS A N 1
ATOM 2649 C CA . LYS A 1 332 ? 21.869 4.703 -16.667 1.00 98.38 332 LYS A CA 1
ATOM 2650 C C . LYS A 1 332 ? 20.549 4.515 -15.920 1.00 98.38 332 LYS A C 1
ATOM 2652 O O . LYS A 1 332 ? 19.537 4.220 -16.552 1.00 98.38 332 LYS A O 1
ATOM 2657 N N . TYR A 1 333 ? 20.534 4.698 -14.598 1.00 98.25 333 TYR A N 1
ATOM 2658 C CA . TYR A 1 333 ? 19.292 4.639 -13.820 1.00 98.25 333 TYR A CA 1
ATOM 2659 C C . TYR A 1 333 ? 18.341 5.782 -14.178 1.00 98.25 333 TYR A C 1
ATOM 2661 O O . TYR A 1 333 ? 17.150 5.541 -14.359 1.00 98.25 333 TYR A O 1
ATOM 2669 N N . GLU A 1 334 ? 18.867 6.994 -14.358 1.00 97.62 334 GLU A N 1
ATOM 2670 C CA . GLU A 1 334 ? 18.105 8.153 -14.842 1.00 97.62 334 GLU A CA 1
ATOM 2671 C C . GLU A 1 334 ? 17.406 7.869 -16.175 1.00 97.62 334 GLU A C 1
ATOM 2673 O O . GLU A 1 334 ? 16.194 8.049 -16.307 1.00 97.62 334 GLU A O 1
ATOM 2678 N N . GLU A 1 335 ? 18.163 7.380 -17.159 1.00 97.56 335 GLU A N 1
ATOM 2679 C CA . GLU A 1 335 ? 17.635 7.047 -18.481 1.00 97.56 335 GLU A CA 1
ATOM 2680 C C . GLU A 1 335 ? 16.586 5.931 -18.405 1.00 97.56 335 GLU A C 1
ATOM 2682 O O . GLU A 1 335 ? 15.511 6.033 -18.998 1.00 97.56 335 GLU A O 1
ATOM 2687 N N . MET A 1 336 ? 16.860 4.884 -17.627 1.00 97.06 336 MET A N 1
ATOM 2688 C CA . MET A 1 336 ? 15.930 3.777 -17.433 1.00 97.06 336 MET A CA 1
ATOM 2689 C C . MET A 1 336 ? 14.610 4.240 -16.801 1.00 97.06 336 MET A C 1
ATOM 2691 O O . MET A 1 336 ? 13.545 3.848 -17.277 1.00 97.06 336 MET A O 1
ATOM 2695 N N . ILE A 1 337 ? 14.662 5.052 -15.741 1.00 96.75 337 ILE A N 1
ATOM 2696 C CA . ILE A 1 337 ? 13.466 5.581 -15.075 1.00 96.75 337 ILE A CA 1
ATOM 2697 C C . ILE A 1 337 ? 12.673 6.449 -16.049 1.00 96.75 337 ILE A C 1
ATOM 2699 O O . ILE A 1 337 ? 11.474 6.233 -16.229 1.00 96.75 337 ILE A O 1
ATOM 2703 N N . LYS A 1 338 ? 13.349 7.367 -16.747 1.00 95.88 338 LYS A N 1
ATOM 2704 C CA . LYS A 1 338 ? 12.729 8.238 -17.750 1.00 95.88 338 LYS A CA 1
ATOM 2705 C C . LYS A 1 338 ? 11.986 7.445 -18.827 1.00 95.88 338 LYS A C 1
ATOM 2707 O O . LYS A 1 338 ? 10.859 7.790 -19.165 1.00 95.88 338 LYS A O 1
ATOM 2712 N N . ASN A 1 339 ? 12.585 6.365 -19.328 1.00 95.44 339 ASN A N 1
ATOM 2713 C CA . ASN A 1 339 ? 12.001 5.536 -20.387 1.00 95.44 339 ASN A CA 1
ATOM 2714 C C . ASN A 1 339 ? 10.775 4.725 -19.933 1.00 95.44 339 ASN A C 1
ATOM 2716 O O . ASN A 1 339 ? 10.019 4.237 -20.772 1.00 95.44 339 ASN A O 1
ATOM 2720 N N . LYS A 1 340 ? 10.570 4.564 -18.622 1.00 95.12 340 LYS A N 1
ATOM 2721 C CA . LYS A 1 340 ? 9.441 3.813 -18.053 1.00 95.12 340 LYS A CA 1
ATOM 2722 C C . LYS A 1 340 ? 8.274 4.692 -17.629 1.00 95.12 340 LYS A C 1
ATOM 2724 O O . LYS A 1 340 ? 7.168 4.187 -17.468 1.00 95.12 340 LYS A O 1
ATOM 2729 N N . ILE A 1 341 ? 8.496 5.983 -17.428 1.00 92.38 341 ILE A N 1
ATOM 2730 C CA . ILE A 1 341 ? 7.446 6.907 -17.010 1.00 92.38 341 ILE A CA 1
ATOM 2731 C C . ILE A 1 341 ? 6.717 7.430 -18.259 1.00 92.38 341 ILE A C 1
ATOM 2733 O O . ILE A 1 341 ? 7.357 7.998 -19.149 1.00 92.38 341 ILE A O 1
ATOM 2737 N N . PRO A 1 342 ? 5.382 7.294 -18.348 1.00 84.44 342 PRO A N 1
ATOM 2738 C CA . PRO A 1 342 ? 4.628 7.880 -19.451 1.00 84.44 342 PRO A CA 1
ATOM 2739 C C . PRO A 1 342 ? 4.751 9.409 -19.429 1.00 84.44 342 PRO A C 1
ATOM 2741 O O . PRO A 1 342 ? 4.537 10.036 -18.396 1.00 84.44 342 PRO A O 1
ATOM 2744 N N . ASN A 1 343 ? 5.057 10.018 -20.579 1.00 85.62 343 ASN A N 1
ATOM 2745 C CA . ASN A 1 343 ? 5.143 11.478 -20.734 1.00 85.62 343 ASN A CA 1
ATOM 2746 C C . ASN A 1 343 ? 6.089 12.164 -19.726 1.00 85.62 343 ASN A C 1
ATOM 2748 O O . ASN A 1 343 ? 5.818 13.274 -19.272 1.00 85.62 343 ASN A O 1
ATOM 2752 N N . CYS A 1 344 ? 7.203 11.520 -19.363 1.00 90.56 344 CYS A N 1
ATOM 2753 C CA . CYS A 1 344 ? 8.189 12.119 -18.465 1.00 90.56 344 CYS A CA 1
ATOM 2754 C C . CYS A 1 344 ? 8.812 13.377 -19.091 1.00 90.56 344 CYS A C 1
ATOM 2756 O O . CYS A 1 344 ? 9.603 13.293 -20.034 1.00 90.56 344 CYS A O 1
ATOM 2758 N N . HIS A 1 345 ? 8.453 14.548 -18.563 1.00 90.56 345 HIS A N 1
ATOM 2759 C CA . HIS A 1 345 ? 9.012 15.833 -18.995 1.00 90.56 345 HIS A CA 1
ATOM 2760 C C . HIS A 1 345 ? 10.362 16.141 -18.334 1.00 90.56 345 HIS A C 1
ATOM 2762 O O . HIS A 1 345 ? 11.139 16.940 -18.858 1.00 90.56 345 HIS A O 1
ATOM 2768 N N . GLU A 1 346 ? 10.664 15.476 -17.219 1.00 93.94 346 GLU A N 1
ATOM 2769 C CA . GLU A 1 346 ? 11.918 15.645 -16.498 1.00 93.94 346 GLU A CA 1
ATOM 2770 C C . GLU A 1 346 ? 13.088 15.040 -17.275 1.00 93.94 346 GLU A C 1
ATOM 2772 O O . GLU A 1 346 ? 13.077 13.882 -17.704 1.00 93.94 346 GLU A O 1
ATOM 2777 N N . ARG A 1 347 ? 14.145 15.837 -17.461 1.00 93.62 347 ARG A N 1
ATOM 2778 C CA . ARG A 1 347 ? 15.363 15.360 -18.130 1.00 93.62 347 ARG A CA 1
ATOM 2779 C C . ARG A 1 347 ? 16.135 14.371 -17.255 1.00 93.62 347 ARG A C 1
ATOM 2781 O O . ARG A 1 347 ? 16.748 13.455 -17.801 1.00 93.62 347 ARG A O 1
ATOM 2788 N N . HIS A 1 348 ? 16.098 14.587 -15.943 1.00 96.50 348 HIS A N 1
ATOM 2789 C CA . HIS A 1 348 ? 16.835 13.847 -14.922 1.00 96.50 348 HIS A CA 1
ATOM 2790 C C . HIS A 1 348 ? 15.891 13.503 -13.757 1.00 96.50 348 HIS A C 1
ATOM 2792 O O . HIS A 1 348 ? 16.011 14.100 -12.687 1.00 96.50 348 HIS A O 1
ATOM 2798 N N . PRO A 1 349 ? 14.894 12.622 -13.974 1.00 96.50 349 PRO A N 1
ATOM 2799 C CA . PRO A 1 349 ? 13.842 12.352 -12.995 1.00 96.50 349 PRO A CA 1
ATOM 2800 C C . PRO A 1 349 ? 14.368 11.938 -11.613 1.00 96.50 349 PRO A C 1
ATOM 2802 O O . PRO A 1 349 ? 13.843 12.407 -10.608 1.00 96.50 349 PRO A O 1
ATOM 2805 N N . LEU A 1 350 ? 15.408 11.104 -11.529 1.00 96.81 350 LEU A N 1
ATOM 2806 C CA . LEU A 1 350 ? 15.963 10.649 -10.252 1.00 96.81 350 LEU A CA 1
ATOM 2807 C C . LEU A 1 350 ? 16.659 11.787 -9.498 1.00 96.81 350 LEU A C 1
ATOM 2809 O O . LEU A 1 350 ? 16.460 11.921 -8.291 1.00 96.81 350 LEU A O 1
ATOM 2813 N N . ASN A 1 351 ? 17.420 12.640 -10.189 1.00 96.62 351 ASN A N 1
ATOM 2814 C CA . ASN A 1 351 ? 17.988 13.854 -9.604 1.00 96.62 351 ASN A CA 1
ATOM 2815 C C . ASN A 1 351 ? 16.894 14.825 -9.165 1.00 96.62 351 ASN A C 1
ATOM 2817 O O . ASN A 1 351 ? 17.002 15.376 -8.075 1.00 96.62 351 ASN A O 1
ATOM 2821 N N . THR A 1 352 ? 15.849 15.029 -9.976 1.00 96.56 352 THR A N 1
ATOM 2822 C CA . THR A 1 352 ? 14.720 15.901 -9.620 1.00 96.56 352 THR A CA 1
ATOM 2823 C C . THR A 1 352 ? 14.075 15.426 -8.317 1.00 96.56 352 THR A C 1
ATOM 2825 O O . THR A 1 352 ? 13.930 16.221 -7.392 1.00 96.56 352 THR A O 1
ATOM 2828 N N . ILE A 1 353 ? 13.778 14.125 -8.191 1.00 95.75 353 ILE A N 1
ATOM 2829 C CA . ILE A 1 353 ? 13.243 13.538 -6.952 1.00 95.75 353 ILE A CA 1
ATOM 2830 C C . ILE A 1 353 ? 14.229 13.721 -5.793 1.00 95.75 353 ILE A C 1
ATOM 2832 O O . ILE A 1 353 ? 13.846 14.194 -4.727 1.00 95.75 353 ILE A O 1
ATOM 2836 N N . THR A 1 354 ? 15.498 13.353 -5.986 1.00 95.44 354 THR A N 1
ATOM 2837 C CA . THR A 1 354 ? 16.505 13.363 -4.913 1.00 95.44 354 THR A CA 1
ATOM 2838 C C . THR A 1 354 ? 16.732 14.774 -4.377 1.00 95.44 354 THR A C 1
ATOM 2840 O O . THR A 1 354 ? 16.719 14.965 -3.164 1.00 95.44 354 THR A O 1
ATOM 2843 N N . ASN A 1 355 ? 16.880 15.760 -5.266 1.00 94.44 355 ASN A N 1
ATOM 2844 C CA . ASN A 1 355 ? 17.071 17.161 -4.900 1.00 94.44 355 ASN A CA 1
ATOM 2845 C C . ASN A 1 355 ? 15.837 17.721 -4.195 1.00 94.44 355 ASN A C 1
ATOM 2847 O O . ASN A 1 355 ? 15.980 18.338 -3.146 1.00 94.44 355 ASN A O 1
ATOM 2851 N N . PHE A 1 356 ? 14.640 17.456 -4.728 1.00 94.00 356 PHE A N 1
ATOM 2852 C CA . PHE A 1 356 ? 13.391 17.893 -4.109 1.00 94.00 356 PHE A CA 1
ATOM 2853 C C . PHE A 1 356 ? 13.261 17.344 -2.683 1.00 94.00 356 PHE A C 1
ATOM 2855 O O . PHE A 1 356 ? 13.050 18.098 -1.740 1.00 94.00 356 PHE A O 1
ATOM 2862 N N . ILE A 1 357 ? 13.456 16.035 -2.498 1.00 91.19 357 ILE A N 1
ATOM 2863 C CA . ILE A 1 357 ? 13.375 15.409 -1.173 1.00 91.19 357 ILE A CA 1
ATOM 2864 C C . ILE A 1 357 ? 14.466 15.943 -0.242 1.00 91.19 357 ILE A C 1
ATOM 2866 O O . ILE A 1 357 ? 14.203 16.179 0.934 1.00 91.19 357 ILE A O 1
ATOM 2870 N N . PHE A 1 358 ? 15.681 16.163 -0.743 1.00 90.44 358 PHE A N 1
ATOM 2871 C CA . PHE A 1 358 ? 16.753 16.762 0.047 1.00 90.44 358 PHE A CA 1
ATOM 2872 C C . PHE A 1 358 ? 16.362 18.169 0.522 1.00 90.44 358 PHE A C 1
ATOM 2874 O O . PHE A 1 358 ? 16.440 18.458 1.715 1.00 90.44 358 PHE A O 1
ATOM 2881 N N . GLU A 1 359 ? 15.864 19.024 -0.370 1.00 89.06 359 GLU A N 1
ATOM 2882 C CA . GLU A 1 359 ? 15.359 20.355 -0.023 1.00 89.06 359 GLU A CA 1
ATOM 2883 C C . GLU A 1 359 ? 14.232 20.285 1.018 1.00 89.06 359 GLU A C 1
ATOM 2885 O O . GLU A 1 359 ? 14.319 20.956 2.044 1.00 89.06 359 GLU A O 1
ATOM 2890 N N . GLU A 1 360 ? 13.239 19.413 0.838 1.00 85.38 360 GLU A N 1
ATOM 2891 C CA . GLU A 1 360 ? 12.148 19.195 1.801 1.00 85.38 360 GLU A CA 1
ATOM 2892 C C . GLU A 1 360 ? 12.658 18.749 3.185 1.00 85.38 360 GLU A C 1
ATOM 2894 O O . GLU A 1 360 ? 12.185 19.218 4.227 1.00 85.38 360 GLU A O 1
ATOM 2899 N N . ILE A 1 361 ? 13.667 17.870 3.229 1.00 81.69 361 ILE A N 1
ATOM 2900 C CA . ILE A 1 361 ? 14.294 17.426 4.482 1.00 81.69 361 ILE A CA 1
ATOM 2901 C C . ILE A 1 361 ? 14.923 18.610 5.223 1.00 81.69 361 ILE A C 1
ATOM 2903 O O . ILE A 1 361 ? 14.704 18.754 6.429 1.00 81.69 361 ILE A O 1
ATOM 2907 N N . PHE A 1 362 ? 15.719 19.430 4.530 1.00 77.19 362 PHE A N 1
ATOM 2908 C CA . PHE A 1 362 ? 16.527 20.475 5.164 1.00 77.19 362 PHE A CA 1
ATOM 2909 C C . PHE A 1 362 ? 15.779 21.792 5.380 1.00 77.19 362 PHE A C 1
ATOM 2911 O O . PHE A 1 362 ? 16.052 22.481 6.363 1.00 77.19 362 PHE A O 1
ATOM 2918 N N . LEU A 1 363 ? 14.847 22.145 4.495 1.00 77.00 363 LEU A N 1
ATOM 2919 C CA . LEU A 1 363 ? 14.126 23.418 4.534 1.00 77.00 363 LEU A CA 1
ATOM 2920 C C . LEU A 1 363 ? 12.773 23.304 5.237 1.00 77.00 363 LEU A C 1
ATOM 2922 O O . LEU A 1 363 ? 12.386 24.228 5.949 1.00 77.00 363 LEU A O 1
ATOM 2926 N N . MET A 1 364 ? 12.064 22.185 5.063 1.00 74.81 364 MET A N 1
ATOM 2927 C CA . MET A 1 364 ? 10.671 22.041 5.514 1.00 74.81 364 MET A CA 1
ATOM 2928 C C . MET A 1 364 ? 10.498 21.031 6.651 1.00 74.81 364 MET A C 1
ATOM 2930 O O . MET A 1 364 ? 9.403 20.871 7.184 1.00 74.81 364 MET A O 1
ATOM 2934 N N . GLY A 1 365 ? 11.583 20.379 7.080 1.00 73.62 365 GLY A N 1
ATOM 2935 C CA . GLY A 1 365 ? 11.543 19.416 8.175 1.00 73.62 365 GLY A CA 1
ATOM 2936 C C . GLY A 1 365 ? 10.800 18.131 7.814 1.00 73.62 365 GLY A C 1
ATOM 2937 O O . GLY A 1 365 ? 10.337 17.436 8.711 1.00 73.62 365 GLY A O 1
ATOM 2938 N N . TYR A 1 366 ? 10.710 17.772 6.530 1.00 75.44 366 TYR A N 1
ATOM 2939 C CA . TYR A 1 366 ? 9.978 16.590 6.060 1.00 75.44 366 TYR A CA 1
ATOM 2940 C C . TYR A 1 366 ? 10.398 15.293 6.778 1.00 75.44 366 TYR A C 1
ATOM 2942 O O . TYR A 1 366 ? 9.562 14.510 7.230 1.00 75.44 366 TYR A O 1
ATOM 2950 N N . LYS A 1 367 ? 11.706 15.115 7.019 1.00 79.88 367 LYS A N 1
ATOM 2951 C CA . LYS A 1 367 ? 12.254 13.984 7.792 1.00 79.88 367 LYS A CA 1
ATOM 2952 C C . LYS A 1 367 ? 11.729 13.919 9.232 1.00 79.88 367 LYS A C 1
ATOM 2954 O O . LYS A 1 367 ? 11.619 12.829 9.790 1.00 79.88 367 LYS A O 1
ATOM 2959 N N . VAL A 1 368 ? 11.400 15.061 9.840 1.00 80.12 368 VAL A N 1
ATOM 2960 C CA . VAL A 1 368 ? 10.960 15.137 11.242 1.00 80.12 368 VAL A CA 1
ATOM 2961 C C . VAL A 1 368 ? 9.695 14.313 11.451 1.00 80.12 368 VAL A C 1
ATOM 2963 O O . VAL A 1 368 ? 9.588 13.638 12.469 1.00 80.12 368 VAL A O 1
ATOM 2966 N N . ASN A 1 369 ? 8.782 14.281 10.478 1.00 87.31 369 ASN A N 1
ATOM 2967 C CA . ASN A 1 369 ? 7.557 13.491 10.593 1.00 87.31 369 ASN A CA 1
ATOM 2968 C C . ASN A 1 369 ? 7.847 11.980 10.564 1.00 87.31 369 ASN A C 1
ATOM 2970 O O . ASN A 1 369 ? 7.284 11.235 11.366 1.00 87.31 369 ASN A O 1
ATOM 2974 N N . PHE A 1 370 ? 8.778 11.521 9.719 1.00 93.31 370 PHE A N 1
ATOM 2975 C CA . PHE A 1 370 ? 9.210 10.114 9.689 1.00 93.31 370 PHE A CA 1
ATOM 2976 C C . PHE A 1 370 ? 9.928 9.705 10.978 1.00 93.31 370 PHE A C 1
ATOM 2978 O O . PHE A 1 370 ? 9.763 8.580 11.450 1.00 93.31 370 PHE A O 1
ATOM 2985 N N . ASP A 1 371 ? 10.742 10.594 11.545 1.00 94.00 371 ASP A N 1
ATOM 2986 C CA . ASP A 1 371 ? 11.456 10.338 12.798 1.00 94.00 371 ASP A CA 1
ATOM 2987 C C . ASP A 1 371 ? 10.502 10.346 14.000 1.00 94.00 371 ASP A C 1
ATOM 2989 O O . ASP A 1 371 ? 10.602 9.477 14.863 1.00 94.00 371 ASP A O 1
ATOM 2993 N N . LYS A 1 372 ? 9.536 11.275 14.035 1.00 92.62 372 LYS A N 1
ATOM 2994 C CA . LYS A 1 372 ? 8.450 11.297 15.026 1.00 92.62 372 LYS A CA 1
ATOM 2995 C C . LYS A 1 372 ? 7.641 10.000 14.979 1.00 92.62 372 LYS A C 1
ATOM 2997 O O . LYS A 1 372 ? 7.424 9.388 16.022 1.00 92.62 372 LYS A O 1
ATOM 3002 N N . ALA A 1 373 ? 7.232 9.563 13.785 1.00 94.00 373 ALA A N 1
ATOM 3003 C CA . ALA A 1 373 ? 6.481 8.322 13.609 1.00 94.00 373 ALA A CA 1
ATOM 3004 C C . ALA A 1 373 ? 7.285 7.106 14.097 1.00 94.00 373 ALA A C 1
ATOM 3006 O O . ALA A 1 373 ? 6.771 6.312 14.881 1.00 94.00 373 ALA A O 1
ATOM 3007 N N . ALA A 1 374 ? 8.559 6.994 13.704 1.00 96.94 374 ALA A N 1
ATOM 3008 C CA . ALA A 1 374 ? 9.444 5.932 14.179 1.00 96.94 374 ALA A CA 1
ATOM 3009 C C . ALA A 1 374 ? 9.593 5.943 15.708 1.00 96.94 374 ALA A C 1
ATOM 3011 O O . ALA A 1 374 ? 9.374 4.917 16.345 1.00 96.94 374 ALA A O 1
ATOM 3012 N N . LYS A 1 375 ? 9.878 7.104 16.308 1.00 96.12 375 LYS A N 1
ATOM 3013 C CA . LYS A 1 375 ? 10.033 7.240 17.763 1.00 96.12 375 LYS A CA 1
ATOM 3014 C C . LYS A 1 375 ? 8.765 6.833 18.513 1.00 96.12 375 LYS A C 1
ATOM 3016 O O . LYS A 1 375 ? 8.846 6.082 19.478 1.00 96.12 375 LYS A O 1
ATOM 3021 N N . LYS A 1 376 ? 7.595 7.274 18.043 1.00 94.12 376 LYS A N 1
ATOM 3022 C CA . LYS A 1 376 ? 6.299 6.904 18.630 1.00 94.12 376 LYS A CA 1
ATOM 3023 C C . LYS A 1 376 ? 6.074 5.389 18.593 1.00 94.12 376 LYS A C 1
ATOM 3025 O O . LYS A 1 376 ? 5.593 4.811 19.560 1.00 94.12 376 LYS A O 1
ATOM 3030 N N . LEU A 1 377 ? 6.445 4.728 17.496 1.00 96.56 377 LEU A N 1
ATOM 3031 C CA . LEU A 1 377 ? 6.373 3.268 17.396 1.00 96.56 377 LEU A CA 1
ATOM 3032 C C . LEU A 1 377 ? 7.366 2.585 18.354 1.00 96.56 377 LEU A C 1
ATOM 3034 O O . LEU A 1 377 ? 7.021 1.604 19.008 1.00 96.56 377 LEU A O 1
ATOM 3038 N N . GLU A 1 378 ? 8.582 3.102 18.501 1.00 97.50 378 GLU A N 1
ATOM 3039 C CA . GLU A 1 378 ? 9.540 2.569 19.479 1.00 97.50 378 GLU A CA 1
ATOM 3040 C C . GLU A 1 378 ? 9.035 2.709 20.926 1.00 97.50 378 GLU A C 1
ATOM 3042 O O . GLU A 1 378 ? 9.199 1.779 21.724 1.00 97.50 378 GLU A O 1
ATOM 3047 N N . GLU A 1 379 ? 8.381 3.831 21.249 1.00 95.50 379 GLU A N 1
ATOM 3048 C CA . GLU A 1 379 ? 7.724 4.101 22.538 1.00 95.50 379 GLU A CA 1
ATOM 3049 C C . GLU A 1 379 ? 6.534 3.157 22.793 1.00 95.50 379 GLU A C 1
ATOM 3051 O O . GLU A 1 379 ? 6.366 2.677 23.913 1.00 95.50 379 GLU A O 1
ATOM 3056 N N . GLU A 1 380 ? 5.776 2.791 21.753 1.00 93.81 380 GLU A N 1
ATOM 3057 C CA . GLU A 1 380 ? 4.731 1.749 21.800 1.00 93.81 380 GLU A CA 1
ATOM 3058 C C . GLU A 1 380 ? 5.300 0.314 21.867 1.00 93.81 380 GLU A C 1
ATOM 3060 O O . GLU A 1 380 ? 4.549 -0.662 21.883 1.00 93.81 380 GLU A O 1
ATOM 3065 N N . GLY A 1 381 ? 6.627 0.163 21.934 1.00 96.19 381 GLY A N 1
ATOM 3066 C CA . GLY A 1 381 ? 7.298 -1.112 22.176 1.00 96.19 381 GLY A CA 1
ATOM 3067 C C . GLY A 1 381 ? 7.723 -1.871 20.920 1.00 96.19 381 GLY A C 1
ATOM 3068 O O . GLY A 1 381 ? 8.191 -3.003 21.047 1.00 96.19 381 GLY A O 1
ATOM 3069 N N . TYR A 1 382 ? 7.631 -1.270 19.732 1.00 97.94 382 TYR A N 1
ATOM 3070 C CA . TYR A 1 382 ? 8.088 -1.896 18.490 1.00 97.94 382 TYR A CA 1
ATOM 3071 C C . TYR A 1 382 ? 9.603 -1.806 18.311 1.00 97.94 382 TYR A C 1
ATOM 3073 O O . TYR A 1 382 ? 10.284 -0.921 18.838 1.00 97.94 382 TYR A O 1
ATOM 3081 N N . LYS A 1 383 ? 10.137 -2.736 17.522 1.00 98.44 383 LYS A N 1
ATOM 3082 C CA . LYS A 1 383 ? 11.423 -2.581 16.851 1.00 98.44 383 LYS A CA 1
ATOM 3083 C C . LYS A 1 383 ? 11.162 -1.891 15.514 1.00 98.44 383 LYS A C 1
ATOM 3085 O O . LYS A 1 383 ? 10.461 -2.438 14.665 1.00 98.44 383 LYS A O 1
ATOM 3090 N N . VAL A 1 384 ? 11.742 -0.709 15.325 1.00 98.62 384 VAL A N 1
ATOM 3091 C CA . VAL A 1 384 ? 11.684 -0.008 14.041 1.00 98.62 384 VAL A CA 1
ATOM 3092 C C . VAL A 1 384 ? 12.913 -0.340 13.200 1.00 98.62 384 VAL A C 1
ATOM 3094 O O . VAL A 1 384 ? 14.047 -0.310 13.686 1.00 98.62 384 VAL A O 1
ATOM 3097 N N . GLU A 1 385 ? 12.673 -0.652 11.930 1.00 98.62 385 GLU A N 1
ATOM 3098 C CA . GLU A 1 385 ? 13.696 -0.810 10.899 1.00 98.62 385 GLU A CA 1
ATOM 3099 C C . GLU A 1 385 ? 13.530 0.275 9.838 1.00 98.62 385 GLU A C 1
ATOM 3101 O O . GLU A 1 385 ? 12.424 0.557 9.376 1.00 98.62 385 GLU A O 1
ATOM 3106 N N . ARG A 1 386 ? 14.635 0.923 9.471 1.00 98.38 386 ARG A N 1
ATOM 3107 C CA . ARG A 1 386 ? 14.631 2.046 8.529 1.00 98.38 386 ARG A CA 1
ATOM 3108 C C . ARG A 1 386 ? 14.975 1.547 7.137 1.00 98.38 386 ARG A C 1
ATOM 3110 O O . ARG A 1 386 ? 15.991 0.878 6.968 1.00 98.38 386 ARG A O 1
ATOM 3117 N N . ILE A 1 387 ? 14.155 1.895 6.149 1.00 98.56 387 ILE A N 1
ATOM 3118 C CA . ILE A 1 387 ? 14.362 1.497 4.749 1.00 98.56 387 ILE A CA 1
ATOM 3119 C C . ILE A 1 387 ? 14.367 2.718 3.825 1.00 98.56 387 ILE A C 1
ATOM 3121 O O . ILE A 1 387 ? 13.726 3.714 4.159 1.00 98.56 387 ILE A O 1
ATOM 3125 N N . PRO A 1 388 ? 15.065 2.688 2.675 1.00 98.44 388 PRO A N 1
ATOM 3126 C CA . PRO A 1 388 ? 15.085 3.821 1.754 1.00 98.44 388 PRO A CA 1
ATOM 3127 C C . PRO A 1 388 ? 13.676 4.265 1.333 1.00 98.44 388 PRO A C 1
ATOM 3129 O O . PRO A 1 388 ? 12.775 3.444 1.176 1.00 98.44 388 PRO A O 1
ATOM 3132 N N . TYR A 1 389 ? 13.473 5.567 1.151 1.00 97.38 389 TYR A N 1
ATOM 3133 C CA . TYR A 1 389 ? 12.182 6.131 0.758 1.00 97.38 389 TYR A CA 1
ATOM 3134 C C . TYR A 1 389 ? 12.391 7.419 -0.044 1.00 97.38 389 TYR A C 1
ATOM 3136 O O . TYR A 1 389 ? 13.072 8.317 0.423 1.00 97.38 389 TYR A O 1
ATOM 3144 N N . LEU A 1 390 ? 11.822 7.540 -1.240 1.00 95.44 390 LEU A N 1
ATOM 3145 C CA . LEU A 1 390 ? 11.841 8.768 -2.045 1.00 95.44 390 LEU A CA 1
ATOM 3146 C C . LEU A 1 390 ? 10.460 8.968 -2.658 1.00 95.44 390 LEU A C 1
ATOM 3148 O O . LEU A 1 390 ? 10.196 8.612 -3.804 1.00 95.44 390 LEU A O 1
ATOM 3152 N N . THR A 1 391 ? 9.549 9.477 -1.841 1.00 91.94 391 THR A N 1
ATOM 3153 C CA . THR A 1 391 ? 8.167 9.768 -2.221 1.00 91.94 391 THR A CA 1
ATOM 3154 C C . THR A 1 391 ? 7.741 11.069 -1.548 1.00 91.94 391 THR A C 1
ATOM 3156 O O . THR A 1 391 ? 8.233 11.398 -0.464 1.00 91.94 391 THR A O 1
ATOM 3159 N N . HIS A 1 392 ? 6.881 11.824 -2.227 1.00 89.12 392 HIS A N 1
ATOM 3160 C CA . HIS A 1 392 ? 6.216 13.006 -1.695 1.00 89.12 392 HIS A CA 1
ATOM 3161 C C . HIS A 1 392 ? 4.975 13.304 -2.544 1.00 89.12 392 HIS A C 1
ATOM 3163 O O . HIS A 1 392 ? 5.057 13.300 -3.771 1.00 89.12 392 HIS A O 1
ATOM 3169 N N . SER A 1 393 ? 3.843 13.623 -1.918 1.00 83.44 393 SER A N 1
ATOM 3170 C CA . SER A 1 393 ? 2.576 13.948 -2.602 1.00 83.44 393 SER A CA 1
ATOM 3171 C C . SER A 1 393 ? 2.656 15.036 -3.695 1.00 83.44 393 SER A C 1
ATOM 3173 O O . SER A 1 393 ? 1.855 15.028 -4.634 1.00 83.44 393 SER A O 1
ATOM 3175 N N . SER A 1 394 ? 3.626 15.954 -3.608 1.00 85.50 394 SER A N 1
ATOM 3176 C CA . SER A 1 394 ? 3.889 16.991 -4.629 1.00 85.50 394 SER A CA 1
ATOM 3177 C C . SER A 1 394 ? 4.639 16.499 -5.874 1.00 85.50 394 SER A C 1
ATOM 3179 O O . SER A 1 394 ? 4.706 17.236 -6.859 1.00 85.50 394 SER A O 1
ATOM 3181 N N . LEU A 1 395 ? 5.215 15.293 -5.860 1.00 86.94 395 LEU A N 1
ATOM 3182 C CA . LEU A 1 395 ? 5.902 14.730 -7.022 1.00 86.94 395 LEU A CA 1
ATOM 3183 C C . LEU A 1 395 ? 4.861 14.215 -8.025 1.00 86.94 395 LEU A C 1
ATOM 3185 O O . LEU A 1 395 ? 4.170 13.224 -7.797 1.00 86.94 395 LEU A O 1
ATOM 3189 N N . ASN A 1 396 ? 4.735 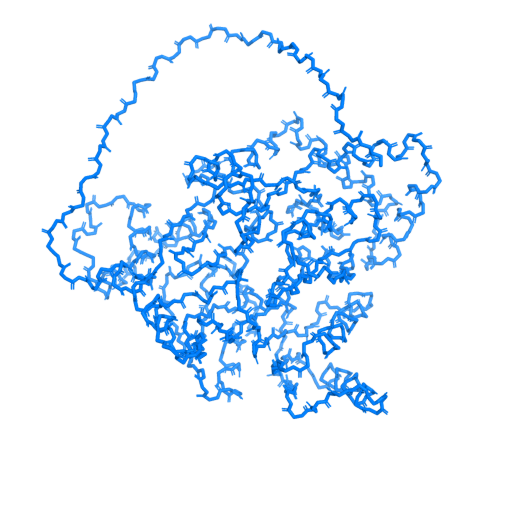14.917 -9.152 1.00 84.88 396 ASN A N 1
ATOM 3190 C CA . ASN A 1 396 ? 3.802 14.576 -10.225 1.00 84.88 396 ASN A CA 1
ATOM 3191 C C . ASN A 1 396 ? 4.535 13.936 -11.391 1.00 84.88 396 ASN A C 1
ATOM 3193 O O . ASN A 1 396 ? 5.553 14.463 -11.832 1.00 84.88 396 ASN A O 1
ATOM 3197 N N . ASN A 1 397 ? 3.981 12.849 -11.937 1.00 87.38 397 ASN A N 1
ATOM 3198 C CA . ASN A 1 397 ? 4.563 12.120 -13.070 1.00 87.38 397 ASN A CA 1
ATOM 3199 C C . ASN A 1 397 ? 6.016 11.680 -12.817 1.00 87.38 397 ASN A C 1
ATOM 3201 O O . ASN A 1 397 ? 6.820 11.577 -13.741 1.00 87.38 397 ASN A O 1
ATOM 3205 N N . LEU A 1 398 ? 6.352 11.430 -11.554 1.00 93.94 398 LEU A N 1
ATOM 3206 C CA . LEU A 1 398 ? 7.630 10.906 -11.095 1.00 93.94 398 LEU A CA 1
ATOM 3207 C C . LEU A 1 398 ? 7.344 9.740 -10.149 1.00 93.94 398 LEU A C 1
ATOM 3209 O O . LEU A 1 398 ? 6.353 9.795 -9.422 1.00 93.94 398 LEU A O 1
ATOM 3213 N N . PRO A 1 399 ? 8.147 8.666 -10.180 1.00 94.62 399 PRO A N 1
ATOM 3214 C CA . PRO A 1 399 ? 7.885 7.479 -9.390 1.00 94.62 399 PRO A CA 1
ATOM 3215 C C . PRO A 1 399 ? 7.956 7.786 -7.901 1.00 94.62 399 PRO A C 1
ATOM 3217 O O . PRO A 1 399 ? 8.978 8.260 -7.407 1.00 94.62 399 PRO A O 1
ATOM 3220 N N . ASN A 1 400 ? 6.909 7.399 -7.182 1.00 94.31 400 ASN A N 1
ATOM 3221 C CA . ASN A 1 400 ? 6.977 7.213 -5.744 1.00 94.31 400 ASN A CA 1
ATOM 3222 C C . ASN A 1 400 ? 7.834 5.973 -5.463 1.00 94.31 400 ASN A C 1
ATOM 3224 O O . ASN A 1 400 ? 7.399 4.839 -5.688 1.00 94.31 400 ASN A O 1
ATOM 3228 N N . ILE A 1 401 ? 9.078 6.179 -5.036 1.00 97.56 401 ILE A N 1
ATOM 3229 C CA . ILE A 1 401 ? 9.989 5.096 -4.659 1.00 97.56 401 ILE A CA 1
ATOM 3230 C C . ILE A 1 401 ? 9.745 4.791 -3.183 1.00 97.56 401 ILE A C 1
ATOM 3232 O O . ILE A 1 401 ? 10.199 5.508 -2.290 1.00 97.56 401 ILE A O 1
ATOM 3236 N N . THR A 1 402 ? 9.006 3.720 -2.924 1.00 97.94 402 THR A N 1
ATOM 3237 C CA . THR A 1 402 ? 8.783 3.191 -1.579 1.00 97.94 402 THR A CA 1
ATOM 3238 C C . THR A 1 402 ? 8.797 1.671 -1.588 1.00 97.94 402 THR A C 1
ATOM 3240 O O . THR A 1 402 ? 8.214 1.041 -2.466 1.00 97.94 402 THR A O 1
ATOM 3243 N N . TYR A 1 403 ? 9.428 1.090 -0.571 1.00 98.62 403 TYR A N 1
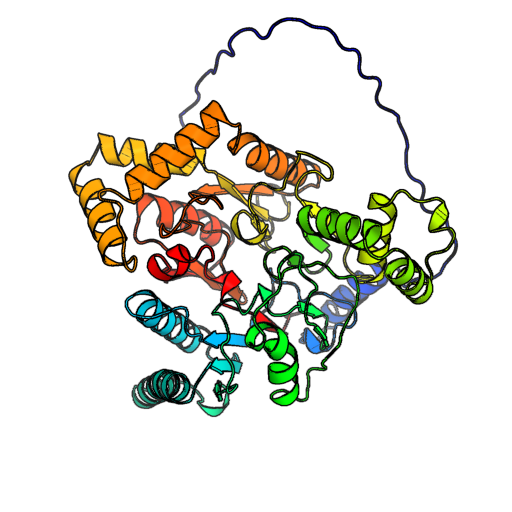ATOM 3244 C CA . TYR A 1 403 ? 9.493 -0.354 -0.360 1.00 98.62 403 TYR A CA 1
ATOM 3245 C C . TYR A 1 403 ? 8.475 -0.856 0.675 1.00 98.62 403 TYR A C 1
ATOM 3247 O O . TYR A 1 403 ? 8.238 -2.058 0.751 1.00 98.62 403 TYR A O 1
ATOM 3255 N N . ASN A 1 404 ? 7.831 0.052 1.424 1.00 98.31 404 ASN A N 1
ATOM 3256 C CA . ASN A 1 404 ? 6.813 -0.297 2.426 1.00 98.31 404 ASN A CA 1
ATOM 3257 C C . ASN A 1 404 ? 5.466 -0.675 1.795 1.00 98.31 404 ASN A C 1
ATOM 3259 O O . ASN A 1 404 ? 4.700 -1.454 2.362 1.00 98.31 404 ASN A O 1
ATOM 3263 N N . ASN A 1 405 ? 5.176 -0.156 0.602 1.00 97.94 405 ASN A N 1
ATOM 3264 C CA . ASN A 1 405 ? 3.905 -0.382 -0.081 1.00 97.94 405 ASN A CA 1
ATOM 3265 C C . ASN A 1 405 ? 3.869 -1.746 -0.796 1.00 97.94 405 ASN A C 1
ATOM 3267 O O . ASN A 1 405 ? 3.532 -1.830 -1.975 1.00 97.94 405 ASN A O 1
ATOM 3271 N N . GLY A 1 406 ? 4.302 -2.798 -0.103 1.00 97.94 406 GLY A N 1
ATOM 3272 C CA . GLY A 1 406 ? 4.336 -4.179 -0.574 1.00 97.94 406 GLY A CA 1
ATOM 3273 C C . GLY A 1 406 ? 3.155 -5.008 -0.082 1.00 97.94 406 GLY A C 1
ATOM 3274 O O . GLY A 1 406 ? 2.291 -4.528 0.647 1.00 97.94 406 GLY A O 1
ATOM 3275 N N . LEU A 1 407 ? 3.131 -6.279 -0.479 1.00 98.31 407 LEU A N 1
ATOM 3276 C CA . LEU A 1 407 ? 2.062 -7.218 -0.139 1.00 98.31 407 LEU A CA 1
ATOM 3277 C C . LEU A 1 407 ? 2.643 -8.468 0.537 1.00 98.31 407 LEU A C 1
ATOM 3279 O O . LEU A 1 407 ? 3.490 -9.151 -0.037 1.00 98.31 407 LEU A O 1
ATOM 3283 N N . ILE A 1 408 ? 2.176 -8.776 1.751 1.00 98.31 408 ILE A N 1
ATOM 3284 C CA . ILE A 1 408 ? 2.565 -9.979 2.508 1.00 98.31 408 ILE A CA 1
ATOM 3285 C C . ILE A 1 408 ? 1.600 -11.131 2.196 1.00 98.31 408 ILE A C 1
ATOM 3287 O O . ILE A 1 408 ? 0.387 -10.986 2.372 1.00 98.31 408 ILE A O 1
ATOM 3291 N N . ASP A 1 409 ? 2.136 -12.290 1.814 1.00 97.62 409 ASP A N 1
ATOM 3292 C CA . ASP A 1 409 ? 1.403 -13.540 1.578 1.00 97.62 409 ASP A CA 1
ATOM 3293 C C . ASP A 1 409 ? 2.138 -14.726 2.223 1.00 97.62 409 ASP A C 1
ATOM 3295 O O . ASP A 1 409 ? 3.079 -15.287 1.658 1.00 97.62 409 ASP A O 1
ATOM 3299 N N . GLY A 1 410 ? 1.743 -15.091 3.445 1.00 95.81 410 GLY A N 1
ATOM 3300 C CA . GLY A 1 410 ? 2.476 -16.069 4.247 1.00 95.81 410 GLY A CA 1
ATOM 3301 C C . GLY A 1 410 ? 3.912 -15.607 4.510 1.00 95.81 410 GLY A C 1
ATOM 3302 O O . GLY A 1 410 ? 4.126 -14.563 5.122 1.00 95.81 410 GLY A O 1
ATOM 3303 N N . ASP A 1 411 ? 4.888 -16.385 4.038 1.00 96.50 411 ASP A N 1
ATOM 3304 C CA . ASP A 1 411 ? 6.312 -16.036 4.112 1.00 96.50 411 ASP A CA 1
ATOM 3305 C C . ASP A 1 411 ? 6.823 -15.312 2.858 1.00 96.50 411 ASP A C 1
ATOM 3307 O O . ASP A 1 411 ? 8.001 -14.972 2.790 1.00 96.50 411 ASP A O 1
ATOM 3311 N N . ASN A 1 412 ? 5.971 -15.038 1.868 1.00 98.31 412 ASN A N 1
ATOM 3312 C CA . ASN A 1 412 ? 6.341 -14.216 0.722 1.00 98.31 412 ASN A CA 1
ATOM 3313 C C . ASN A 1 412 ? 6.100 -12.733 1.023 1.00 98.31 412 ASN A C 1
ATOM 3315 O O . ASN A 1 412 ? 5.045 -12.354 1.539 1.00 98.31 412 ASN A O 1
ATOM 3319 N N . PHE A 1 413 ? 7.051 -11.887 0.631 1.00 98.56 413 PHE A N 1
ATOM 3320 C CA . PHE A 1 413 ? 6.873 -10.438 0.591 1.00 98.56 413 PHE A CA 1
ATOM 3321 C C . PHE A 1 413 ? 7.054 -9.946 -0.840 1.00 98.56 413 PHE A C 1
ATOM 3323 O O . PHE A 1 413 ? 8.167 -9.930 -1.368 1.00 98.56 413 PHE A O 1
ATOM 3330 N N . PHE A 1 414 ? 5.954 -9.553 -1.476 1.00 98.81 414 PHE A N 1
ATOM 3331 C CA . PHE A 1 414 ? 5.997 -8.907 -2.778 1.00 98.81 414 PHE A CA 1
ATOM 3332 C C . PHE A 1 414 ? 6.408 -7.451 -2.569 1.00 98.81 414 PHE A C 1
ATOM 3334 O O . PHE A 1 414 ? 5.622 -6.639 -2.078 1.00 98.81 414 PHE A O 1
ATOM 3341 N N . MET A 1 415 ? 7.657 -7.137 -2.898 1.00 98.69 415 MET A N 1
ATOM 3342 C CA . MET A 1 415 ? 8.260 -5.835 -2.633 1.00 98.69 415 MET A CA 1
ATOM 3343 C C . MET A 1 415 ? 8.252 -4.983 -3.906 1.00 98.69 415 MET A C 1
ATOM 3345 O O . MET A 1 415 ? 8.739 -5.461 -4.933 1.00 98.69 415 MET A O 1
ATOM 3349 N N . PRO A 1 416 ? 7.780 -3.724 -3.868 1.00 98.56 416 PRO A N 1
ATOM 3350 C CA . PRO A 1 416 ? 8.010 -2.786 -4.961 1.00 98.56 416 PRO A CA 1
ATOM 3351 C C . PRO A 1 416 ? 9.510 -2.642 -5.242 1.00 98.56 416 PRO A C 1
ATOM 3353 O O . PRO A 1 416 ? 10.305 -2.475 -4.324 1.00 98.56 416 PRO A O 1
ATOM 3356 N N . ALA A 1 417 ? 9.903 -2.703 -6.507 1.00 98.38 417 ALA A N 1
ATOM 3357 C CA . ALA A 1 417 ? 11.280 -2.569 -6.959 1.00 98.38 417 ALA A CA 1
ATOM 3358 C C . ALA A 1 417 ? 11.358 -1.539 -8.086 1.00 98.38 417 ALA A C 1
ATOM 3360 O O . ALA A 1 417 ? 10.485 -1.479 -8.961 1.00 98.38 417 ALA A O 1
ATOM 3361 N N . PHE A 1 418 ? 12.426 -0.744 -8.078 1.00 98.19 418 PHE A N 1
ATOM 3362 C CA . PHE A 1 418 ? 12.573 0.409 -8.973 1.00 98.19 418 PHE A CA 1
ATOM 3363 C C . PHE A 1 418 ? 13.767 0.271 -9.921 1.00 98.19 418 PHE A C 1
ATOM 3365 O O . PHE A 1 418 ? 14.053 1.181 -10.698 1.00 98.19 418 PHE A O 1
ATOM 3372 N N . ASN A 1 419 ? 14.415 -0.900 -9.907 1.00 96.94 419 ASN A N 1
ATOM 3373 C CA . ASN A 1 419 ? 15.634 -1.219 -10.648 1.00 96.94 419 ASN A CA 1
ATOM 3374 C C . ASN A 1 419 ? 16.784 -0.269 -10.303 1.00 96.94 419 ASN A C 1
ATOM 3376 O O . ASN A 1 419 ? 17.590 0.096 -11.158 1.00 96.94 419 ASN A O 1
ATOM 3380 N N . ILE A 1 420 ? 16.868 0.089 -9.023 1.00 98.38 420 ILE A N 1
ATOM 3381 C CA . ILE A 1 420 ? 18.011 0.777 -8.431 1.00 98.38 420 ILE A CA 1
ATOM 3382 C C . ILE A 1 420 ? 18.603 -0.204 -7.410 1.00 98.38 420 ILE A C 1
ATOM 3384 O O . ILE A 1 420 ? 18.255 -0.121 -6.232 1.00 98.38 420 ILE A O 1
ATOM 3388 N N . PRO A 1 421 ? 19.444 -1.170 -7.839 1.00 98.31 421 PRO A N 1
ATOM 3389 C CA . PRO A 1 421 ? 20.007 -2.215 -6.985 1.00 98.31 421 PRO A CA 1
ATOM 3390 C C . PRO A 1 421 ? 20.503 -1.750 -5.613 1.00 98.31 421 PRO A C 1
ATOM 3392 O O . PRO A 1 421 ? 20.293 -2.440 -4.624 1.00 98.31 421 PRO A O 1
ATOM 3395 N N . GLU A 1 422 ? 21.129 -0.576 -5.528 1.00 98.50 422 GLU A N 1
ATOM 3396 C CA . GLU A 1 422 ? 21.626 -0.001 -4.277 1.00 98.50 422 GLU A CA 1
ATOM 3397 C C . GLU A 1 422 ? 20.521 0.283 -3.252 1.00 98.50 422 GLU A C 1
ATOM 3399 O O . GLU A 1 422 ? 20.764 0.164 -2.055 1.00 98.50 422 GLU A O 1
ATOM 3404 N N . LEU A 1 423 ? 19.327 0.667 -3.704 1.00 98.62 423 LEU A N 1
ATOM 3405 C CA . LEU A 1 423 ? 18.168 0.898 -2.842 1.00 98.62 423 LEU A CA 1
ATOM 3406 C C . LEU A 1 423 ? 17.352 -0.392 -2.670 1.00 98.62 423 LEU A C 1
ATOM 3408 O O . LEU A 1 423 ? 17.005 -0.752 -1.544 1.00 98.62 423 LEU A O 1
ATOM 3412 N N . ASP A 1 424 ? 17.107 -1.103 -3.777 1.00 98.69 424 ASP A N 1
ATOM 3413 C CA . ASP A 1 424 ? 16.298 -2.324 -3.824 1.00 98.69 424 ASP A CA 1
ATOM 3414 C C . ASP A 1 424 ? 16.895 -3.432 -2.933 1.00 98.69 424 ASP A C 1
ATOM 3416 O O . ASP A 1 424 ? 16.158 -4.125 -2.227 1.00 98.69 424 ASP A O 1
ATOM 3420 N N . GLU A 1 425 ? 18.223 -3.594 -2.916 1.00 98.56 425 GLU A N 1
ATOM 3421 C CA . GLU A 1 425 ? 18.880 -4.629 -2.110 1.00 98.56 425 GLU A CA 1
ATOM 3422 C C . GLU A 1 425 ? 18.861 -4.290 -0.618 1.00 98.56 425 GLU A C 1
ATOM 3424 O O . GLU A 1 425 ? 18.552 -5.162 0.188 1.00 98.56 425 GLU A O 1
ATOM 3429 N N . ILE A 1 426 ? 19.087 -3.027 -0.236 1.00 98.56 426 ILE A N 1
ATOM 3430 C CA . ILE A 1 426 ? 19.019 -2.604 1.175 1.00 98.56 426 ILE A CA 1
ATOM 3431 C C . ILE A 1 426 ? 17.620 -2.854 1.744 1.00 98.56 426 ILE A C 1
ATOM 3433 O O . ILE A 1 426 ? 17.485 -3.378 2.850 1.00 98.56 426 ILE A O 1
ATOM 3437 N N . ALA A 1 427 ? 16.572 -2.512 0.991 1.00 98.62 427 ALA A N 1
ATOM 3438 C CA . ALA A 1 427 ? 15.205 -2.809 1.402 1.00 98.62 427 ALA A CA 1
ATOM 3439 C C . ALA A 1 427 ? 14.962 -4.326 1.485 1.00 98.62 427 ALA A C 1
ATOM 3441 O O . ALA A 1 427 ? 14.459 -4.818 2.497 1.00 98.62 427 ALA A O 1
ATOM 3442 N N . SER A 1 428 ? 15.381 -5.083 0.465 1.00 98.69 428 SER A N 1
ATOM 3443 C CA . SER A 1 428 ? 15.233 -6.543 0.429 1.00 98.69 428 SER A CA 1
ATOM 3444 C C . SER A 1 428 ? 15.915 -7.234 1.611 1.00 98.69 428 SER A C 1
ATOM 3446 O O . SER A 1 428 ? 15.343 -8.157 2.191 1.00 98.69 428 SER A O 1
ATOM 3448 N N . GLU A 1 429 ? 17.121 -6.804 1.988 1.00 98.62 429 GLU A N 1
ATOM 3449 C CA . GLU A 1 429 ? 17.879 -7.357 3.114 1.00 98.62 429 GLU A CA 1
ATOM 3450 C C . GLU A 1 429 ? 17.116 -7.230 4.437 1.00 98.62 429 GLU A C 1
ATOM 3452 O O . GLU A 1 429 ? 17.112 -8.180 5.223 1.00 98.62 429 GLU A O 1
ATOM 3457 N N . VAL A 1 430 ? 16.411 -6.115 4.664 1.00 98.62 430 VAL A N 1
ATOM 3458 C CA . VAL A 1 430 ? 15.580 -5.927 5.865 1.00 98.62 430 VAL A CA 1
ATOM 3459 C C . VAL A 1 430 ? 14.453 -6.955 5.915 1.00 98.62 430 VAL A C 1
ATOM 3461 O O . VAL A 1 430 ? 14.271 -7.608 6.938 1.00 98.62 430 VAL A O 1
ATOM 3464 N N . TYR A 1 431 ? 13.725 -7.176 4.820 1.00 98.56 431 TYR A N 1
ATOM 3465 C CA . TYR A 1 431 ? 12.653 -8.178 4.811 1.00 98.56 431 TYR A CA 1
ATOM 3466 C C . TYR A 1 431 ? 13.202 -9.613 4.922 1.00 98.56 431 TYR A C 1
ATOM 3468 O O . TYR A 1 431 ? 12.683 -10.411 5.707 1.00 98.56 431 TYR A O 1
ATOM 3476 N N . ARG A 1 432 ? 14.300 -9.939 4.218 1.00 98.56 432 ARG A N 1
ATOM 3477 C CA . ARG A 1 432 ? 14.963 -11.257 4.311 1.00 98.56 432 ARG A CA 1
ATOM 3478 C C . ARG A 1 432 ? 15.494 -11.541 5.718 1.00 98.56 432 ARG A C 1
ATOM 3480 O O . ARG A 1 432 ? 15.391 -12.678 6.175 1.00 98.56 432 ARG A O 1
ATOM 3487 N N . LYS A 1 433 ? 16.002 -10.525 6.431 1.00 98.06 433 LYS A N 1
ATOM 3488 C CA . LYS A 1 433 ? 16.430 -10.631 7.841 1.00 98.06 433 LYS A CA 1
ATOM 3489 C C . LYS A 1 433 ? 15.320 -11.208 8.730 1.00 98.06 433 LYS A C 1
ATOM 3491 O O . LYS A 1 433 ? 15.623 -11.968 9.645 1.00 98.06 433 LYS A O 1
ATOM 3496 N N . TYR A 1 434 ? 14.054 -10.904 8.439 1.00 98.12 434 TYR A N 1
ATOM 3497 C CA . TYR A 1 434 ? 12.890 -11.396 9.190 1.00 98.12 434 TYR A CA 1
ATOM 3498 C C . TYR A 1 434 ? 12.219 -12.633 8.575 1.00 98.12 434 TYR A C 1
ATOM 3500 O O . TYR A 1 434 ? 11.081 -12.964 8.913 1.00 98.12 434 TYR A O 1
ATOM 3508 N N . GLY A 1 435 ? 12.941 -13.351 7.709 1.00 97.56 435 GLY A N 1
ATOM 3509 C CA . GLY A 1 435 ? 12.534 -14.653 7.183 1.00 97.56 435 GLY A CA 1
ATOM 3510 C C . GLY A 1 435 ? 11.589 -14.596 5.986 1.00 97.56 435 GLY A C 1
ATOM 3511 O O . GLY A 1 435 ? 11.046 -15.632 5.614 1.00 97.56 435 GLY A O 1
ATOM 3512 N N . TYR A 1 436 ? 11.388 -13.425 5.379 1.00 98.50 436 TYR A N 1
ATOM 3513 C CA . TYR A 1 436 ? 10.589 -13.319 4.162 1.00 98.50 436 TYR A CA 1
ATOM 3514 C C . TYR A 1 436 ? 11.345 -13.813 2.925 1.00 98.50 436 TYR A C 1
ATOM 3516 O O . TYR A 1 436 ? 12.506 -13.464 2.696 1.00 98.50 436 TYR A O 1
ATOM 3524 N N . ASN A 1 437 ? 10.640 -14.549 2.069 1.00 98.50 437 ASN A N 1
ATOM 3525 C CA . ASN A 1 437 ? 10.988 -14.733 0.670 1.00 98.50 437 ASN A CA 1
ATOM 3526 C C . ASN A 1 437 ? 10.583 -13.475 -0.112 1.00 98.50 437 ASN A C 1
ATOM 3528 O O . ASN A 1 437 ? 9.410 -13.264 -0.426 1.00 98.50 437 ASN A O 1
ATOM 3532 N N . VAL A 1 438 ? 11.557 -12.607 -0.381 1.00 98.69 438 VAL A N 1
ATOM 3533 C CA . VAL A 1 438 ? 11.319 -11.336 -1.074 1.00 98.69 438 VAL A CA 1
ATOM 3534 C C . VAL A 1 438 ? 11.177 -11.572 -2.574 1.00 98.69 438 VAL A C 1
ATOM 3536 O O . VAL A 1 438 ? 12.122 -12.004 -3.234 1.00 98.69 438 VAL A O 1
ATOM 3539 N N . ILE A 1 439 ? 10.007 -11.232 -3.109 1.00 98.75 439 ILE A N 1
ATOM 3540 C CA . ILE A 1 439 ? 9.679 -11.293 -4.533 1.00 98.75 439 ILE A CA 1
ATOM 3541 C C . ILE A 1 439 ? 9.668 -9.852 -5.056 1.00 98.75 439 ILE A C 1
ATOM 3543 O O . ILE A 1 439 ? 8.707 -9.125 -4.792 1.00 98.75 439 ILE A O 1
ATOM 3547 N N . PRO A 1 440 ? 10.716 -9.398 -5.764 1.00 98.50 440 PRO A N 1
ATOM 3548 C CA . PRO A 1 440 ? 10.739 -8.049 -6.307 1.00 98.50 440 PRO A CA 1
ATOM 3549 C C . PRO A 1 440 ? 9.692 -7.907 -7.417 1.00 98.50 440 PRO A C 1
ATOM 3551 O O . PRO A 1 440 ? 9.594 -8.739 -8.321 1.00 98.50 440 PRO A O 1
ATOM 3554 N N . VAL A 1 441 ? 8.924 -6.826 -7.361 1.00 98.62 441 VAL A N 1
ATOM 3555 C CA . VAL A 1 441 ? 7.887 -6.481 -8.331 1.00 98.62 441 VAL A CA 1
ATOM 3556 C C . VAL A 1 441 ? 8.233 -5.127 -8.920 1.00 98.62 441 VAL A C 1
ATOM 3558 O O . VAL A 1 441 ? 8.308 -4.141 -8.200 1.00 98.62 441 VAL A O 1
ATOM 3561 N N . GLU A 1 442 ? 8.471 -5.062 -10.226 1.00 97.81 442 GLU A N 1
ATOM 3562 C CA . GLU A 1 442 ? 8.803 -3.800 -10.891 1.00 97.81 442 GLU A CA 1
ATOM 3563 C C . GLU A 1 442 ? 7.630 -2.820 -10.794 1.00 97.81 442 GLU A C 1
ATOM 3565 O O . GLU A 1 442 ? 6.517 -3.191 -11.158 1.00 97.81 442 GLU A O 1
ATOM 3570 N N . MET A 1 443 ? 7.857 -1.604 -10.288 1.00 97.62 443 MET A N 1
ATOM 3571 C CA . MET A 1 443 ? 6.775 -0.644 -10.011 1.00 97.62 443 MET A CA 1
ATOM 3572 C C . MET A 1 443 ? 7.024 0.767 -10.549 1.00 97.62 443 MET A C 1
ATOM 3574 O O . MET A 1 443 ? 6.175 1.630 -10.346 1.00 97.62 443 MET A O 1
ATOM 3578 N N . THR A 1 444 ? 8.138 1.032 -11.243 1.00 96.81 444 THR A N 1
ATOM 3579 C CA . THR A 1 444 ? 8.541 2.397 -11.629 1.00 96.81 444 THR A CA 1
ATOM 3580 C C . THR A 1 444 ? 7.453 3.152 -12.395 1.00 96.81 444 THR A C 1
ATOM 3582 O O . THR A 1 444 ? 7.211 4.326 -12.125 1.00 96.81 444 THR A O 1
ATOM 3585 N N . SER A 1 445 ? 6.781 2.511 -13.355 1.00 95.56 445 SER A N 1
ATOM 3586 C CA . SER A 1 445 ? 5.775 3.221 -14.154 1.00 95.56 445 SER A CA 1
ATOM 3587 C C . SER A 1 445 ? 4.461 3.400 -13.393 1.00 95.56 445 SER A C 1
ATOM 3589 O O . SER A 1 445 ? 3.915 4.501 -13.386 1.00 95.56 445 SER A O 1
ATOM 3591 N N . ILE A 1 446 ? 3.979 2.369 -12.690 1.00 95.12 446 ILE A N 1
ATOM 3592 C CA . ILE A 1 446 ? 2.758 2.453 -11.874 1.00 95.12 446 ILE A CA 1
ATOM 3593 C C . ILE A 1 446 ? 2.939 3.494 -10.771 1.00 95.12 446 ILE A C 1
ATOM 3595 O O . ILE A 1 446 ? 2.039 4.298 -10.539 1.00 95.12 446 ILE A O 1
ATOM 3599 N N . SER A 1 447 ? 4.118 3.547 -10.144 1.00 95.31 447 SER A N 1
ATOM 3600 C CA . SER A 1 447 ? 4.357 4.476 -9.045 1.00 95.31 447 SER A CA 1
ATOM 3601 C C . SER A 1 447 ? 4.494 5.930 -9.445 1.00 95.31 447 SER A C 1
ATOM 3603 O O . SER A 1 447 ? 4.352 6.807 -8.595 1.00 95.31 447 SER A O 1
ATOM 3605 N N . SER A 1 448 ? 4.633 6.211 -10.744 1.00 93.94 448 SER A N 1
ATOM 3606 C CA . SER A 1 448 ? 4.473 7.569 -11.272 1.00 93.94 448 SER A CA 1
ATOM 3607 C C . SER A 1 448 ? 3.049 8.120 -11.117 1.00 93.94 448 SER A C 1
ATOM 3609 O O . SER A 1 448 ? 2.840 9.324 -11.241 1.00 93.94 448 SER A O 1
ATOM 3611 N N . GLN A 1 449 ? 2.078 7.247 -10.819 1.00 91.94 449 GLN A N 1
ATOM 3612 C CA . GLN A 1 449 ? 0.682 7.586 -10.545 1.00 91.94 449 GLN A CA 1
ATOM 3613 C C . GLN A 1 449 ? 0.391 7.724 -9.036 1.00 91.94 449 GLN A C 1
ATOM 3615 O O . GLN A 1 449 ? -0.756 7.637 -8.616 1.00 91.94 449 GLN A O 1
ATOM 3620 N N . ARG A 1 450 ? 1.426 7.974 -8.221 1.00 90.38 450 ARG A N 1
ATOM 3621 C CA . ARG A 1 450 ? 1.354 8.263 -6.777 1.00 90.38 450 ARG A CA 1
ATOM 3622 C C . ARG A 1 450 ? 0.959 7.105 -5.842 1.00 90.38 450 ARG A C 1
ATOM 3624 O O . ARG A 1 450 ? 0.670 7.346 -4.675 1.00 90.38 450 ARG A O 1
ATOM 3631 N N . GLY A 1 451 ? 1.005 5.859 -6.304 1.00 92.31 451 GLY A N 1
ATOM 3632 C CA . GLY A 1 451 ? 0.778 4.665 -5.475 1.00 92.31 451 GLY A CA 1
ATOM 3633 C C . GLY A 1 451 ? 1.805 3.575 -5.756 1.00 92.31 451 GLY A C 1
ATOM 3634 O O . GLY A 1 451 ? 2.676 3.746 -6.597 1.00 92.31 451 GLY A O 1
ATOM 3635 N N . ALA A 1 452 ? 1.737 2.436 -5.080 1.00 95.31 452 ALA A N 1
ATOM 3636 C CA . ALA A 1 452 ? 2.593 1.296 -5.407 1.00 95.31 452 ALA A CA 1
ATOM 3637 C C . ALA A 1 452 ? 1.813 -0.023 -5.275 1.00 95.31 452 ALA A C 1
ATOM 3639 O O . ALA A 1 452 ? 0.655 -0.089 -5.693 1.00 95.31 452 ALA A O 1
ATOM 3640 N N . LEU A 1 453 ? 2.462 -1.109 -4.846 1.00 97.00 453 LEU A N 1
ATOM 3641 C CA . LEU A 1 453 ? 1.926 -2.454 -5.021 1.00 97.00 453 LEU A CA 1
ATOM 3642 C C . LEU A 1 453 ? 0.706 -2.697 -4.132 1.00 97.00 453 LEU A C 1
ATOM 3644 O O . LEU A 1 453 ? -0.298 -3.216 -4.615 1.00 97.00 453 LEU A O 1
ATOM 3648 N N . ASN A 1 454 ? 0.771 -2.293 -2.863 1.00 97.12 454 ASN A N 1
ATOM 3649 C CA . ASN A 1 454 ? -0.361 -2.425 -1.956 1.00 97.12 454 ASN A CA 1
ATOM 3650 C C . ASN A 1 454 ? -1.556 -1.615 -2.474 1.00 97.12 454 ASN A C 1
ATOM 3652 O O . ASN A 1 454 ? -2.650 -2.165 -2.540 1.00 97.12 454 ASN A O 1
ATOM 3656 N N . CYS A 1 455 ? -1.335 -0.383 -2.959 1.00 96.44 455 CYS A N 1
ATOM 3657 C CA . CYS A 1 455 ? -2.389 0.504 -3.473 1.00 96.44 455 CYS A CA 1
ATOM 3658 C C . CYS A 1 455 ? -3.233 -0.126 -4.601 1.00 96.44 455 CYS A C 1
ATOM 3660 O O . CYS A 1 455 ? -4.440 0.115 -4.689 1.00 96.44 455 CYS A O 1
ATOM 3662 N N . ILE A 1 456 ? -2.625 -0.945 -5.469 1.00 96.25 456 ILE A N 1
ATOM 3663 C CA . ILE A 1 456 ? -3.329 -1.576 -6.602 1.00 96.25 456 ILE A CA 1
ATOM 3664 C C . ILE A 1 456 ? -4.002 -2.910 -6.264 1.00 96.25 456 ILE A C 1
ATOM 3666 O O . ILE A 1 456 ? -4.610 -3.545 -7.130 1.00 96.25 456 ILE A O 1
ATOM 3670 N N . THR A 1 457 ? -3.906 -3.352 -5.011 1.00 97.38 457 THR A N 1
ATOM 3671 C CA . THR A 1 457 ? -4.456 -4.630 -4.562 1.00 97.38 457 THR A CA 1
ATOM 3672 C C . THR A 1 457 ? -5.436 -4.446 -3.421 1.00 97.38 457 THR A C 1
ATOM 3674 O O . THR A 1 457 ? -5.301 -3.554 -2.598 1.00 97.38 457 THR A O 1
ATOM 3677 N N . LYS A 1 458 ? -6.429 -5.328 -3.335 1.00 97.81 458 LYS A N 1
ATOM 3678 C CA . LYS A 1 458 ? -7.256 -5.467 -2.141 1.00 97.81 458 LYS A CA 1
ATOM 3679 C C . LYS A 1 458 ? -7.343 -6.924 -1.738 1.00 97.81 458 LYS A C 1
ATOM 3681 O O . LYS A 1 458 ? -7.876 -7.745 -2.479 1.00 97.81 458 LYS A O 1
ATOM 3686 N N . VAL A 1 459 ? -6.876 -7.245 -0.541 1.00 98.00 459 VAL A N 1
ATOM 3687 C CA . VAL A 1 459 ? -7.064 -8.579 0.037 1.00 98.00 459 VAL A CA 1
ATOM 3688 C C . VAL A 1 459 ? -8.506 -8.722 0.521 1.00 98.00 459 VAL A C 1
ATOM 3690 O O . VAL A 1 459 ? -8.968 -7.927 1.335 1.00 98.00 459 VAL A O 1
ATOM 3693 N N . LEU A 1 460 ? -9.215 -9.727 0.004 1.00 97.88 460 LEU A N 1
ATOM 3694 C CA . LEU A 1 460 ? -10.603 -10.035 0.368 1.00 97.88 460 LEU A CA 1
ATOM 3695 C C . LEU A 1 460 ? -10.701 -11.185 1.372 1.00 97.88 460 LEU A C 1
ATOM 3697 O O . LEU A 1 460 ? -11.658 -11.254 2.139 1.00 97.88 460 LEU A O 1
ATOM 3701 N N . GLU A 1 461 ? -9.735 -12.103 1.351 1.00 97.50 461 GLU A N 1
ATOM 3702 C CA . GLU A 1 461 ? -9.714 -13.260 2.240 1.00 97.50 461 GLU A CA 1
ATOM 3703 C C . GLU A 1 461 ? -8.275 -13.699 2.524 1.00 97.50 461 GLU A C 1
ATOM 3705 O O . GLU A 1 461 ? -7.431 -13.751 1.621 1.00 97.50 461 GLU A O 1
ATOM 3710 N N . ARG A 1 462 ? -8.024 -14.040 3.790 1.00 96.81 462 ARG A N 1
ATOM 3711 C CA . ARG A 1 462 ? -6.817 -14.721 4.253 1.00 96.81 462 ARG A CA 1
ATOM 3712 C C . ARG A 1 462 ? -7.163 -15.986 5.021 1.00 96.81 462 ARG A C 1
ATOM 3714 O O . ARG A 1 462 ? -8.235 -16.095 5.620 1.00 96.81 462 ARG A O 1
ATOM 3721 N N . GLU A 1 463 ? -6.210 -16.902 5.039 1.00 95.25 463 GLU A N 1
ATOM 3722 C CA . GLU A 1 463 ? -6.194 -18.075 5.899 1.00 95.25 463 GLU A CA 1
ATOM 3723 C C . GLU A 1 463 ? -5.004 -18.004 6.861 1.00 95.25 463 GLU A C 1
ATOM 3725 O O . GLU A 1 463 ? -3.870 -17.718 6.465 1.00 95.25 463 GLU A O 1
ATOM 3730 N N . TYR A 1 464 ? -5.275 -18.256 8.138 1.00 91.19 464 TYR A N 1
ATOM 3731 C CA . TYR A 1 464 ? -4.294 -18.239 9.213 1.00 91.19 464 TYR A CA 1
ATOM 3732 C C . TYR A 1 464 ? -4.085 -19.659 9.731 1.00 91.19 464 TYR A C 1
ATOM 3734 O O . TYR A 1 464 ? -5.045 -20.359 10.069 1.00 91.19 464 TYR A O 1
ATOM 3742 N N . GLU A 1 465 ? -2.822 -20.075 9.794 1.00 84.12 465 GLU A N 1
ATOM 3743 C CA . GLU A 1 465 ? -2.428 -21.303 10.479 1.00 84.12 465 GLU A CA 1
ATOM 3744 C C . GLU A 1 465 ? -2.384 -21.024 11.989 1.00 84.12 465 GLU A C 1
ATOM 3746 O O . GLU A 1 465 ? -1.770 -20.046 12.432 1.00 84.12 465 GLU A O 1
ATOM 3751 N N . SER A 1 466 ? -3.096 -21.856 12.750 1.00 60.16 466 SER A N 1
ATOM 3752 C CA . SER A 1 466 ? -3.256 -21.757 14.201 1.00 60.16 466 SER A CA 1
ATOM 3753 C C . SER A 1 466 ? -2.135 -22.458 14.958 1.00 60.16 466 SER A C 1
ATOM 3755 O O . SER A 1 466 ? -1.840 -23.617 14.576 1.00 60.16 466 SER A O 1
#

Secondary structure (DSSP, 8-state):
-----------PPPPP-----PPP----PPPP-------HHHHHHHHHHHHTSSS--PEEGGG-TTPBPPSSSSEEEEEEEEE-TT-STHHHHHHHHHHHHHHHH-TT-EEEEEESSHHHHHHHHHHHHHHHHTT----GGGEEEEE-SS---S-HHHH-EEETTEEEPPP-SS---HHHHHHHHHHHHH-TTSEEE--TT----GGGEEE-SSEEEEEHHHHHHHHHHHHH-HHHHHHHHHHTT-TTGGGS-HHHHHHHHHHHH-TTSEEEEES--SSS---SSSSHHHHEEEEEEE-TTT-PEEEEEEEHHHHHHHHHHHHHH-HHHHHHHHHHHHHHSTT---SSHHHHHHHHHHHHHHHS-HHHHHHHHHHHHHHTTPEEEEEEEE--TT--SS--EESSS-EEETTEEEEEE-S-HHHHHHHHHHHHHTT-EEEEEE-HHHHTTT--TTTTEEEEEEEE--

Radius of gyration: 22.85 Å; chains: 1; bounding box: 60×61×59 Å

pLDDT: mean 86.64, std 19.07, range [26.95, 98.81]